Protein AF-A0A3L7XJZ6-F1 (afdb_monomer_lite)

Radius of gyration: 31.09 Å; chains: 1; bounding box: 96×66×90 Å

Foldseek 3Di:
DDDDDDDDPDPPPVVLVVLQDQPADLVNLVVLLVLLVQLLVLVLQLLLCQLVVVDDQDCDDPSNCSNVVSLVVSLCSQVVSLVSNVVSPDDSVRSHYQQCPQLNVLSVLLVVLVVVVVVCCVVPTDDHDLVCLVPPSNVSNLSSSLSNLQSSLRNLLPDPDQPDDCSSCVSNLSSLLSSLLSVVVSVLQQACLNLVLFFPVNCVLVDPVSLVSNLVSLLVVLLSLLLSVLVVLARHQDAQCSLLNNQLSNLVSSLSSRVPDFLSVLLSVLLSVLSNVLSVLCVVLVDHLVCLVSVLVSLLVSSLSNLVSNQVSSCVGGHTPDDPCSSVVSSNVSSVSSSVSSCVRNPPADPPPPVVVPDPPCPVVNVQCCCCVVVVQHLLLLLLLLLVVLLCVVCVLVVNAQAAFEEEQEAALDSLSLSSLSVQVVSVVRHHLYEYEYQDPLVPRDDSNNVSVVVCVVVVRHYDYDDPPDADDDGQEYEASHDAAPDDAADDHSSLVVQVRQQVHPHAYEYEQAWAQAHLAQLDGHPPTAQHLAYEREPDRRPSCPDPSNCRRHRHYHYRYSDPDPDPDDD

Structure (mmCIF, N/CA/C/O backbone):
data_AF-A0A3L7XJZ6-F1
#
_entry.id   AF-A0A3L7XJZ6-F1
#
loop_
_atom_site.group_PDB
_atom_site.id
_atom_site.type_symbol
_atom_site.label_atom_id
_atom_site.label_alt_id
_atom_site.label_comp_id
_atom_site.label_asym_id
_atom_site.label_entity_id
_atom_site.label_seq_id
_atom_site.pdbx_PDB_ins_code
_atom_site.Cartn_x
_atom_site.Cartn_y
_atom_site.Cartn_z
_atom_site.occupancy
_atom_site.B_iso_or_equiv
_atom_site.auth_seq_id
_atom_site.auth_comp_id
_atom_site.auth_asym_id
_atom_site.auth_atom_id
_atom_site.pdbx_PDB_model_num
ATOM 1 N N . MET A 1 1 ? -61.715 -31.349 15.026 1.00 42.88 1 MET A N 1
ATOM 2 C CA . MET A 1 1 ? -60.794 -31.961 14.045 1.00 42.88 1 MET A CA 1
ATOM 3 C C . MET A 1 1 ? -60.123 -30.853 13.247 1.00 42.88 1 MET A C 1
ATOM 5 O O . MET A 1 1 ? -60.757 -30.289 12.372 1.00 42.88 1 MET A O 1
ATOM 9 N N . SER A 1 2 ? -58.886 -30.499 13.590 1.00 34.25 2 SER A N 1
ATOM 10 C CA . SER A 1 2 ? -57.949 -29.806 12.695 1.00 34.25 2 SER A CA 1
ATOM 11 C C . SER A 1 2 ? -56.561 -29.957 13.311 1.00 34.25 2 SER A C 1
ATOM 13 O O . SER A 1 2 ? -56.285 -29.399 14.371 1.00 34.25 2 SER A O 1
ATOM 15 N N . ALA A 1 3 ? -55.746 -30.824 12.714 1.00 37.31 3 ALA A N 1
ATOM 16 C CA . ALA A 1 3 ? -54.364 -31.049 13.101 1.00 37.31 3 ALA A CA 1
ATOM 17 C C . ALA A 1 3 ? -53.492 -30.010 12.386 1.00 37.31 3 ALA A C 1
ATOM 19 O O . ALA A 1 3 ? -53.395 -30.016 11.160 1.00 37.31 3 ALA A O 1
ATOM 20 N N . LEU A 1 4 ? -52.867 -29.114 13.147 1.00 36.59 4 LEU A N 1
ATOM 21 C CA . LEU A 1 4 ? -51.821 -28.233 12.638 1.00 36.59 4 LEU A CA 1
ATOM 22 C C . LEU A 1 4 ? -50.504 -29.014 12.624 1.00 36.59 4 LEU A C 1
ATOM 24 O O . LEU A 1 4 ? -49.927 -29.314 13.666 1.00 36.59 4 LEU A O 1
ATOM 28 N N . HIS A 1 5 ? -50.061 -29.370 11.419 1.00 36.53 5 HIS A N 1
ATOM 29 C CA . HIS A 1 5 ? -48.749 -29.944 11.150 1.00 36.53 5 HIS A CA 1
ATOM 30 C C . HIS A 1 5 ? -47.637 -28.987 11.603 1.00 36.53 5 HIS A C 1
ATOM 32 O O . HIS A 1 5 ? -47.388 -27.959 10.974 1.00 36.53 5 HIS A O 1
ATOM 38 N N . THR A 1 6 ? -46.907 -29.367 12.646 1.00 36.09 6 THR A N 1
ATOM 39 C CA . THR A 1 6 ? -45.589 -28.819 12.957 1.00 36.09 6 THR A CA 1
ATOM 40 C C . THR A 1 6 ? -44.579 -29.384 11.955 1.00 36.09 6 THR A C 1
ATOM 42 O O . THR A 1 6 ? -44.167 -30.539 12.032 1.00 36.09 6 THR A O 1
ATOM 45 N N . ARG A 1 7 ? -44.182 -28.584 10.958 1.00 34.56 7 ARG A N 1
ATOM 46 C CA . ARG A 1 7 ? -42.990 -28.888 10.153 1.00 34.56 7 ARG A CA 1
ATOM 47 C C . ARG A 1 7 ? -41.763 -28.630 11.023 1.00 34.56 7 ARG A C 1
ATOM 49 O O . ARG A 1 7 ? -41.466 -27.481 11.335 1.00 34.56 7 ARG A O 1
ATOM 56 N N . SER A 1 8 ? -41.055 -29.690 11.406 1.00 34.00 8 SER A N 1
ATOM 57 C CA . SER A 1 8 ? -39.730 -29.571 12.009 1.00 34.00 8 SER A CA 1
ATOM 58 C C . SER A 1 8 ? -38.773 -28.960 10.983 1.00 34.00 8 SER A C 1
ATOM 60 O O . SER A 1 8 ? -38.504 -29.569 9.945 1.00 34.00 8 SER A O 1
ATOM 62 N N . PHE A 1 9 ? -38.248 -27.769 11.264 1.00 38.72 9 PHE A N 1
ATOM 63 C CA . PHE A 1 9 ? -37.041 -27.280 10.607 1.00 38.72 9 PHE A CA 1
ATOM 64 C C . PHE A 1 9 ? -35.871 -28.132 11.107 1.00 38.72 9 PHE A C 1
ATOM 66 O O . PHE A 1 9 ? -35.302 -27.870 12.162 1.00 38.72 9 PHE A O 1
ATOM 73 N N . ALA A 1 10 ? -35.544 -29.194 10.374 1.00 39.03 10 ALA A N 1
ATOM 74 C CA . ALA A 1 10 ? -34.241 -29.820 10.517 1.00 39.03 10 ALA A CA 1
ATOM 75 C C . ALA A 1 10 ? -33.196 -28.844 9.943 1.00 39.03 10 ALA A C 1
ATOM 77 O O . ALA A 1 10 ? -33.406 -28.346 8.829 1.00 39.03 10 ALA A O 1
ATOM 78 N N . PRO A 1 11 ? -32.095 -28.541 10.655 1.00 43.47 11 PRO A N 1
ATOM 79 C CA . PRO A 1 11 ? -30.990 -27.808 10.054 1.00 43.47 11 PRO A CA 1
ATOM 80 C C . PRO A 1 11 ? -30.491 -28.599 8.834 1.00 43.47 11 PRO A C 1
ATOM 82 O O . PRO A 1 11 ? -30.464 -29.836 8.879 1.00 43.47 11 PRO A O 1
ATOM 85 N N . PRO A 1 12 ? -30.148 -27.934 7.718 1.00 42.16 12 PRO A N 1
ATOM 86 C CA . PRO A 1 12 ? -29.628 -28.632 6.552 1.00 42.16 12 PRO A CA 1
ATOM 87 C C . PRO A 1 12 ? -28.400 -29.446 6.972 1.00 42.16 12 PRO A C 1
ATOM 89 O O . PRO A 1 12 ? -27.539 -28.957 7.696 1.00 42.16 12 PRO A O 1
ATOM 92 N N . SER A 1 13 ? -28.332 -30.709 6.545 1.00 47.84 13 SER A N 1
ATOM 93 C CA . SER A 1 13 ? -27.195 -31.583 6.851 1.00 47.84 13 SER A CA 1
ATOM 94 C C . SER A 1 13 ? -25.883 -30.898 6.459 1.00 47.84 13 SER A C 1
ATOM 96 O O . SER A 1 13 ? -25.820 -30.328 5.368 1.00 47.84 13 SER A O 1
ATOM 98 N N . ALA A 1 14 ? -24.829 -31.026 7.267 1.00 45.16 14 ALA A N 1
ATOM 99 C CA . ALA A 1 14 ? -23.498 -30.462 7.002 1.00 45.16 14 ALA A CA 1
ATOM 100 C C . ALA A 1 14 ? -22.947 -30.768 5.585 1.00 45.16 14 ALA A C 1
ATOM 102 O O . ALA A 1 14 ? -22.158 -30.002 5.034 1.00 45.16 14 ALA A O 1
ATOM 103 N N . ALA A 1 15 ? -23.417 -31.844 4.939 1.00 41.09 15 ALA A N 1
ATOM 104 C CA . ALA A 1 15 ? -23.099 -32.181 3.550 1.00 41.09 15 ALA A CA 1
ATOM 105 C C . ALA A 1 15 ? -23.685 -31.203 2.501 1.00 41.09 15 ALA A C 1
ATOM 107 O O . ALA A 1 15 ? -23.082 -30.993 1.450 1.00 41.09 15 ALA A O 1
ATOM 108 N N . ALA A 1 16 ? -24.831 -30.570 2.775 1.00 43.09 16 ALA A N 1
ATOM 109 C CA . ALA A 1 16 ? -25.447 -29.569 1.899 1.00 43.09 16 ALA A CA 1
ATOM 110 C C . ALA A 1 16 ? -24.766 -28.194 2.029 1.00 43.09 16 ALA A C 1
ATOM 112 O O . ALA A 1 16 ? -24.654 -27.464 1.043 1.00 43.09 16 ALA A O 1
ATOM 113 N N . GLU A 1 17 ? -24.250 -27.867 3.215 1.00 43.38 17 GLU A N 1
ATOM 114 C CA . GLU A 1 17 ? -23.477 -26.647 3.483 1.00 43.38 17 GLU A CA 1
ATOM 115 C C . GLU A 1 17 ? -22.063 -26.714 2.883 1.00 43.38 17 GLU A C 1
ATOM 117 O O . GLU A 1 17 ? -21.601 -25.748 2.273 1.00 43.38 17 GLU A O 1
ATOM 122 N N . ALA A 1 18 ? -21.427 -27.892 2.915 1.00 43.19 18 ALA A N 1
ATOM 123 C CA . ALA A 1 18 ? -20.129 -28.136 2.278 1.00 43.19 18 ALA A CA 1
ATOM 124 C C . ALA A 1 18 ? -20.141 -27.928 0.745 1.00 43.19 18 ALA A C 1
ATOM 126 O O . ALA A 1 18 ? -19.110 -27.609 0.152 1.00 43.19 18 ALA A O 1
ATOM 127 N N . SER A 1 19 ? -21.306 -28.042 0.089 1.00 46.47 19 SER A N 1
ATOM 128 C CA . SER A 1 19 ? -21.458 -27.822 -1.362 1.00 46.47 19 SER A CA 1
ATOM 129 C C . SER A 1 19 ? -21.431 -26.342 -1.789 1.00 46.47 19 SER A C 1
ATOM 131 O O . SER A 1 19 ? -21.337 -26.040 -2.982 1.00 46.47 19 SER A O 1
ATOM 133 N N . ARG A 1 20 ? -21.477 -25.406 -0.828 1.00 57.62 20 ARG A N 1
ATOM 134 C CA . ARG A 1 20 ? -21.562 -23.952 -1.055 1.00 57.62 20 ARG A CA 1
ATOM 135 C C . ARG A 1 20 ? -20.317 -23.198 -0.593 1.00 57.62 20 ARG A C 1
ATOM 137 O O . ARG A 1 20 ? -20.408 -22.057 -0.155 1.00 57.62 20 ARG A O 1
ATOM 144 N N . VAL A 1 21 ? -19.136 -23.804 -0.674 1.00 71.56 21 VAL A N 1
ATOM 145 C CA . VAL A 1 21 ? -17.895 -23.042 -0.480 1.00 71.56 21 VAL A CA 1
ATOM 146 C C . VAL A 1 21 ? -17.582 -22.303 -1.782 1.00 71.56 21 VAL A C 1
ATOM 148 O O . VAL A 1 21 ? -17.364 -22.924 -2.823 1.00 71.56 21 VAL A O 1
ATOM 151 N N . ARG A 1 22 ? -17.588 -20.969 -1.754 1.00 83.56 22 ARG A N 1
ATOM 152 C CA . ARG A 1 22 ? -17.173 -20.127 -2.887 1.00 83.56 22 ARG A CA 1
ATOM 153 C C . ARG A 1 22 ? -15.702 -20.381 -3.209 1.00 83.56 22 ARG A C 1
ATOM 155 O O . ARG A 1 22 ? -14.861 -20.322 -2.317 1.00 83.56 22 ARG A O 1
ATOM 162 N N . ILE A 1 23 ? -15.380 -20.606 -4.480 1.00 87.94 23 ILE A N 1
ATOM 163 C CA . ILE A 1 23 ? -13.995 -20.621 -4.957 1.00 87.94 23 ILE A CA 1
ATOM 164 C C . ILE A 1 23 ? -13.425 -19.213 -4.780 1.00 87.94 23 ILE A C 1
ATOM 166 O O . ILE A 1 23 ? -13.963 -18.244 -5.322 1.00 87.94 23 ILE A O 1
ATOM 170 N N . GLY A 1 24 ? -12.367 -19.109 -3.984 1.00 87.75 24 GLY A N 1
ATOM 171 C CA . GLY A 1 24 ? -11.721 -17.867 -3.584 1.00 87.75 24 GLY A CA 1
ATOM 172 C C . GLY A 1 24 ? -10.903 -18.069 -2.308 1.00 87.75 24 GLY A C 1
ATOM 173 O O . GLY A 1 24 ? -10.688 -19.200 -1.870 1.00 87.75 24 GLY A O 1
ATOM 174 N N . GLY A 1 25 ? -10.463 -16.967 -1.704 1.00 90.50 25 GLY A N 1
ATOM 175 C CA . GLY A 1 25 ? -9.670 -16.989 -0.474 1.00 90.50 25 GLY A CA 1
ATOM 176 C C . GLY A 1 25 ? -8.202 -17.354 -0.704 1.00 90.50 25 GLY A C 1
ATOM 177 O O . GLY A 1 25 ? -7.735 -17.450 -1.835 1.00 90.50 25 GLY A O 1
ATOM 178 N N . LEU A 1 26 ? -7.477 -17.587 0.390 1.00 91.69 26 LEU A N 1
ATOM 179 C CA . LEU A 1 26 ? -6.012 -17.617 0.383 1.00 91.69 26 LEU A CA 1
ATOM 180 C C . LEU A 1 26 ? -5.405 -18.698 -0.528 1.00 91.69 26 LEU A C 1
ATOM 182 O O . LEU A 1 26 ? -4.407 -18.449 -1.196 1.00 91.69 26 LEU A O 1
ATOM 186 N N . GLY A 1 27 ? -6.011 -19.889 -0.594 1.00 94.00 27 GLY A N 1
ATOM 187 C CA . GLY A 1 27 ? -5.547 -20.946 -1.502 1.00 94.00 27 GLY A CA 1
ATOM 188 C C . GLY A 1 27 ? -5.695 -20.562 -2.978 1.00 94.00 27 GLY A C 1
ATOM 189 O O . GLY A 1 27 ? -4.821 -20.855 -3.790 1.00 94.00 27 GLY A O 1
ATOM 190 N N . PHE A 1 28 ? -6.769 -19.843 -3.317 1.00 96.38 28 PHE A N 1
ATOM 191 C CA . PHE A 1 28 ? -6.957 -19.288 -4.655 1.00 96.38 28 PHE A CA 1
ATOM 192 C C . PHE A 1 28 ? -5.959 -18.156 -4.934 1.00 96.38 28 PHE A C 1
ATOM 194 O O . PHE A 1 28 ? -5.423 -18.085 -6.034 1.00 96.38 28 PHE A O 1
ATOM 201 N N . ASP A 1 29 ? -5.640 -17.327 -3.938 1.00 96.62 29 ASP A N 1
ATOM 202 C CA . ASP A 1 29 ? -4.637 -16.264 -4.071 1.00 96.62 29 ASP A CA 1
ATOM 203 C C . ASP A 1 29 ? -3.230 -16.811 -4.346 1.00 96.62 29 ASP A C 1
ATOM 205 O O . ASP A 1 29 ? -2.520 -16.280 -5.202 1.00 96.62 29 ASP A O 1
ATOM 209 N N . TRP A 1 30 ? -2.851 -17.915 -3.694 1.00 97.62 30 TRP A N 1
ATOM 210 C CA . TRP A 1 30 ? -1.610 -18.639 -3.988 1.00 97.62 30 TRP A CA 1
ATOM 211 C C . TRP A 1 30 ? -1.580 -19.214 -5.409 1.00 97.62 30 TRP A C 1
ATOM 213 O O . TRP A 1 30 ? -0.578 -19.078 -6.111 1.00 97.62 30 TRP A O 1
ATOM 223 N N . LEU A 1 31 ? -2.679 -19.822 -5.863 1.00 98.19 31 LEU A N 1
ATOM 224 C CA . LEU A 1 31 ? -2.783 -20.311 -7.239 1.00 98.19 31 LEU A CA 1
ATOM 225 C C . LEU A 1 31 ? -2.639 -19.162 -8.245 1.00 98.19 31 LEU A C 1
ATOM 227 O O . LEU A 1 31 ? -1.868 -19.253 -9.197 1.00 98.19 31 LEU A O 1
ATOM 231 N N . MET A 1 32 ? -3.359 -18.064 -8.025 1.00 98.50 32 MET A N 1
ATOM 232 C CA . MET A 1 32 ? -3.360 -16.930 -8.943 1.00 98.50 32 MET A CA 1
ATOM 233 C C . MET A 1 32 ? -2.018 -16.203 -8.980 1.00 98.50 32 MET A C 1
ATOM 235 O O . MET A 1 32 ? -1.624 -15.742 -10.051 1.00 98.50 32 MET A O 1
ATOM 239 N N . VAL A 1 33 ? -1.288 -16.114 -7.863 1.00 98.19 33 VAL A N 1
ATOM 240 C CA . VAL A 1 33 ? 0.053 -15.516 -7.878 1.00 98.19 33 VAL A CA 1
ATOM 241 C C . VAL A 1 33 ? 1.074 -16.416 -8.576 1.00 98.19 33 VAL A C 1
ATOM 243 O O . VAL A 1 33 ? 1.928 -15.896 -9.286 1.00 98.19 33 VAL A O 1
ATOM 246 N N . LEU A 1 34 ? 0.949 -17.745 -8.469 1.00 98.44 34 LEU A N 1
ATOM 247 C CA . LEU A 1 34 ? 1.780 -18.688 -9.226 1.00 98.44 34 LEU A CA 1
ATOM 248 C C . LEU A 1 34 ? 1.552 -18.537 -10.736 1.00 98.44 34 LEU A C 1
ATOM 250 O O . LEU A 1 34 ? 2.509 -18.403 -11.493 1.00 98.44 34 LEU A O 1
ATOM 254 N N . LEU A 1 35 ? 0.289 -18.498 -11.169 1.00 98.50 35 LEU A N 1
ATOM 255 C CA . LEU A 1 35 ? -0.061 -18.268 -12.575 1.00 98.50 35 LEU A CA 1
ATOM 256 C C . LEU A 1 35 ? 0.431 -16.900 -13.061 1.00 98.50 35 LEU A C 1
ATOM 258 O O . LEU A 1 35 ? 1.000 -16.798 -14.142 1.00 98.50 35 LEU A O 1
ATOM 262 N N . SER A 1 36 ? 0.293 -15.867 -12.227 1.00 98.38 36 SER A N 1
ATOM 263 C CA . SER A 1 36 ? 0.816 -14.528 -12.520 1.00 98.38 36 SER A CA 1
ATOM 264 C C . SER A 1 36 ? 2.341 -14.521 -12.650 1.00 98.38 36 SER A C 1
ATOM 266 O O . SER A 1 36 ? 2.866 -13.815 -13.503 1.00 98.38 36 SER A O 1
ATOM 268 N N . ALA A 1 37 ? 3.060 -15.303 -11.840 1.00 98.12 37 ALA A N 1
ATOM 269 C CA . ALA A 1 37 ? 4.515 -15.408 -11.922 1.00 98.12 37 ALA A CA 1
ATOM 270 C C . ALA A 1 37 ? 4.962 -16.074 -13.228 1.00 98.12 37 ALA A C 1
ATOM 272 O O . ALA A 1 37 ? 5.882 -15.580 -13.870 1.00 98.12 37 ALA A O 1
ATOM 273 N N . VAL A 1 38 ? 4.279 -17.143 -13.656 1.00 98.19 38 VAL A N 1
ATOM 274 C CA . VAL A 1 38 ? 4.517 -17.769 -14.969 1.00 98.19 38 VAL A CA 1
ATOM 275 C C . VAL A 1 38 ? 4.217 -16.780 -16.095 1.00 98.19 38 VAL A C 1
ATOM 277 O O . VAL A 1 38 ? 4.991 -16.675 -17.040 1.00 98.19 38 VAL A O 1
ATOM 280 N N . PHE A 1 39 ? 3.131 -16.017 -15.968 1.00 97.75 39 PHE A N 1
ATOM 281 C CA . PHE A 1 39 ? 2.707 -15.060 -16.983 1.00 97.75 39 PHE A CA 1
ATOM 282 C C . PHE A 1 39 ? 3.683 -13.891 -17.151 1.00 97.75 39 PHE A C 1
ATOM 284 O O . PHE A 1 39 ? 4.132 -13.612 -18.261 1.00 97.75 39 PHE A O 1
ATOM 291 N N . VAL A 1 40 ? 4.091 -13.255 -16.050 1.00 97.25 40 VAL A N 1
ATOM 292 C CA . VAL A 1 40 ? 5.128 -12.211 -16.075 1.00 97.25 40 VAL A CA 1
ATOM 293 C C . VAL A 1 40 ? 6.477 -12.794 -16.496 1.00 97.25 40 VAL A C 1
ATOM 295 O O . VAL A 1 40 ? 7.190 -12.162 -17.265 1.00 97.25 40 VAL A O 1
ATOM 298 N N . GLY A 1 41 ? 6.813 -14.013 -16.066 1.00 96.06 41 GLY A N 1
ATOM 299 C CA . GLY A 1 41 ? 7.999 -14.724 -16.545 1.00 96.06 41 GLY A CA 1
ATOM 300 C C . GLY A 1 41 ? 8.002 -14.904 -18.065 1.00 96.06 41 GLY A C 1
ATOM 301 O O . GLY A 1 41 ? 9.050 -14.756 -18.683 1.00 96.06 41 GLY A O 1
ATOM 302 N N . GLY A 1 42 ? 6.834 -15.136 -18.673 1.00 95.00 42 GLY A N 1
ATOM 303 C CA . GLY A 1 42 ? 6.667 -15.175 -20.125 1.00 95.00 42 GLY A CA 1
ATOM 304 C C . GLY A 1 42 ? 7.013 -13.853 -20.811 1.00 95.00 42 GLY A C 1
ATOM 305 O O . GLY A 1 42 ? 7.736 -13.884 -21.797 1.00 95.00 42 GLY A O 1
ATOM 306 N N . VAL A 1 43 ? 6.594 -12.709 -20.254 1.00 92.88 43 VAL A N 1
ATOM 307 C CA . VAL A 1 43 ? 6.977 -11.373 -20.770 1.00 92.88 43 VAL A CA 1
ATOM 308 C C . VAL A 1 43 ? 8.486 -11.173 -20.734 1.00 92.88 43 VAL A C 1
ATOM 310 O O . VAL A 1 43 ? 9.077 -10.720 -21.705 1.00 92.88 43 VAL A O 1
ATOM 313 N N . TYR A 1 44 ? 9.124 -11.507 -19.611 1.00 93.44 44 TYR A N 1
ATOM 314 C CA . TYR A 1 44 ? 10.574 -11.358 -19.479 1.00 93.44 44 TYR A CA 1
ATOM 315 C C . TYR A 1 44 ? 11.332 -12.282 -20.425 1.00 93.44 44 TYR A C 1
ATOM 317 O O . TYR A 1 44 ? 12.369 -11.890 -20.947 1.00 93.44 44 TYR A O 1
ATOM 325 N N . LEU A 1 45 ? 10.828 -13.498 -20.634 1.00 93.12 45 LEU A N 1
ATOM 326 C CA . LEU A 1 45 ? 11.424 -14.456 -21.552 1.00 93.12 45 LEU A CA 1
ATOM 327 C C . LEU A 1 45 ? 11.314 -13.988 -23.007 1.00 93.12 45 LEU A C 1
ATOM 329 O O . LEU A 1 45 ? 12.273 -14.117 -23.760 1.00 93.12 45 LEU A O 1
ATOM 333 N N . ASP A 1 46 ? 10.167 -13.424 -23.375 1.00 90.25 46 ASP A N 1
ATOM 334 C CA . ASP A 1 46 ? 9.925 -12.851 -24.695 1.00 90.25 46 ASP A CA 1
ATOM 335 C C . ASP A 1 46 ? 10.785 -11.601 -24.933 1.00 90.25 46 ASP A C 1
ATOM 337 O O . ASP A 1 46 ? 11.543 -11.547 -25.897 1.00 90.25 46 ASP A O 1
ATOM 341 N N . GLY A 1 47 ? 10.806 -10.659 -23.984 1.00 89.00 47 GLY A N 1
ATOM 342 C CA . GLY A 1 47 ? 11.686 -9.487 -24.044 1.00 89.00 47 GLY A CA 1
ATOM 343 C C . GLY A 1 47 ? 13.175 -9.847 -24.074 1.00 89.00 47 GLY A C 1
ATOM 344 O O . GLY A 1 47 ? 13.944 -9.256 -24.825 1.00 89.00 47 GLY A O 1
ATOM 345 N N . TRP A 1 48 ? 13.592 -10.864 -23.313 1.00 89.75 48 TRP A N 1
ATOM 346 C CA . TRP A 1 48 ? 14.952 -11.401 -23.396 1.00 89.75 48 TRP A CA 1
ATOM 347 C C . TRP A 1 48 ? 15.253 -11.954 -24.793 1.00 89.75 48 TRP A C 1
ATOM 349 O O . TRP A 1 48 ? 16.320 -11.680 -25.338 1.00 89.75 48 TRP A O 1
ATOM 359 N N . ALA A 1 49 ? 14.320 -12.702 -25.386 1.00 89.50 49 ALA A N 1
ATOM 360 C CA . ALA A 1 49 ? 14.493 -13.267 -26.717 1.00 89.50 49 ALA A CA 1
ATOM 361 C C . ALA A 1 49 ? 14.654 -12.175 -27.786 1.00 89.50 49 ALA A C 1
ATOM 363 O O . ALA A 1 49 ? 15.508 -12.326 -28.662 1.00 89.50 49 ALA A O 1
ATOM 364 N N . HIS A 1 50 ? 13.890 -11.081 -27.688 1.00 84.25 50 HIS A N 1
ATOM 365 C CA . HIS A 1 50 ? 14.049 -9.904 -28.546 1.00 84.25 50 HIS A CA 1
ATOM 366 C C . HIS A 1 50 ? 15.428 -9.256 -28.378 1.00 84.25 50 HIS A C 1
ATOM 368 O O . HIS A 1 50 ? 16.109 -9.022 -29.369 1.00 84.25 50 HIS A O 1
ATOM 374 N N . ASN A 1 51 ? 15.891 -9.062 -27.139 1.00 82.12 51 ASN A N 1
ATOM 375 C CA . ASN A 1 51 ? 17.197 -8.448 -26.867 1.00 82.12 51 ASN A CA 1
ATOM 376 C C . ASN A 1 51 ? 18.406 -9.290 -27.322 1.00 82.12 51 ASN A C 1
ATOM 378 O O . ASN A 1 51 ? 19.507 -8.761 -27.411 1.00 82.12 51 ASN A O 1
ATOM 382 N N . HIS A 1 52 ? 18.233 -10.597 -27.552 1.00 85.25 52 HIS A N 1
ATOM 383 C CA . HIS A 1 52 ? 19.328 -11.534 -27.859 1.00 85.25 52 HIS A CA 1
ATOM 384 C C . HIS A 1 52 ? 19.202 -12.167 -29.256 1.00 85.25 52 HIS A C 1
ATOM 386 O O . HIS A 1 52 ? 19.703 -13.283 -29.484 1.00 85.25 52 HIS A O 1
ATOM 392 N N . ASP A 1 53 ? 18.486 -11.495 -30.164 1.00 84.44 53 ASP A N 1
ATOM 393 C CA . ASP A 1 53 ? 18.270 -11.906 -31.557 1.00 84.44 53 ASP A CA 1
ATOM 394 C C . ASP A 1 53 ? 17.755 -13.356 -31.683 1.00 84.44 53 ASP A C 1
ATOM 396 O O . ASP A 1 53 ? 18.190 -14.139 -32.533 1.00 84.44 53 ASP A O 1
ATOM 400 N N . LYS A 1 54 ? 16.864 -13.770 -30.768 1.00 85.25 54 LYS A N 1
ATOM 401 C CA . LYS A 1 54 ? 16.241 -15.112 -30.761 1.00 85.25 54 LYS A CA 1
ATOM 402 C C . LYS A 1 54 ? 14.858 -15.142 -31.404 1.00 85.25 54 LYS A C 1
ATOM 404 O O . LYS A 1 54 ? 14.267 -16.222 -31.491 1.00 85.25 54 LYS A O 1
ATOM 409 N N . VAL A 1 55 ? 14.345 -13.986 -31.803 1.00 80.94 55 VAL A N 1
ATOM 410 C CA . VAL A 1 55 ? 13.053 -13.800 -32.467 1.00 80.94 55 VAL A CA 1
ATOM 411 C C . VAL A 1 55 ? 13.346 -13.364 -33.901 1.00 80.94 55 VAL A C 1
ATOM 413 O O . VAL A 1 55 ? 14.222 -12.535 -34.132 1.00 80.94 55 VAL A O 1
ATOM 416 N N . ASP A 1 56 ? 12.672 -13.970 -34.873 1.00 75.44 56 ASP A N 1
ATOM 417 C CA . ASP A 1 56 ? 12.689 -13.522 -36.263 1.00 75.44 56 ASP A CA 1
ATOM 418 C C . ASP A 1 56 ? 11.648 -12.410 -36.484 1.00 75.44 56 ASP A C 1
ATOM 420 O O . ASP A 1 56 ? 10.958 -11.982 -35.565 1.00 75.44 56 ASP A O 1
ATOM 424 N N . GLN A 1 57 ? 11.483 -11.949 -37.724 1.00 74.12 57 GLN A N 1
ATOM 425 C CA . GLN A 1 57 ? 10.465 -10.950 -38.090 1.00 74.12 57 GLN A CA 1
ATOM 426 C C . GLN A 1 57 ? 9.030 -11.541 -38.107 1.00 74.12 57 GLN A C 1
ATOM 428 O O . GLN A 1 57 ? 8.162 -11.086 -38.853 1.00 74.12 57 GLN A O 1
ATOM 433 N N . SER A 1 58 ? 8.777 -12.599 -37.327 1.00 82.19 58 SER A N 1
ATOM 434 C CA . SER A 1 58 ? 7.497 -13.298 -37.228 1.00 82.19 58 SER A CA 1
ATOM 435 C C . SER A 1 58 ? 6.887 -13.111 -35.846 1.00 82.19 58 SER A C 1
ATOM 437 O O . SER A 1 58 ? 7.541 -13.290 -34.825 1.00 82.19 58 SER A O 1
ATOM 439 N N . PHE A 1 59 ? 5.579 -12.871 -35.811 1.00 82.50 59 PHE A N 1
ATOM 440 C CA . PHE A 1 59 ? 4.797 -12.875 -34.572 1.00 82.50 59 PHE A CA 1
ATOM 441 C C . PHE A 1 59 ? 4.721 -14.270 -33.916 1.00 82.50 59 PHE A C 1
ATOM 443 O O . PHE A 1 59 ? 4.532 -14.415 -32.710 1.00 82.50 59 PHE A O 1
ATOM 450 N N . PHE A 1 60 ? 4.824 -15.341 -34.709 1.00 88.69 60 PHE A N 1
ATOM 451 C CA . PHE A 1 60 ? 4.608 -16.708 -34.233 1.00 88.69 60 PHE A CA 1
ATOM 452 C C . PHE A 1 60 ? 5.912 -17.368 -33.790 1.00 88.69 60 PHE A C 1
ATOM 454 O O . PHE A 1 60 ? 6.445 -18.238 -34.480 1.00 88.69 60 PHE A O 1
ATOM 461 N N . THR A 1 61 ? 6.389 -16.994 -32.604 1.00 90.94 61 THR A N 1
ATOM 462 C CA . THR A 1 61 ? 7.589 -17.586 -31.996 1.00 90.94 61 THR A CA 1
ATOM 463 C C . THR A 1 61 ? 7.259 -18.463 -30.782 1.00 90.94 61 THR A C 1
ATOM 465 O O . THR A 1 61 ? 6.187 -18.330 -30.181 1.00 90.94 61 THR A O 1
ATOM 468 N N . PRO A 1 62 ? 8.162 -19.378 -30.371 1.00 93.62 62 PRO A N 1
ATOM 469 C CA . PRO A 1 62 ? 7.977 -20.160 -29.146 1.00 93.62 62 PRO A CA 1
ATOM 470 C C . PRO A 1 62 ? 7.809 -19.291 -27.889 1.00 93.62 62 PRO A C 1
ATOM 472 O O . PRO A 1 62 ? 7.105 -19.685 -26.959 1.00 93.62 62 PRO A O 1
ATOM 475 N N . TRP A 1 63 ? 8.432 -18.113 -27.871 1.00 92.88 63 TRP A N 1
ATOM 476 C CA . TRP A 1 63 ? 8.419 -17.171 -26.753 1.00 92.88 63 TRP A CA 1
ATOM 477 C C . TRP A 1 63 ? 7.063 -16.473 -26.627 1.00 92.88 63 TRP A C 1
ATOM 479 O O . TRP A 1 63 ? 6.430 -16.557 -25.570 1.00 92.88 63 TRP A O 1
ATOM 489 N N . HIS A 1 64 ? 6.537 -15.959 -27.744 1.00 91.81 64 HIS A N 1
ATOM 490 C CA . HIS A 1 64 ? 5.165 -15.463 -27.838 1.00 91.81 64 HIS A CA 1
ATOM 491 C C . HIS A 1 64 ? 4.153 -16.556 -27.475 1.00 91.81 64 HIS A C 1
ATOM 493 O O . HIS A 1 64 ? 3.225 -16.323 -26.700 1.00 91.81 64 HIS A O 1
ATOM 499 N N . ALA A 1 65 ? 4.337 -17.781 -27.982 1.00 93.56 65 ALA A N 1
ATOM 500 C CA . ALA A 1 65 ? 3.446 -18.898 -27.674 1.00 93.56 65 ALA A CA 1
ATOM 501 C C . ALA A 1 65 ? 3.418 -19.219 -26.170 1.00 93.56 65 ALA A C 1
ATOM 503 O O . ALA A 1 65 ? 2.346 -19.474 -25.615 1.00 93.56 65 ALA A O 1
ATOM 504 N N . PHE A 1 66 ? 4.568 -19.171 -25.492 1.00 96.25 66 PHE A N 1
ATOM 505 C CA . PHE A 1 66 ? 4.639 -19.341 -24.042 1.00 96.25 66 PHE A CA 1
ATOM 506 C C . PHE A 1 66 ? 3.949 -18.185 -23.301 1.00 96.25 66 PHE A C 1
ATOM 508 O O . PHE A 1 66 ? 3.124 -18.426 -22.414 1.00 96.25 66 PHE A O 1
ATOM 515 N N . PHE A 1 67 ? 4.222 -16.939 -23.697 1.00 95.31 67 PHE A N 1
ATOM 516 C CA . PHE A 1 67 ? 3.616 -15.746 -23.110 1.00 95.31 67 PHE A CA 1
ATOM 517 C C . PHE A 1 67 ? 2.085 -15.741 -23.256 1.00 95.31 67 PHE A C 1
ATOM 519 O O . PHE A 1 67 ? 1.365 -15.770 -22.253 1.00 95.31 67 PHE A O 1
ATOM 526 N N . TYR A 1 68 ? 1.554 -15.821 -24.475 1.00 96.12 68 TYR A N 1
ATOM 527 C CA . TYR A 1 68 ? 0.109 -15.871 -24.717 1.00 96.12 68 TYR A CA 1
ATOM 528 C C . TYR A 1 68 ? -0.538 -17.160 -24.180 1.00 96.12 68 TYR A C 1
ATOM 530 O O . TYR A 1 68 ? -1.676 -17.136 -23.704 1.00 96.12 68 TYR A O 1
ATOM 538 N N . GLY A 1 69 ? 0.178 -18.288 -24.169 1.00 97.12 69 GLY A N 1
ATOM 539 C CA . GLY A 1 69 ? -0.292 -19.528 -23.546 1.00 97.12 69 GLY A CA 1
ATOM 540 C C . GLY A 1 69 ? -0.521 -19.372 -22.040 1.00 97.12 69 GLY A C 1
ATOM 541 O O . GLY A 1 69 ? -1.556 -19.791 -21.514 1.00 97.12 69 GLY A O 1
ATOM 542 N N . SER A 1 70 ? 0.397 -18.700 -21.341 1.00 97.81 70 SER A N 1
ATOM 543 C CA . SER A 1 70 ? 0.260 -18.419 -19.908 1.00 97.81 70 SER A CA 1
ATOM 544 C C . SER A 1 70 ? -0.906 -17.465 -19.592 1.00 97.81 70 SER A C 1
ATOM 546 O O . SER A 1 70 ? -1.609 -17.664 -18.591 1.00 97.81 70 SER A O 1
ATOM 548 N N . PHE A 1 71 ? -1.198 -16.506 -20.484 1.00 97.94 71 PHE A N 1
ATOM 549 C CA . PHE A 1 71 ? -2.422 -15.702 -20.430 1.00 97.94 71 PHE A CA 1
ATOM 550 C C . PHE A 1 71 ? -3.669 -16.586 -20.506 1.00 97.94 71 PHE A C 1
ATOM 552 O O . PHE A 1 71 ? -4.535 -16.491 -19.636 1.00 97.94 71 PHE A O 1
ATOM 559 N N . VAL A 1 72 ? -3.755 -17.466 -21.511 1.00 98.25 72 VAL A N 1
ATOM 560 C CA . VAL A 1 72 ? -4.924 -18.335 -21.721 1.00 98.25 72 VAL A CA 1
ATOM 561 C C . VAL A 1 72 ? -5.179 -19.208 -20.495 1.00 98.25 72 VAL A C 1
ATOM 563 O O . VAL A 1 72 ? -6.312 -19.275 -20.020 1.00 98.25 72 VAL A O 1
ATOM 566 N N . VAL A 1 73 ? -4.141 -19.822 -19.919 1.00 98.44 73 VAL A N 1
ATOM 567 C CA . VAL A 1 73 ? -4.279 -20.627 -18.693 1.00 98.44 73 VAL A CA 1
ATOM 568 C C . VAL A 1 73 ? -4.797 -19.775 -17.529 1.00 98.44 73 VAL A C 1
ATOM 570 O O . VAL A 1 73 ? -5.749 -20.168 -16.851 1.00 98.44 73 VAL A O 1
ATOM 573 N N . THR A 1 74 ? -4.232 -18.583 -17.323 1.00 98.38 74 THR A N 1
ATOM 574 C CA . THR A 1 74 ? -4.667 -17.654 -16.265 1.00 98.38 74 THR A CA 1
ATOM 575 C C . THR A 1 74 ? -6.126 -17.226 -16.454 1.00 98.38 74 THR A C 1
ATOM 577 O O . THR A 1 74 ? -6.909 -17.216 -15.498 1.00 98.38 74 THR A O 1
ATOM 580 N N . ALA A 1 75 ? -6.516 -16.923 -17.694 1.00 98.31 75 ALA A N 1
ATOM 581 C CA . ALA A 1 75 ? -7.869 -16.535 -18.061 1.00 98.31 75 ALA A CA 1
ATOM 582 C C . ALA A 1 75 ? -8.870 -17.668 -17.811 1.00 98.31 75 ALA A C 1
ATOM 584 O O . ALA A 1 75 ? -9.915 -17.437 -17.202 1.00 98.31 75 ALA A O 1
ATOM 585 N N . LEU A 1 76 ? -8.537 -18.897 -18.219 1.00 98.44 76 LEU A N 1
ATOM 586 C CA . LEU A 1 76 ? -9.377 -20.077 -18.019 1.00 98.44 76 LEU A CA 1
ATOM 587 C C . LEU A 1 76 ? -9.572 -20.400 -16.537 1.00 98.44 76 LEU A C 1
ATOM 589 O O . LEU A 1 76 ? -10.688 -20.718 -16.133 1.00 98.44 76 LEU A O 1
ATOM 593 N N . VAL A 1 77 ? -8.530 -20.278 -15.711 1.00 98.38 77 VAL A N 1
ATOM 594 C CA . VAL A 1 77 ? -8.642 -20.514 -14.263 1.00 98.38 77 VAL A CA 1
ATOM 595 C C . VAL A 1 77 ? -9.545 -19.472 -13.604 1.00 98.38 77 VAL A C 1
ATOM 597 O O . VAL A 1 77 ? -10.455 -19.836 -12.855 1.00 98.38 77 VAL A O 1
ATOM 600 N N . LEU A 1 78 ? -9.352 -18.182 -13.902 1.00 97.88 78 LEU A N 1
ATOM 601 C CA . LEU A 1 78 ? -10.171 -17.124 -13.309 1.00 97.88 78 LEU A CA 1
ATOM 602 C C . LEU A 1 78 ? -11.624 -17.178 -13.809 1.00 97.88 78 LEU A C 1
ATOM 604 O O . LEU A 1 78 ? -12.551 -17.140 -12.998 1.00 97.88 78 LEU A O 1
ATOM 608 N N . ALA A 1 79 ? -11.843 -17.311 -15.119 1.00 96.94 79 ALA A N 1
ATOM 609 C CA . ALA A 1 79 ? -13.181 -17.443 -15.693 1.00 96.94 79 ALA A CA 1
ATOM 610 C C . ALA A 1 79 ? -13.872 -18.728 -15.212 1.00 96.94 79 ALA A C 1
ATOM 612 O O . ALA A 1 79 ? -15.042 -18.696 -14.833 1.00 96.94 79 ALA A O 1
ATOM 613 N N . GLY A 1 80 ? -13.137 -19.840 -15.139 1.00 97.00 80 GLY A N 1
ATOM 614 C CA . GLY A 1 80 ? -13.611 -21.109 -14.596 1.00 97.00 80 GLY A CA 1
ATOM 615 C C . GLY A 1 80 ? -14.059 -20.983 -13.142 1.00 97.00 80 GLY A C 1
ATOM 616 O O . GLY A 1 80 ? -15.153 -21.430 -12.805 1.00 97.00 80 GLY A O 1
ATOM 617 N N . ALA A 1 81 ? -13.291 -20.295 -12.291 1.00 96.56 81 ALA A N 1
ATOM 618 C CA . ALA A 1 81 ? -13.690 -20.022 -10.910 1.00 96.56 81 ALA A CA 1
ATOM 619 C C . ALA A 1 81 ? -15.005 -19.224 -10.833 1.00 96.56 81 ALA A C 1
ATOM 621 O O . ALA A 1 81 ? -15.884 -19.557 -10.035 1.00 96.56 81 ALA A O 1
ATOM 622 N N . VAL A 1 82 ? -15.179 -18.213 -11.693 1.00 96.38 82 VAL A N 1
ATOM 623 C CA . VAL A 1 82 ? -16.424 -17.430 -11.783 1.00 96.38 82 VAL A CA 1
ATOM 624 C C . VAL A 1 82 ? -17.597 -18.308 -12.227 1.00 96.38 82 VAL A C 1
ATOM 626 O O . VAL A 1 82 ? -18.656 -18.273 -11.602 1.00 96.38 82 VAL A O 1
ATOM 629 N N . LEU A 1 83 ? -17.426 -19.115 -13.277 1.00 96.06 83 LEU A N 1
ATOM 630 C CA . LEU A 1 83 ? -18.477 -19.986 -13.815 1.00 96.06 83 LEU A CA 1
ATOM 631 C C . LEU A 1 83 ? -18.882 -21.085 -12.826 1.00 96.06 83 LEU A C 1
ATOM 633 O O . LEU A 1 83 ? -20.070 -21.349 -12.654 1.00 96.06 83 LEU A O 1
ATOM 637 N N . LEU A 1 84 ? -17.919 -21.673 -12.118 1.00 95.25 84 LEU A N 1
ATOM 638 C CA . LEU A 1 84 ? -18.179 -22.660 -11.071 1.00 95.25 84 LEU A CA 1
ATOM 639 C C . LEU A 1 84 ?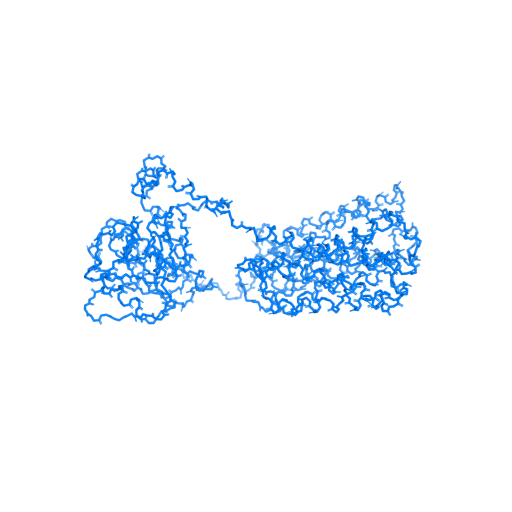 -18.873 -22.031 -9.857 1.00 95.25 84 LEU A C 1
ATOM 641 O O . LEU A 1 84 ? -19.772 -22.630 -9.271 1.00 95.25 84 LEU A O 1
ATOM 645 N N . ASN A 1 85 ? -18.524 -20.797 -9.487 1.00 95.50 85 ASN A N 1
ATOM 646 C CA . ASN A 1 85 ? -19.280 -20.069 -8.469 1.00 95.50 85 ASN A CA 1
ATOM 647 C C . ASN A 1 85 ? -20.711 -19.762 -8.956 1.00 95.50 85 ASN A C 1
ATOM 649 O O . ASN A 1 85 ? -21.672 -19.938 -8.208 1.00 95.50 85 ASN A O 1
ATOM 653 N N . ARG A 1 86 ? -20.898 -19.388 -10.227 1.00 94.44 86 ARG A N 1
ATOM 654 C CA . ARG A 1 86 ? -22.236 -19.219 -10.818 1.00 94.44 86 ARG A CA 1
ATOM 655 C C . ARG A 1 86 ? -23.055 -20.507 -10.765 1.00 94.44 86 ARG A C 1
ATOM 657 O O . ARG A 1 86 ? -24.220 -20.448 -10.376 1.00 94.44 86 ARG A O 1
ATOM 664 N N . SER A 1 87 ? -22.462 -21.655 -11.099 1.00 93.12 87 SER A N 1
ATOM 665 C CA . SER A 1 87 ? -23.152 -22.952 -11.056 1.00 93.12 87 SER A CA 1
ATOM 666 C C . SER A 1 87 ? -23.495 -23.400 -9.630 1.00 93.12 87 SER A C 1
ATOM 668 O O . SER A 1 87 ? -24.432 -24.169 -9.445 1.00 93.12 87 SER A O 1
ATOM 670 N N . ARG A 1 88 ? -22.788 -22.883 -8.614 1.00 92.75 88 ARG A N 1
ATOM 671 C CA . ARG A 1 88 ? -23.092 -23.069 -7.181 1.00 92.75 88 ARG A CA 1
ATOM 672 C C . ARG A 1 88 ? -24.178 -22.122 -6.645 1.00 92.75 88 ARG A C 1
ATOM 674 O O . ARG A 1 88 ? -24.495 -22.175 -5.460 1.00 92.75 88 ARG A O 1
ATOM 681 N N . GLY A 1 89 ? -24.759 -21.268 -7.493 1.00 90.50 89 GLY A N 1
ATOM 682 C CA . GLY A 1 89 ? -25.897 -20.408 -7.149 1.00 90.50 89 GLY A CA 1
ATOM 683 C C . GLY A 1 89 ? -25.546 -18.978 -6.723 1.00 90.50 89 GLY A C 1
ATOM 684 O O . GLY A 1 89 ? -26.451 -18.218 -6.387 1.00 90.50 89 GLY A O 1
ATOM 685 N N . TYR A 1 90 ? -24.272 -18.569 -6.766 1.00 90.94 90 TYR A N 1
ATOM 686 C CA . TYR A 1 90 ? -23.882 -17.180 -6.480 1.00 90.94 90 TYR A CA 1
ATOM 687 C C . TYR A 1 90 ? -24.328 -16.234 -7.595 1.00 90.94 90 TYR A C 1
ATOM 689 O O . TYR A 1 90 ? -24.247 -16.594 -8.768 1.00 90.94 90 TYR A O 1
ATOM 697 N N . THR A 1 91 ? -24.746 -15.007 -7.265 1.00 91.19 91 THR A N 1
ATOM 698 C CA . THR A 1 91 ? -25.044 -13.965 -8.269 1.00 91.19 91 THR A CA 1
ATOM 699 C C . THR A 1 91 ? -23.801 -13.641 -9.107 1.00 91.19 91 THR A C 1
ATOM 701 O O . THR A 1 91 ? -22.685 -13.961 -8.712 1.00 91.19 91 THR A O 1
ATOM 704 N N . LEU A 1 92 ? -23.941 -12.990 -10.268 1.00 85.88 92 LEU A N 1
ATOM 705 C CA . LEU A 1 92 ? -22.771 -12.620 -11.081 1.00 85.88 92 LEU A CA 1
ATOM 706 C C . LEU A 1 92 ? -21.783 -11.726 -10.318 1.00 85.88 92 LEU A C 1
ATOM 708 O O . LEU A 1 92 ? -20.574 -11.908 -10.432 1.00 85.88 92 LEU A O 1
ATOM 712 N N . ALA A 1 93 ? -22.294 -10.799 -9.505 1.00 85.56 93 ALA A N 1
ATOM 713 C CA . ALA A 1 93 ? -21.459 -9.929 -8.689 1.00 85.56 93 ALA A CA 1
ATOM 714 C C . ALA A 1 93 ? -20.720 -10.704 -7.585 1.00 85.56 93 ALA A C 1
ATOM 716 O O . ALA A 1 93 ? -19.553 -10.405 -7.322 1.00 85.56 93 ALA A O 1
ATOM 717 N N . ASP A 1 94 ? -21.375 -11.706 -6.992 1.00 86.75 94 ASP A N 1
ATOM 718 C CA . ASP A 1 94 ? -20.827 -12.524 -5.905 1.00 86.75 94 ASP A CA 1
ATOM 719 C C . ASP A 1 94 ? -20.019 -13.725 -6.401 1.00 86.75 94 ASP A C 1
ATOM 721 O O . ASP A 1 94 ? -19.266 -14.323 -5.639 1.00 86.75 94 ASP A O 1
ATOM 725 N N . ALA A 1 95 ? -20.129 -14.092 -7.675 1.00 93.31 95 ALA A N 1
ATOM 726 C CA . ALA A 1 95 ? -19.391 -15.211 -8.244 1.00 93.31 95 ALA A CA 1
ATOM 727 C C . ALA A 1 95 ? -17.908 -14.883 -8.469 1.00 93.31 95 ALA A C 1
ATOM 729 O O . ALA A 1 95 ? -17.068 -15.781 -8.460 1.00 93.31 95 ALA A O 1
ATOM 730 N N . ILE A 1 96 ? -17.563 -13.604 -8.637 1.00 95.06 96 ILE A N 1
ATOM 731 C CA . ILE A 1 96 ? -16.183 -13.160 -8.870 1.00 95.06 96 ILE A CA 1
ATOM 732 C C . ILE A 1 96 ? -15.399 -13.193 -7.562 1.00 95.06 96 ILE A C 1
ATOM 734 O O . ILE A 1 96 ? -15.790 -12.456 -6.664 1.00 95.06 96 ILE A O 1
ATOM 738 N N . PRO A 1 97 ? -14.302 -13.958 -7.417 1.00 94.19 97 PRO A N 1
ATOM 739 C CA . PRO A 1 97 ? -13.519 -13.987 -6.178 1.00 94.19 97 PRO A CA 1
ATOM 740 C C . PRO A 1 97 ? -13.132 -12.581 -5.675 1.00 94.19 97 PRO A C 1
ATOM 742 O O . PRO A 1 97 ? -12.879 -11.665 -6.463 1.00 94.19 97 PRO A O 1
ATOM 745 N N . SER A 1 98 ? -13.111 -12.390 -4.351 1.00 91.12 98 SER A N 1
ATOM 746 C CA . SER A 1 98 ? -12.807 -11.084 -3.743 1.00 91.12 98 SER A CA 1
ATOM 747 C C . SER A 1 98 ? -11.443 -10.564 -4.208 1.00 91.12 98 SER A C 1
ATOM 749 O O . SER A 1 98 ? -10.466 -11.296 -4.156 1.00 91.12 98 SER A O 1
ATOM 751 N N . GLY A 1 99 ? -11.373 -9.315 -4.680 1.00 92.94 99 GLY A N 1
ATOM 752 C CA . GLY A 1 99 ? -10.145 -8.718 -5.230 1.00 92.94 99 GLY A CA 1
ATOM 753 C C . GLY A 1 99 ? -9.925 -8.916 -6.739 1.00 92.94 99 GLY A C 1
ATOM 754 O O . GLY A 1 99 ? -9.150 -8.165 -7.336 1.00 92.94 99 GLY A O 1
ATOM 755 N N . TYR A 1 100 ? -10.663 -9.823 -7.394 1.00 97.00 100 TYR A N 1
ATOM 756 C CA . TYR A 1 100 ? -10.425 -10.202 -8.800 1.00 97.00 100 TYR A CA 1
ATOM 757 C C . TYR A 1 100 ? -11.348 -9.537 -9.822 1.00 97.00 100 TYR A C 1
ATOM 759 O O . TYR A 1 100 ? -11.207 -9.777 -11.017 1.00 97.00 100 TYR A O 1
ATOM 767 N N . ARG A 1 101 ? -12.264 -8.656 -9.404 1.00 96.00 101 ARG A N 1
ATOM 768 C CA . ARG A 1 101 ? -13.132 -7.909 -10.337 1.00 96.00 101 ARG A CA 1
ATOM 769 C C . ARG A 1 101 ? -12.323 -7.129 -11.375 1.00 96.00 101 ARG A C 1
ATOM 771 O O . ARG A 1 101 ? -12.618 -7.192 -12.562 1.00 96.00 101 ARG A O 1
ATOM 778 N N . THR A 1 102 ? -11.280 -6.440 -10.927 1.00 96.94 102 THR A N 1
ATOM 779 C CA . THR A 1 102 ? -10.371 -5.701 -11.808 1.00 96.94 102 THR A CA 1
ATOM 780 C C . THR A 1 102 ? -9.496 -6.637 -12.641 1.00 96.94 102 THR A C 1
ATOM 782 O O . THR A 1 102 ? -9.250 -6.341 -13.802 1.00 96.94 102 THR A O 1
ATOM 785 N N . SER A 1 103 ? -9.090 -7.793 -12.102 1.00 98.12 103 SER A N 1
ATOM 786 C CA . SER A 1 103 ? -8.349 -8.803 -12.870 1.00 98.12 103 SER A CA 1
ATOM 787 C C . SER A 1 103 ? -9.187 -9.370 -14.015 1.00 98.12 103 SER A C 1
ATOM 789 O O . SER A 1 103 ? -8.674 -9.553 -15.110 1.00 98.12 103 SER A O 1
ATOM 791 N N . LEU A 1 104 ? -10.490 -9.580 -13.792 1.00 97.50 104 LEU A N 1
ATOM 792 C CA . LEU A 1 104 ? -11.424 -10.020 -14.827 1.00 97.50 104 LEU A CA 1
ATOM 793 C C . LEU A 1 104 ? -11.558 -8.976 -15.944 1.00 97.50 104 LEU A C 1
ATOM 795 O O . LEU A 1 104 ? -11.528 -9.342 -17.112 1.00 97.50 104 LEU A O 1
ATOM 799 N N . ALA A 1 105 ? -11.644 -7.686 -15.602 1.00 97.69 105 ALA A N 1
ATOM 800 C CA . ALA A 1 105 ? -11.584 -6.608 -16.594 1.00 97.69 105 ALA A CA 1
ATOM 801 C C . ALA A 1 105 ? -10.245 -6.613 -17.354 1.00 97.69 105 ALA A C 1
ATOM 803 O O . ALA A 1 105 ? -10.229 -6.483 -18.575 1.00 97.69 105 ALA A O 1
ATOM 804 N N . GLY A 1 106 ? -9.141 -6.846 -16.638 1.00 98.31 106 GLY A N 1
ATOM 805 C CA . GLY A 1 106 ? -7.806 -7.001 -17.211 1.00 98.31 106 GLY A CA 1
ATOM 806 C C . GLY A 1 106 ? -7.713 -8.112 -18.257 1.00 98.31 106 GLY A C 1
ATOM 807 O O . GLY A 1 106 ? -7.035 -7.914 -19.257 1.00 98.31 106 GLY A O 1
ATOM 808 N N . LEU A 1 107 ? -8.446 -9.227 -18.102 1.00 98.31 107 LEU A N 1
ATOM 809 C CA . LEU A 1 107 ? -8.495 -10.283 -19.126 1.00 98.31 107 LEU A CA 1
ATOM 810 C C . LEU A 1 107 ? -9.028 -9.766 -20.467 1.00 98.31 107 LEU A C 1
ATOM 812 O O . LEU A 1 107 ? -8.475 -10.098 -21.511 1.00 98.31 107 LEU A O 1
ATOM 816 N N . PHE A 1 108 ? -10.081 -8.945 -20.446 1.00 98.06 108 PHE A N 1
ATOM 817 C CA . PHE A 1 108 ? -10.650 -8.368 -21.666 1.00 98.06 108 PHE A CA 1
ATOM 818 C C . PHE A 1 108 ? -9.725 -7.321 -22.283 1.00 98.06 108 PHE A C 1
ATOM 820 O O . PHE A 1 108 ? -9.552 -7.307 -23.498 1.00 98.06 108 PHE A O 1
ATOM 827 N N . VAL A 1 109 ? -9.108 -6.477 -21.448 1.00 98.50 109 VAL A N 1
ATOM 828 C CA . VAL A 1 109 ? -8.123 -5.481 -21.896 1.00 98.50 109 VAL A CA 1
ATOM 829 C C . VAL A 1 109 ? -6.927 -6.170 -22.553 1.00 98.50 109 VAL A C 1
ATOM 831 O O . VAL A 1 109 ? -6.544 -5.791 -23.652 1.00 98.50 109 VAL A O 1
ATOM 834 N N . PHE A 1 110 ? -6.387 -7.218 -21.927 1.00 98.19 110 PHE A N 1
ATOM 835 C CA . PHE A 1 110 ? -5.261 -7.978 -22.465 1.00 98.19 110 PHE A CA 1
ATOM 836 C C . PHE A 1 110 ? -5.629 -8.706 -23.763 1.00 98.19 110 PHE A C 1
ATOM 838 O O . PHE A 1 110 ? -4.880 -8.643 -24.729 1.00 98.19 110 PHE A O 1
ATOM 845 N N . ALA A 1 111 ? -6.798 -9.353 -23.828 1.00 97.88 111 ALA A N 1
ATOM 846 C CA . ALA A 1 111 ? -7.253 -10.019 -25.050 1.00 97.88 111 ALA A CA 1
ATOM 847 C C . ALA A 1 111 ? -7.427 -9.033 -26.218 1.00 97.88 111 ALA A C 1
ATOM 849 O O . ALA A 1 111 ? -7.017 -9.330 -27.338 1.00 97.88 111 ALA A O 1
ATOM 850 N N . ALA A 1 112 ? -7.999 -7.853 -25.955 1.00 97.75 112 ALA A N 1
ATOM 851 C CA . ALA A 1 112 ? -8.093 -6.784 -26.946 1.00 97.75 112 ALA A CA 1
ATOM 852 C C . ALA A 1 112 ? -6.704 -6.276 -27.360 1.00 97.75 112 ALA A C 1
ATOM 854 O O . ALA A 1 112 ? -6.469 -6.080 -28.549 1.00 97.75 112 ALA A O 1
ATOM 855 N N . GLY A 1 113 ? -5.791 -6.136 -26.392 1.00 96.75 113 GLY A N 1
ATOM 856 C CA . GLY A 1 113 ? -4.373 -5.858 -26.613 1.00 96.75 113 GLY A CA 1
ATOM 857 C C . GLY A 1 113 ? -3.746 -6.842 -27.587 1.00 96.75 113 GLY A C 1
ATOM 858 O O . GLY A 1 113 ? -3.255 -6.404 -28.610 1.00 96.75 113 GLY A O 1
ATOM 859 N N . GLY A 1 114 ? -3.856 -8.150 -27.344 1.00 94.88 114 GLY A N 1
ATOM 860 C CA . GLY A 1 114 ? -3.215 -9.178 -28.173 1.00 94.88 114 GLY A CA 1
ATOM 861 C C . GLY A 1 114 ? -3.783 -9.302 -29.586 1.00 94.88 114 GLY A C 1
ATOM 862 O O . GLY A 1 114 ? -3.044 -9.521 -30.540 1.00 94.88 114 GLY A O 1
ATOM 863 N N . VAL A 1 115 ? -5.099 -9.124 -29.754 1.00 95.44 115 VAL A N 1
ATOM 864 C CA . VAL A 1 115 ? -5.698 -9.033 -31.099 1.00 95.44 115 VAL A CA 1
ATOM 865 C C . VAL A 1 115 ? -5.219 -7.769 -31.811 1.00 95.44 115 VAL A C 1
ATOM 867 O O . VAL A 1 115 ? -4.907 -7.815 -33.000 1.00 95.44 115 VAL A O 1
ATOM 870 N N . GLY A 1 116 ? -5.167 -6.651 -31.082 1.00 94.25 116 GLY A N 1
ATOM 871 C CA . GLY A 1 116 ? -4.629 -5.393 -31.582 1.00 94.25 116 GLY A CA 1
ATOM 872 C C . GLY A 1 116 ? -3.171 -5.529 -31.997 1.00 94.25 116 GLY A C 1
ATOM 873 O O . GLY A 1 116 ? -2.822 -5.060 -33.066 1.00 94.25 116 GLY A O 1
ATOM 874 N N . ASP A 1 117 ? -2.367 -6.217 -31.198 1.00 91.94 117 ASP A N 1
ATOM 875 C CA . ASP A 1 117 ? -0.937 -6.445 -31.387 1.00 91.94 117 ASP A CA 1
ATOM 876 C C . ASP A 1 117 ? -0.650 -7.220 -32.673 1.00 91.94 117 ASP A C 1
ATOM 878 O O . ASP A 1 117 ? 0.054 -6.741 -33.557 1.00 91.94 117 ASP A O 1
ATOM 882 N N . LEU A 1 118 ? -1.336 -8.350 -32.870 1.00 91.12 118 LEU A N 1
ATOM 883 C CA . LEU A 1 118 ? -1.267 -9.102 -34.123 1.00 91.12 118 LEU A CA 1
ATOM 884 C C . LEU A 1 118 ? -1.668 -8.241 -35.334 1.00 91.12 118 LEU A C 1
ATOM 886 O O . LEU A 1 118 ? -1.021 -8.284 -36.385 1.00 91.12 118 LEU A O 1
ATOM 890 N N . ALA A 1 119 ? -2.754 -7.472 -35.208 1.00 92.25 119 ALA A N 1
ATOM 891 C CA . ALA A 1 119 ? -3.218 -6.594 -36.278 1.00 92.25 119 ALA A CA 1
ATOM 892 C C . ALA A 1 119 ? -2.214 -5.467 -36.568 1.00 92.25 119 ALA A C 1
ATOM 894 O O . ALA A 1 119 ? -1.996 -5.128 -37.730 1.00 92.25 119 ALA A O 1
ATOM 895 N N . TRP A 1 120 ? -1.592 -4.921 -35.525 1.00 91.19 120 TRP A N 1
ATOM 896 C CA . TRP A 1 120 ? -0.607 -3.853 -35.601 1.00 91.19 120 TRP A CA 1
ATOM 897 C C . TRP A 1 120 ? 0.657 -4.329 -36.301 1.00 91.19 120 TRP A C 1
ATOM 899 O O . TRP A 1 120 ? 1.048 -3.730 -37.300 1.00 91.19 120 TRP A O 1
ATOM 909 N N . HIS A 1 121 ? 1.187 -5.485 -35.905 1.00 88.19 121 HIS A N 1
ATOM 910 C CA . HIS A 1 121 ? 2.322 -6.107 -36.579 1.00 88.19 121 HIS A CA 1
ATOM 911 C C . HIS A 1 121 ? 2.046 -6.427 -38.048 1.00 88.19 121 HIS A C 1
ATOM 913 O O . HIS A 1 121 ? 2.901 -6.228 -38.909 1.00 88.19 121 HIS A O 1
ATOM 919 N N . THR A 1 122 ? 0.828 -6.870 -38.364 1.00 86.81 122 THR A N 1
ATOM 920 C CA . THR A 1 122 ? 0.432 -7.150 -39.753 1.00 86.81 122 THR A CA 1
ATOM 921 C C . THR A 1 122 ? 0.362 -5.874 -40.601 1.00 86.81 122 THR A C 1
ATOM 923 O O . THR A 1 122 ? 0.644 -5.914 -41.797 1.00 86.81 122 THR A O 1
ATOM 926 N N . ALA A 1 123 ? -0.041 -4.749 -40.006 1.00 89.38 123 ALA A N 1
ATOM 927 C CA . ALA A 1 123 ? -0.237 -3.487 -40.715 1.00 89.38 123 ALA A CA 1
ATOM 928 C C . ALA A 1 123 ? 1.034 -2.626 -40.801 1.00 89.38 123 ALA A C 1
ATOM 930 O O . ALA A 1 123 ? 1.234 -1.952 -41.813 1.00 89.38 123 ALA A O 1
ATOM 931 N N . PHE A 1 124 ? 1.867 -2.633 -39.757 1.00 87.88 124 PHE A N 1
ATOM 932 C CA . PHE A 1 124 ? 2.976 -1.691 -39.573 1.00 87.88 124 PHE A CA 1
ATOM 933 C C . PHE A 1 124 ? 4.348 -2.357 -39.389 1.00 87.88 124 PHE A C 1
ATOM 935 O O . PHE A 1 124 ? 5.351 -1.649 -39.405 1.00 87.88 124 PHE A O 1
ATOM 942 N N . GLY A 1 125 ? 4.415 -3.689 -39.294 1.00 82.06 125 GLY A N 1
ATOM 943 C CA . GLY A 1 125 ? 5.651 -4.427 -39.012 1.00 82.06 125 GLY A CA 1
ATOM 944 C C . GLY A 1 125 ? 5.912 -4.615 -37.514 1.00 82.06 125 GLY A C 1
ATOM 945 O O . GLY A 1 125 ? 5.119 -4.193 -36.674 1.00 82.06 125 GLY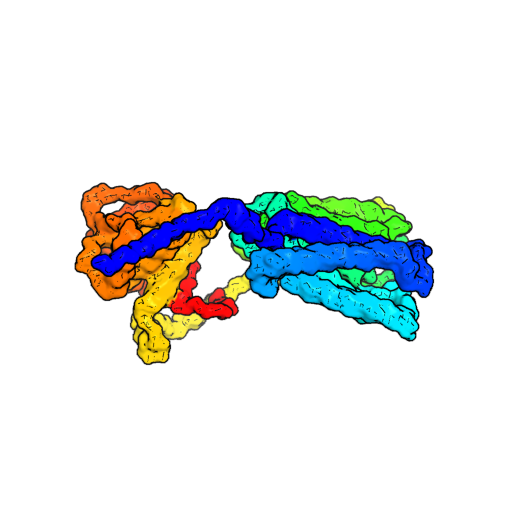 A O 1
ATOM 946 N N . ILE A 1 126 ? 7.004 -5.303 -37.178 1.00 78.75 126 ILE A N 1
ATOM 947 C CA . ILE A 1 126 ? 7.426 -5.520 -35.788 1.00 78.75 126 ILE A CA 1
ATOM 948 C C . ILE A 1 126 ? 8.282 -4.340 -35.341 1.00 78.75 126 ILE A C 1
ATOM 950 O O . ILE A 1 126 ? 9.232 -3.977 -36.029 1.00 78.75 126 ILE A O 1
ATOM 954 N N . GLU A 1 127 ? 7.916 -3.723 -34.218 1.00 78.50 127 GLU A N 1
ATOM 955 C CA . GLU A 1 127 ? 8.696 -2.645 -33.622 1.00 78.50 127 GLU A CA 1
ATOM 956 C C . GLU A 1 127 ? 10.058 -3.150 -33.126 1.00 78.50 127 GLU A C 1
ATOM 958 O O . GLU A 1 127 ? 10.153 -4.208 -32.501 1.00 78.50 127 GLU A O 1
ATOM 963 N N . GLU A 1 128 ? 11.107 -2.362 -33.360 1.00 74.56 128 GLU A N 1
ATOM 964 C CA . GLU A 1 128 ? 12.469 -2.649 -32.903 1.00 74.56 128 GLU A CA 1
ATOM 965 C C . GLU A 1 128 ? 12.857 -1.734 -31.724 1.00 74.56 128 GLU A C 1
ATOM 967 O O . GLU A 1 128 ? 12.351 -0.616 -31.564 1.00 74.56 128 GLU A O 1
ATOM 972 N N . ASP A 1 129 ? 13.765 -2.217 -30.874 1.00 75.94 129 ASP A N 1
ATOM 973 C CA . ASP A 1 129 ? 14.347 -1.479 -29.749 1.00 75.94 129 ASP A CA 1
ATOM 974 C C . ASP A 1 129 ? 13.308 -0.819 -28.810 1.00 75.94 129 ASP A C 1
ATOM 976 O O . ASP A 1 129 ? 12.425 -1.461 -28.238 1.00 75.94 129 ASP A O 1
ATOM 980 N N . ILE A 1 130 ? 13.440 0.494 -28.592 1.00 82.56 130 ILE A N 1
ATOM 981 C CA . ILE A 1 130 ? 12.616 1.263 -27.662 1.00 82.56 130 ILE A CA 1
ATOM 982 C C . ILE A 1 130 ? 11.170 1.398 -28.149 1.00 82.56 130 ILE A C 1
ATOM 984 O O . ILE A 1 130 ? 10.278 1.576 -27.321 1.00 82.56 130 ILE A O 1
ATOM 988 N N . GLU A 1 131 ? 10.914 1.304 -29.458 1.00 85.75 131 GLU A N 1
ATOM 989 C CA . GLU A 1 131 ? 9.572 1.490 -30.021 1.00 85.75 131 GLU A CA 1
ATOM 990 C C . GLU A 1 131 ? 8.600 0.420 -29.517 1.00 85.75 131 GLU A C 1
ATOM 992 O O . GLU A 1 131 ? 7.453 0.741 -29.195 1.00 85.75 131 GLU A O 1
ATOM 997 N N . ALA A 1 132 ? 9.081 -0.810 -29.311 1.00 84.62 132 ALA A N 1
ATOM 998 C CA . ALA A 1 132 ? 8.291 -1.900 -28.744 1.00 84.62 132 ALA A CA 1
ATOM 999 C C . ALA A 1 132 ? 7.725 -1.550 -27.352 1.00 84.62 132 ALA A C 1
ATOM 1001 O O . ALA A 1 132 ? 6.583 -1.877 -27.033 1.00 84.62 132 ALA A O 1
ATOM 1002 N N . LEU A 1 133 ? 8.469 -0.795 -26.531 1.00 88.50 133 LEU A N 1
ATOM 1003 C CA . LEU A 1 133 ? 8.018 -0.383 -25.192 1.00 88.50 133 LEU A CA 1
ATOM 1004 C C . LEU A 1 133 ? 6.948 0.723 -25.223 1.00 88.50 133 LEU A C 1
ATOM 1006 O O . LEU A 1 133 ? 6.228 0.902 -24.239 1.00 88.50 133 LEU A O 1
ATOM 1010 N N . PHE A 1 134 ? 6.837 1.469 -26.325 1.00 91.56 134 PHE A N 1
ATOM 1011 C CA . PHE A 1 134 ? 5.893 2.584 -26.484 1.00 91.56 134 PHE A CA 1
ATOM 1012 C C . PHE A 1 134 ? 4.748 2.290 -27.456 1.00 91.56 134 PHE A C 1
ATOM 1014 O O . PHE A 1 134 ? 3.818 3.095 -27.565 1.00 91.56 134 PHE A O 1
ATOM 1021 N N . SER A 1 135 ? 4.789 1.143 -28.130 1.00 92.06 135 SER A N 1
ATOM 1022 C CA . SER A 1 135 ? 3.734 0.699 -29.028 1.00 92.06 135 SER A CA 1
ATOM 1023 C C . SER A 1 135 ? 2.375 0.668 -28.306 1.00 92.06 135 SER A C 1
ATOM 1025 O O . SER A 1 135 ? 2.261 0.112 -27.204 1.00 92.06 135 SER A O 1
ATOM 1027 N N . PRO A 1 136 ? 1.311 1.263 -28.885 1.00 93.31 136 PRO A N 1
ATOM 1028 C CA . PRO A 1 136 ? 0.004 1.326 -28.236 1.00 93.31 136 PRO A CA 1
ATOM 1029 C C . PRO A 1 136 ? -0.567 -0.046 -27.851 1.00 93.31 136 PRO A C 1
ATOM 1031 O O . PRO A 1 136 ? -1.255 -0.155 -26.833 1.00 93.31 136 PRO A O 1
ATOM 1034 N N . THR A 1 137 ? -0.290 -1.090 -28.637 1.00 94.56 137 THR A N 1
ATOM 1035 C CA . THR A 1 137 ? -0.770 -2.456 -28.377 1.00 94.56 137 THR A CA 1
ATOM 1036 C C . THR A 1 137 ? -0.022 -3.095 -27.218 1.00 94.56 137 THR A C 1
ATOM 1038 O O . THR A 1 137 ? -0.663 -3.605 -26.297 1.00 94.56 137 THR A O 1
ATOM 1041 N N . HIS A 1 138 ? 1.303 -2.948 -27.176 1.00 94.25 138 HIS A N 1
ATOM 1042 C CA . HIS A 1 138 ? 2.137 -3.362 -26.050 1.00 94.25 138 HIS A CA 1
ATOM 1043 C C . HIS A 1 138 ? 1.757 -2.644 -24.750 1.00 94.25 138 HIS A C 1
ATOM 1045 O O . HIS A 1 138 ? 1.634 -3.282 -23.703 1.00 94.25 138 HIS A O 1
ATOM 1051 N N . LEU A 1 139 ? 1.474 -1.338 -24.792 1.00 95.62 139 LEU A N 1
ATOM 1052 C CA . LEU A 1 139 ? 0.984 -0.598 -23.623 1.00 95.62 139 LEU A CA 1
ATOM 1053 C C . LEU A 1 139 ? -0.390 -1.104 -23.153 1.00 95.62 139 LEU A C 1
ATOM 1055 O O . LEU A 1 139 ? -0.645 -1.183 -21.947 1.00 95.62 139 LEU A O 1
ATOM 1059 N N . LEU A 1 140 ? -1.273 -1.487 -24.082 1.00 97.12 140 LEU A N 1
ATOM 1060 C CA . LEU A 1 140 ? -2.573 -2.075 -23.752 1.00 97.12 140 LEU A CA 1
ATOM 1061 C C . LEU A 1 140 ? -2.426 -3.478 -23.136 1.00 97.12 140 LEU A C 1
ATOM 1063 O O . LEU A 1 140 ? -3.100 -3.786 -22.148 1.00 97.12 140 LEU A O 1
ATOM 1067 N N . LEU A 1 141 ? -1.510 -4.297 -23.661 1.00 96.88 141 LEU A N 1
ATOM 1068 C CA . LEU A 1 141 ? -1.114 -5.585 -23.086 1.00 96.88 141 LEU A CA 1
ATOM 1069 C C . LEU A 1 141 ? -0.537 -5.407 -21.677 1.00 96.88 141 LEU A C 1
ATOM 1071 O O . LEU A 1 141 ? -0.994 -6.059 -20.738 1.00 96.88 141 LEU A O 1
ATOM 1075 N N . GLY A 1 142 ? 0.398 -4.472 -21.497 1.00 97.25 142 GLY A N 1
ATOM 1076 C CA . GLY A 1 142 ? 0.994 -4.133 -20.207 1.00 97.25 142 GLY A CA 1
ATOM 1077 C C . GLY A 1 142 ? -0.049 -3.685 -19.182 1.00 97.25 142 GLY A C 1
ATOM 1078 O O . GLY A 1 142 ? -0.042 -4.157 -18.042 1.00 97.25 14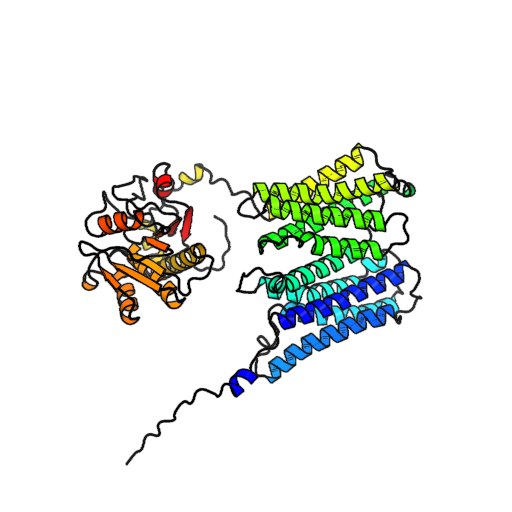2 GLY A O 1
ATOM 1079 N N . LEU A 1 143 ? -1.011 -2.850 -19.591 1.00 98.12 143 LEU A N 1
ATOM 1080 C CA . LEU A 1 143 ? -2.139 -2.448 -18.751 1.00 98.12 143 LEU A CA 1
ATOM 1081 C C . LEU A 1 143 ? -3.012 -3.649 -18.366 1.00 98.12 143 LEU A C 1
ATOM 1083 O O . LEU A 1 143 ? -3.320 -3.833 -17.187 1.00 98.12 143 LEU A O 1
ATOM 1087 N N . GLY A 1 144 ? -3.401 -4.481 -19.334 1.00 98.38 144 GLY A N 1
ATOM 1088 C CA . GLY A 1 144 ? -4.182 -5.692 -19.082 1.00 98.38 144 GLY A CA 1
ATOM 1089 C C . GLY A 1 144 ? -3.484 -6.624 -18.092 1.00 98.38 144 GLY A C 1
ATOM 1090 O O . GLY A 1 144 ? -4.081 -7.029 -17.090 1.00 98.38 144 GLY A O 1
ATOM 1091 N N . LEU A 1 145 ? -2.193 -6.881 -18.309 1.00 98.31 145 LEU A N 1
ATOM 1092 C CA . LEU A 1 145 ? -1.348 -7.695 -17.441 1.00 98.31 145 LEU A CA 1
ATOM 1093 C C . LEU A 1 145 ? -1.275 -7.111 -16.027 1.00 98.31 145 LEU A C 1
ATOM 1095 O O . LEU A 1 145 ? -1.554 -7.819 -15.060 1.00 98.31 145 LEU A O 1
ATOM 1099 N N . ALA A 1 146 ? -0.994 -5.813 -15.892 1.00 98.25 146 ALA A N 1
ATOM 1100 C CA . ALA A 1 146 ? -0.948 -5.121 -14.607 1.00 98.25 146 ALA A CA 1
ATOM 1101 C C . ALA A 1 146 ? -2.265 -5.259 -13.822 1.00 98.25 146 ALA A C 1
ATOM 1103 O O . ALA A 1 146 ? -2.258 -5.521 -12.614 1.00 98.25 146 ALA A O 1
ATOM 1104 N N . LEU A 1 147 ? -3.411 -5.134 -14.499 1.00 98.50 147 LEU A N 1
ATOM 1105 C CA . LEU A 1 147 ? -4.729 -5.319 -13.891 1.00 98.50 147 LEU A CA 1
ATOM 1106 C C . LEU A 1 147 ? -4.952 -6.769 -13.439 1.00 98.50 147 LEU A C 1
ATOM 1108 O O . LEU A 1 147 ? -5.527 -6.982 -12.369 1.00 98.50 147 LEU A O 1
ATOM 1112 N N . ILE A 1 148 ? -4.483 -7.756 -14.206 1.00 98.56 148 ILE A N 1
ATOM 1113 C CA . ILE A 1 148 ? -4.598 -9.184 -13.877 1.00 98.56 148 ILE A CA 1
ATOM 1114 C C . ILE A 1 148 ? -3.770 -9.517 -12.632 1.00 98.56 148 ILE A C 1
ATOM 1116 O O . ILE A 1 148 ? -4.343 -9.958 -11.627 1.00 98.56 148 ILE A O 1
ATOM 1120 N N . VAL A 1 149 ? -2.460 -9.250 -12.671 1.00 98.31 149 VAL A N 1
ATOM 1121 C CA . VAL A 1 149 ? -1.484 -9.724 -11.669 1.00 98.31 149 VAL A CA 1
ATOM 1122 C C . VAL A 1 149 ? -1.681 -9.112 -10.289 1.00 98.31 149 VAL A C 1
ATOM 1124 O O . VAL A 1 149 ? -1.267 -9.695 -9.295 1.00 98.31 149 VAL A O 1
ATOM 1127 N N . THR A 1 150 ? -2.361 -7.968 -10.198 1.00 98.25 150 THR A N 1
ATOM 1128 C CA . THR A 1 150 ? -2.677 -7.265 -8.940 1.00 98.25 150 THR A CA 1
ATOM 1129 C C . THR A 1 150 ? -3.899 -7.836 -8.197 1.00 98.25 150 THR A C 1
ATOM 1131 O O . THR A 1 150 ? -4.322 -7.284 -7.177 1.00 98.25 150 THR A O 1
ATOM 1134 N N . GLY A 1 151 ? -4.491 -8.935 -8.682 1.00 97.94 151 GLY A N 1
ATOM 1135 C CA . GLY A 1 151 ? -5.625 -9.622 -8.046 1.00 97.94 151 GLY A CA 1
ATOM 1136 C C . GLY A 1 151 ? -5.355 -10.041 -6.594 1.00 97.94 151 GLY A C 1
ATOM 1137 O O . GLY A 1 151 ? -6.055 -9.544 -5.704 1.00 97.94 151 GLY A O 1
ATOM 1138 N N . PRO A 1 152 ? -4.323 -10.869 -6.329 1.00 97.56 152 PRO A N 1
ATOM 1139 C CA . PRO A 1 152 ? -3.968 -11.280 -4.970 1.00 97.56 152 PRO A CA 1
ATOM 1140 C C . PRO A 1 152 ? -3.618 -10.097 -4.054 1.00 97.56 152 PRO A C 1
ATOM 1142 O O . PRO A 1 152 ? -4.007 -10.087 -2.888 1.00 97.56 152 PRO A O 1
ATOM 1145 N N . LEU A 1 153 ? -2.961 -9.050 -4.576 1.00 96.88 153 LEU A N 1
ATOM 1146 C CA . LEU A 1 153 ? -2.710 -7.814 -3.827 1.00 96.88 153 LEU A CA 1
ATOM 1147 C C . LEU A 1 153 ? -4.012 -7.171 -3.332 1.00 96.88 153 LEU A C 1
ATOM 1149 O O . LEU A 1 153 ? -4.131 -6.853 -2.150 1.00 96.88 153 LEU A O 1
ATOM 1153 N N . ARG A 1 154 ? -5.008 -6.995 -4.209 1.00 96.38 154 ARG A N 1
ATOM 1154 C CA . ARG A 1 154 ? -6.316 -6.439 -3.821 1.00 96.38 154 ARG A CA 1
ATOM 1155 C C . ARG A 1 154 ? -7.082 -7.357 -2.875 1.00 96.38 154 ARG A C 1
ATOM 1157 O O . ARG A 1 154 ? -7.784 -6.856 -1.996 1.00 96.38 154 ARG A O 1
ATOM 1164 N N . ALA A 1 155 ? -6.977 -8.673 -3.055 1.00 93.81 155 ALA A N 1
ATOM 1165 C CA . ALA A 1 155 ? -7.592 -9.650 -2.161 1.00 93.81 155 ALA A CA 1
ATOM 1166 C C . ALA A 1 155 ? -7.024 -9.513 -0.738 1.00 93.81 155 ALA A C 1
ATOM 1168 O O . ALA A 1 155 ? -7.787 -9.308 0.208 1.00 93.81 155 ALA A O 1
ATOM 1169 N N . GLY A 1 156 ? -5.693 -9.491 -0.605 1.00 92.12 156 GLY A N 1
ATOM 1170 C CA . GLY A 1 156 ? -5.006 -9.278 0.669 1.00 92.12 156 GLY A CA 1
ATOM 1171 C C . GLY A 1 156 ? -5.255 -7.894 1.272 1.00 92.12 156 GLY A C 1
ATOM 1172 O O . GLY A 1 156 ? -5.436 -7.769 2.482 1.00 92.12 156 GLY A O 1
ATOM 1173 N N . TRP A 1 157 ? -5.334 -6.842 0.450 1.00 91.69 157 TRP A N 1
ATOM 1174 C CA . TRP A 1 157 ? -5.607 -5.480 0.925 1.00 91.69 157 TRP A CA 1
ATOM 1175 C C . TRP A 1 157 ? -6.972 -5.368 1.619 1.00 91.69 157 TRP A C 1
ATOM 1177 O O . TRP A 1 157 ? -7.095 -4.709 2.657 1.00 91.69 157 TRP A O 1
ATOM 1187 N N . ASN A 1 158 ? -7.976 -6.053 1.061 1.00 87.81 158 ASN A N 1
ATOM 1188 C CA . ASN A 1 158 ? -9.358 -6.077 1.544 1.00 87.81 158 ASN A CA 1
ATOM 1189 C C . ASN A 1 158 ? -9.623 -7.153 2.614 1.00 87.81 158 ASN A C 1
ATOM 1191 O O . ASN A 1 158 ? -10.748 -7.250 3.111 1.00 87.81 158 ASN A O 1
ATOM 1195 N N . ALA A 1 159 ? -8.630 -7.975 2.966 1.00 83.06 159 ALA A N 1
ATOM 1196 C CA . ALA A 1 159 ? -8.790 -9.008 3.981 1.00 83.06 159 ALA A CA 1
ATOM 1197 C C . ALA A 1 159 ? -9.065 -8.385 5.363 1.00 83.06 159 ALA A C 1
ATOM 1199 O O . ALA A 1 159 ? -8.374 -7.456 5.793 1.00 83.06 159 ALA A O 1
ATOM 1200 N N . LYS A 1 160 ? -10.091 -8.907 6.054 1.00 68.19 160 LYS A N 1
ATOM 1201 C CA . LYS A 1 160 ? -10.526 -8.430 7.380 1.00 68.19 160 LYS A CA 1
ATOM 1202 C C . LYS A 1 160 ? -9.541 -8.807 8.492 1.00 68.19 160 LYS A C 1
ATOM 1204 O O . LYS A 1 160 ? -9.297 -7.993 9.376 1.00 68.19 160 LYS A O 1
ATOM 1209 N N . ASN A 1 161 ? -8.952 -10.003 8.419 1.00 58.09 161 ASN A N 1
ATOM 1210 C CA . ASN A 1 161 ? -7.959 -10.462 9.389 1.00 58.09 161 ASN A CA 1
ATOM 1211 C C . ASN A 1 161 ? -6.593 -9.851 9.084 1.00 58.09 161 ASN A C 1
ATOM 1213 O O . ASN A 1 161 ? -6.058 -10.007 7.988 1.00 58.09 161 ASN A O 1
ATOM 1217 N N . GLN A 1 162 ? -6.031 -9.167 10.078 1.00 56.47 162 GLN A N 1
ATOM 1218 C CA . GLN A 1 162 ? -4.721 -8.521 9.998 1.00 56.47 162 GLN A CA 1
ATOM 1219 C C . GLN A 1 162 ? -3.596 -9.392 10.566 1.00 56.47 162 GLN A C 1
ATOM 1221 O O . GLN A 1 162 ? -2.510 -8.882 10.824 1.00 56.47 162 GLN A O 1
ATOM 1226 N N . THR A 1 163 ? -3.825 -10.691 10.785 1.00 55.97 163 THR A N 1
ATOM 1227 C CA . THR A 1 163 ? -2.774 -11.591 11.264 1.00 55.97 163 THR A CA 1
ATOM 1228 C C . THR A 1 163 ? -1.670 -11.692 10.209 1.00 55.97 163 THR A C 1
ATOM 1230 O O . THR A 1 163 ? -1.817 -12.313 9.152 1.00 55.97 163 THR A O 1
ATOM 1233 N N . VAL A 1 164 ? -0.556 -11.010 10.484 1.00 67.88 164 VAL A N 1
ATOM 1234 C CA . VAL A 1 164 ? 0.602 -10.931 9.593 1.00 67.88 164 VAL A CA 1
ATOM 1235 C C . VAL A 1 164 ? 1.455 -12.178 9.795 1.00 67.88 164 VAL A C 1
ATOM 1237 O O . VAL A 1 164 ? 2.369 -12.201 10.613 1.00 67.88 164 VAL A O 1
ATOM 1240 N N . SER A 1 165 ? 1.141 -13.232 9.048 1.00 82.56 165 SER A N 1
ATOM 1241 C CA . SER A 1 165 ? 2.075 -14.329 8.803 1.00 82.56 165 SER A CA 1
ATOM 1242 C C . SER A 1 165 ? 2.607 -14.205 7.380 1.00 82.56 165 SER A C 1
ATOM 1244 O O . SER A 1 165 ? 1.921 -13.687 6.495 1.00 82.56 165 SER A O 1
ATOM 1246 N N . TRP A 1 166 ? 3.802 -14.732 7.123 1.00 87.69 166 TRP A N 1
ATOM 1247 C CA . TRP A 1 166 ? 4.303 -14.832 5.753 1.00 87.69 166 TRP A CA 1
ATOM 1248 C C . TRP A 1 166 ? 3.335 -15.589 4.844 1.00 87.69 166 TRP A C 1
ATOM 1250 O O . TRP A 1 166 ? 3.114 -15.174 3.716 1.00 87.69 166 TRP A O 1
ATOM 1260 N N . TYR A 1 167 ? 2.684 -16.636 5.348 1.00 86.94 167 TYR A N 1
ATOM 1261 C CA . TYR A 1 167 ? 1.735 -17.424 4.564 1.00 86.94 167 TYR A CA 1
ATOM 1262 C C . TYR A 1 167 ? 0.501 -16.623 4.115 1.00 86.94 167 TYR A C 1
ATOM 1264 O O . TYR A 1 167 ? 0.006 -16.821 3.006 1.00 86.94 167 TYR A O 1
ATOM 1272 N N . THR A 1 168 ? 0.018 -15.705 4.957 1.00 88.50 168 THR A N 1
ATOM 1273 C CA . THR A 1 168 ? -1.157 -14.865 4.672 1.00 88.50 168 THR A CA 1
ATOM 1274 C C . THR A 1 168 ? -0.809 -13.623 3.852 1.00 88.50 168 THR A C 1
ATOM 1276 O O . THR A 1 168 ? -1.632 -13.170 3.061 1.00 88.50 168 THR A O 1
ATOM 1279 N N . LEU A 1 169 ? 0.401 -13.078 4.010 1.00 91.56 169 LEU A N 1
ATOM 1280 C CA . LEU A 1 169 ? 0.825 -11.840 3.350 1.00 91.56 169 LEU A CA 1
ATOM 1281 C C . LEU A 1 169 ? 1.569 -12.074 2.020 1.00 91.56 169 LEU A C 1
ATOM 1283 O O . LEU A 1 169 ? 1.495 -11.234 1.122 1.00 91.56 169 LEU A O 1
ATOM 1287 N N . ALA A 1 170 ? 2.262 -13.205 1.859 1.00 94.12 170 ALA A N 1
ATOM 1288 C CA . ALA A 1 170 ? 3.114 -13.462 0.698 1.00 94.12 170 ALA A CA 1
ATOM 1289 C C . ALA A 1 170 ? 2.390 -13.387 -0.656 1.00 94.12 170 ALA A C 1
ATOM 1291 O O . ALA A 1 170 ? 2.965 -12.767 -1.548 1.00 94.12 170 ALA A O 1
ATOM 1292 N N . PRO A 1 171 ? 1.155 -13.899 -0.854 1.00 96.06 171 PRO A N 1
ATOM 1293 C CA . PRO A 1 171 ? 0.474 -13.755 -2.142 1.00 96.06 171 PRO A CA 1
ATOM 1294 C C . PRO A 1 171 ? 0.305 -12.296 -2.563 1.00 96.06 171 PRO A C 1
ATOM 1296 O O . PRO A 1 171 ? 0.522 -11.959 -3.725 1.00 96.06 171 PRO A O 1
ATOM 1299 N N . ALA A 1 172 ? -0.020 -11.412 -1.615 1.00 95.81 172 ALA A N 1
ATOM 1300 C CA . ALA A 1 172 ? -0.163 -9.986 -1.880 1.00 95.81 172 ALA A CA 1
ATOM 1301 C C . ALA A 1 172 ? 1.188 -9.321 -2.194 1.00 95.81 172 ALA A C 1
ATOM 1303 O O . ALA A 1 172 ? 1.268 -8.529 -3.132 1.00 95.81 172 ALA A O 1
ATOM 1304 N N . LEU A 1 173 ? 2.252 -9.665 -1.458 1.00 96.31 173 LEU A N 1
ATOM 1305 C CA . LEU A 1 173 ? 3.595 -9.118 -1.693 1.00 96.31 173 LEU A CA 1
ATOM 1306 C C . LEU A 1 173 ? 4.205 -9.607 -3.008 1.00 96.31 173 LEU A C 1
ATOM 1308 O O . LEU A 1 173 ? 4.761 -8.808 -3.755 1.00 96.31 173 LEU A O 1
ATOM 1312 N N . LEU A 1 174 ? 4.064 -10.893 -3.327 1.00 97.56 174 LEU A N 1
ATOM 1313 C CA . LEU A 1 174 ? 4.488 -11.472 -4.602 1.00 97.56 174 LEU A CA 1
ATOM 1314 C C . LEU A 1 174 ? 3.713 -10.848 -5.763 1.00 97.56 174 LEU A C 1
ATOM 1316 O O . LEU A 1 174 ? 4.318 -10.391 -6.723 1.00 97.56 174 LEU A O 1
ATOM 1320 N N . SER A 1 175 ? 2.388 -10.733 -5.644 1.00 98.25 175 SER A N 1
ATOM 1321 C CA . SER A 1 175 ? 1.538 -10.045 -6.624 1.00 98.25 175 SER A CA 1
ATOM 1322 C C . SER A 1 175 ? 1.976 -8.597 -6.854 1.00 98.25 175 SER A C 1
ATOM 1324 O O . SER A 1 175 ? 2.055 -8.148 -7.997 1.00 98.25 175 SER A O 1
ATOM 1326 N N . PHE A 1 176 ? 2.327 -7.874 -5.789 1.00 98.12 176 PHE A N 1
ATOM 1327 C CA . PHE A 1 176 ? 2.851 -6.515 -5.902 1.00 98.12 176 PHE A CA 1
ATOM 1328 C C . PHE A 1 176 ? 4.248 -6.459 -6.528 1.00 98.12 176 PHE A C 1
ATOM 1330 O O . PHE A 1 176 ? 4.521 -5.561 -7.318 1.00 98.12 176 PHE A O 1
ATOM 1337 N N . SER A 1 177 ? 5.107 -7.432 -6.226 1.00 97.94 177 SER A N 1
ATOM 1338 C CA . SER A 1 177 ? 6.446 -7.546 -6.815 1.00 97.94 177 SER A CA 1
ATOM 1339 C C . SER A 1 177 ? 6.355 -7.801 -8.318 1.00 97.94 177 SER A C 1
ATOM 1341 O O . SER A 1 177 ? 7.030 -7.138 -9.092 1.00 97.94 177 SER A O 1
ATOM 1343 N N . LEU A 1 178 ? 5.449 -8.687 -8.741 1.00 98.12 178 LEU A N 1
ATOM 1344 C CA . LEU A 1 178 ? 5.168 -8.963 -10.150 1.00 98.12 178 LEU A CA 1
ATOM 1345 C C . LEU A 1 178 ? 4.600 -7.739 -10.875 1.00 98.12 178 LEU A C 1
ATOM 1347 O O . LEU A 1 178 ? 5.019 -7.436 -11.985 1.00 98.12 178 LEU A O 1
ATOM 1351 N N . PHE A 1 179 ? 3.682 -7.002 -10.245 1.00 98.12 179 PHE A N 1
ATOM 1352 C CA . PHE A 1 179 ? 3.198 -5.731 -10.785 1.00 98.12 179 PHE A CA 1
ATOM 1353 C C . PHE A 1 179 ? 4.332 -4.713 -10.962 1.00 98.12 179 PHE A C 1
ATOM 1355 O O . PHE A 1 179 ? 4.429 -4.072 -12.007 1.00 98.12 179 PHE A O 1
ATOM 1362 N N . LEU A 1 180 ? 5.208 -4.592 -9.963 1.00 97.19 180 LEU A N 1
ATOM 1363 C CA . LEU A 1 180 ? 6.372 -3.717 -10.033 1.00 97.19 180 LEU A CA 1
ATOM 1364 C C . LEU A 1 180 ? 7.334 -4.154 -11.147 1.00 97.19 180 LEU A C 1
ATOM 1366 O O . LEU A 1 180 ? 7.809 -3.301 -11.885 1.00 97.19 180 LEU A O 1
ATOM 1370 N N . SER A 1 181 ? 7.552 -5.462 -11.321 1.00 96.00 181 SER A N 1
ATOM 1371 C CA . SER A 1 181 ? 8.311 -6.032 -12.440 1.00 96.00 181 SER A CA 1
ATOM 1372 C C . SER A 1 181 ? 7.731 -5.633 -13.796 1.00 96.00 181 SER A C 1
ATOM 1374 O O . SER A 1 181 ? 8.483 -5.174 -14.649 1.00 96.00 181 SER A O 1
ATOM 1376 N N . VAL A 1 182 ? 6.407 -5.699 -13.982 1.00 96.12 182 VAL A N 1
ATOM 1377 C CA . VAL A 1 182 ? 5.757 -5.213 -15.215 1.00 96.12 182 VAL A CA 1
ATOM 1378 C C . VAL A 1 182 ? 6.046 -3.726 -15.435 1.00 96.12 182 VAL A C 1
ATOM 1380 O O . VAL A 1 182 ? 6.459 -3.347 -16.524 1.00 96.12 182 VAL A O 1
ATOM 1383 N N . LEU A 1 183 ? 5.905 -2.879 -14.411 1.00 95.50 183 LEU A N 1
ATOM 1384 C CA . LEU A 1 183 ? 6.202 -1.447 -14.552 1.00 95.50 183 LEU A CA 1
ATOM 1385 C C . LEU A 1 183 ? 7.659 -1.190 -14.939 1.00 95.50 183 LEU A C 1
ATOM 1387 O O . LEU A 1 183 ? 7.925 -0.406 -15.841 1.00 95.50 183 LEU A O 1
ATOM 1391 N N . THR A 1 184 ? 8.604 -1.849 -14.274 1.00 94.62 184 THR A N 1
ATOM 1392 C CA . THR A 1 184 ? 10.026 -1.678 -14.587 1.00 94.62 184 THR A CA 1
ATOM 1393 C C . THR A 1 184 ? 10.416 -2.280 -15.927 1.00 94.62 184 THR A C 1
ATOM 1395 O O . THR A 1 184 ? 11.349 -1.780 -16.539 1.00 94.62 184 THR A O 1
ATOM 1398 N N . PHE A 1 185 ? 9.696 -3.303 -16.402 1.00 93.38 185 PHE A N 1
ATOM 1399 C CA . PHE A 1 185 ? 9.881 -3.851 -17.743 1.00 93.38 185 PHE A CA 1
ATOM 1400 C C . PHE A 1 185 ? 9.605 -2.778 -18.805 1.00 93.38 185 PHE A C 1
ATOM 1402 O O . PHE A 1 185 ? 10.439 -2.497 -19.655 1.00 93.38 185 PHE A O 1
ATOM 1409 N N . PHE A 1 186 ? 8.497 -2.051 -18.679 1.00 93.19 186 PHE A N 1
ATOM 1410 C CA . PHE A 1 186 ? 8.207 -0.921 -19.570 1.00 93.19 186 PHE A CA 1
ATOM 1411 C C . PHE A 1 186 ? 9.114 0.305 -19.346 1.00 93.19 186 PHE A C 1
ATOM 1413 O O . PHE A 1 186 ? 9.076 1.249 -20.129 1.00 93.19 186 PHE A O 1
ATOM 1420 N N . LEU A 1 187 ? 9.957 0.298 -18.308 1.00 93.81 187 LEU A N 1
ATOM 1421 C CA . LEU A 1 187 ? 10.973 1.322 -18.038 1.00 93.81 187 LEU A CA 1
ATOM 1422 C C . LEU A 1 187 ? 12.396 0.846 -18.374 1.00 93.81 187 LEU A C 1
ATOM 1424 O O . LEU A 1 187 ? 13.362 1.494 -17.965 1.00 93.81 187 LEU A O 1
ATOM 1428 N N . LEU A 1 188 ? 12.550 -0.250 -19.130 1.00 90.31 188 LEU A N 1
ATOM 1429 C CA . LEU A 1 188 ? 13.857 -0.803 -19.515 1.00 90.31 188 LEU A CA 1
ATOM 1430 C C . LEU A 1 188 ? 14.805 0.253 -20.103 1.00 90.31 188 LEU A C 1
ATOM 1432 O O . LEU A 1 188 ? 16.003 0.238 -19.823 1.00 90.31 188 LEU A O 1
ATOM 1436 N N . PHE A 1 189 ? 14.254 1.189 -20.878 1.00 88.25 189 PHE A N 1
ATOM 1437 C CA . PHE A 1 189 ? 14.987 2.250 -21.569 1.00 88.25 189 PHE A CA 1
ATOM 1438 C C . PHE A 1 189 ? 15.658 3.275 -20.641 1.00 88.25 189 PHE A C 1
ATOM 1440 O O . PHE A 1 189 ? 16.496 4.050 -21.094 1.00 88.25 189 PHE A O 1
ATOM 1447 N N . CYS A 1 190 ? 15.288 3.328 -19.358 1.00 91.19 190 CYS A N 1
ATOM 1448 C CA . CYS A 1 190 ? 15.893 4.235 -18.379 1.00 91.19 190 CYS A CA 1
ATOM 1449 C C . CYS A 1 190 ? 16.329 3.530 -17.090 1.00 91.19 190 CYS A C 1
ATOM 1451 O O . CYS A 1 190 ? 16.772 4.185 -16.146 1.00 91.19 190 CYS A O 1
ATOM 1453 N N . HIS A 1 191 ? 16.217 2.203 -17.019 1.00 92.88 191 HIS A N 1
ATOM 1454 C CA . HIS A 1 191 ? 16.548 1.466 -15.810 1.00 92.88 191 HIS A CA 1
ATOM 1455 C C . HIS A 1 191 ? 18.078 1.379 -15.622 1.00 92.88 191 HIS A C 1
ATOM 1457 O O . HIS A 1 191 ? 18.781 0.971 -16.539 1.00 92.88 191 HIS A O 1
ATOM 1463 N N . PRO A 1 192 ? 18.640 1.697 -14.440 1.00 91.69 192 PRO A N 1
ATOM 1464 C CA . PRO A 1 192 ? 20.092 1.817 -14.263 1.00 91.69 192 PRO A CA 1
ATOM 1465 C C . PRO A 1 192 ? 20.853 0.486 -14.378 1.00 91.69 192 PRO A C 1
ATOM 1467 O O . PRO A 1 192 ? 22.054 0.488 -14.614 1.00 91.69 192 PRO A O 1
ATOM 1470 N N . VAL A 1 193 ? 20.172 -0.653 -14.209 1.00 89.62 193 VAL A N 1
ATOM 1471 C CA . VAL A 1 193 ? 20.789 -1.984 -14.392 1.00 89.62 193 VAL A CA 1
ATOM 1472 C C . VAL A 1 193 ? 20.970 -2.338 -15.866 1.00 89.62 193 VAL A C 1
ATOM 1474 O O . VAL A 1 193 ? 21.965 -2.966 -16.197 1.00 89.62 193 VAL A O 1
ATOM 1477 N N . THR A 1 194 ? 20.042 -1.934 -16.734 1.00 87.69 194 THR A N 1
ATOM 1478 C CA . THR A 1 194 ? 20.109 -2.194 -18.183 1.00 87.69 194 THR A CA 1
ATOM 1479 C C . THR A 1 194 ? 20.839 -1.061 -18.906 1.00 87.69 194 THR A C 1
ATOM 1481 O O . THR A 1 194 ? 21.576 -1.282 -19.854 1.00 87.69 194 THR A O 1
ATOM 1484 N N . GLN A 1 195 ? 20.703 0.172 -18.415 1.00 87.31 195 GLN A N 1
ATOM 1485 C CA . GLN A 1 195 ? 21.346 1.369 -18.950 1.00 87.31 195 GLN A CA 1
ATOM 1486 C C . GLN A 1 195 ? 22.425 1.868 -17.979 1.00 87.31 195 GLN A C 1
ATOM 1488 O O . GLN A 1 195 ? 22.228 2.847 -17.254 1.00 87.31 195 GLN A O 1
ATOM 1493 N N . MET A 1 196 ? 23.591 1.210 -17.965 1.00 87.69 196 MET A N 1
ATOM 1494 C CA . MET A 1 196 ? 24.730 1.539 -17.083 1.00 87.69 196 MET A CA 1
ATOM 1495 C C . MET A 1 196 ? 25.494 2.806 -17.519 1.00 87.69 196 MET A C 1
ATOM 1497 O O . MET A 1 196 ? 26.720 2.844 -17.554 1.00 87.69 196 MET A O 1
ATOM 1501 N N . VAL A 1 197 ? 24.777 3.886 -17.836 1.00 89.00 197 VAL A N 1
ATOM 1502 C CA . VAL A 1 197 ? 25.306 5.146 -18.395 1.00 89.00 197 VAL A CA 1
ATOM 1503 C C . VAL A 1 197 ? 26.477 5.723 -17.590 1.00 89.00 197 VAL A C 1
ATOM 1505 O O . VAL A 1 197 ? 27.405 6.302 -18.152 1.00 89.00 197 VAL A O 1
ATOM 1508 N N . ALA A 1 198 ? 26.438 5.584 -16.263 1.00 90.81 198 ALA A N 1
ATOM 1509 C CA . ALA A 1 198 ? 27.476 6.114 -15.380 1.00 90.81 198 ALA A CA 1
ATOM 1510 C C . ALA A 1 198 ? 28.758 5.263 -15.343 1.00 90.81 198 ALA A C 1
ATOM 1512 O O . ALA A 1 198 ? 29.756 5.681 -14.745 1.00 90.81 198 ALA A O 1
ATOM 1513 N N . GLY A 1 199 ? 28.735 4.084 -15.959 1.00 90.56 199 GLY A N 1
ATOM 1514 C CA . GLY A 1 199 ? 29.863 3.180 -16.095 1.00 90.56 199 GLY A CA 1
ATOM 1515 C C . GLY A 1 199 ? 31.047 3.804 -16.832 1.00 90.56 199 GLY A C 1
ATOM 1516 O O . GLY A 1 199 ? 30.911 4.756 -17.611 1.00 90.56 199 GLY A O 1
ATOM 1517 N N . ARG A 1 200 ? 32.258 3.310 -16.561 1.00 86.88 200 ARG A N 1
ATOM 1518 C CA . ARG A 1 200 ? 33.472 3.787 -17.242 1.00 86.88 200 ARG A CA 1
ATOM 1519 C C . ARG A 1 200 ? 33.510 3.308 -18.691 1.00 86.88 200 ARG A C 1
ATOM 1521 O O . ARG A 1 200 ? 33.982 4.053 -19.555 1.00 86.88 200 ARG A O 1
ATOM 1528 N N . PHE A 1 201 ? 33.052 2.086 -18.962 1.00 83.94 201 PHE A N 1
ATOM 1529 C CA . PHE A 1 201 ? 33.096 1.524 -20.314 1.00 83.94 201 PHE A CA 1
ATOM 1530 C C . PHE A 1 201 ? 32.032 2.137 -21.235 1.00 83.94 201 PHE A C 1
ATOM 1532 O O . PHE A 1 201 ? 32.239 2.224 -22.445 1.00 83.94 201 PHE A O 1
ATOM 1539 N N . HIS A 1 202 ? 30.989 2.734 -20.661 1.00 80.25 202 HIS A N 1
ATOM 1540 C CA . HIS A 1 202 ? 29.886 3.402 -21.357 1.00 80.25 202 HIS A CA 1
ATOM 1541 C C . HIS A 1 202 ? 30.148 4.891 -21.635 1.00 80.25 202 HIS A C 1
ATOM 1543 O O . HIS A 1 202 ? 29.223 5.676 -21.836 1.00 80.25 202 HIS A O 1
ATOM 1549 N N . ARG A 1 203 ? 31.425 5.299 -21.719 1.00 69.62 203 ARG A N 1
ATOM 1550 C CA . ARG A 1 203 ? 31.859 6.697 -21.936 1.00 69.62 203 ARG A CA 1
ATOM 1551 C C . ARG A 1 203 ? 31.272 7.380 -23.176 1.00 69.62 203 ARG A C 1
ATOM 1553 O O . ARG A 1 203 ? 31.342 8.599 -23.272 1.00 69.62 203 ARG A O 1
ATOM 1560 N N . HIS A 1 204 ? 30.740 6.620 -24.135 1.00 72.94 204 HIS A N 1
ATOM 1561 C CA . HIS A 1 204 ? 30.080 7.181 -25.317 1.00 72.94 204 HIS A CA 1
ATOM 1562 C C . HIS A 1 204 ? 28.826 7.992 -24.943 1.00 72.94 204 HIS A C 1
ATOM 1564 O O . HIS A 1 204 ? 28.481 8.952 -25.628 1.00 72.94 204 HIS A O 1
ATOM 1570 N N . TYR A 1 205 ? 28.219 7.672 -23.797 1.00 78.06 205 TYR A N 1
ATOM 1571 C CA . TYR A 1 205 ? 27.114 8.417 -23.199 1.00 78.06 205 TYR A CA 1
ATOM 1572 C C . TYR A 1 205 ? 27.574 9.511 -22.223 1.00 78.06 205 TYR A C 1
ATOM 1574 O O . TYR A 1 205 ? 26.742 10.165 -21.601 1.00 78.06 205 TYR A O 1
ATOM 1582 N N . ASN A 1 206 ? 28.883 9.758 -22.086 1.00 80.88 206 ASN A N 1
ATOM 1583 C CA . ASN A 1 206 ? 29.425 10.816 -21.227 1.00 80.88 206 ASN A CA 1
ATOM 1584 C C . ASN A 1 206 ? 29.384 12.188 -21.926 1.00 80.88 206 ASN A C 1
ATOM 1586 O O . ASN A 1 206 ? 30.390 12.883 -22.059 1.00 80.88 206 ASN A O 1
ATOM 1590 N N . ASN A 1 207 ? 28.202 12.529 -22.429 1.00 88.81 207 ASN A N 1
ATOM 1591 C CA . ASN A 1 207 ? 27.816 13.842 -22.923 1.00 88.81 207 ASN A CA 1
ATOM 1592 C C . ASN A 1 207 ? 26.621 14.335 -22.091 1.00 88.81 207 ASN A C 1
ATOM 1594 O O . ASN A 1 207 ? 26.017 13.553 -21.353 1.00 88.81 207 ASN A O 1
ATOM 1598 N N . ASP A 1 208 ? 26.264 15.614 -22.206 1.00 89.06 208 ASP A N 1
ATOM 1599 C CA . ASP A 1 208 ? 25.219 16.208 -21.360 1.00 89.06 208 ASP A CA 1
ATOM 1600 C C . ASP A 1 208 ? 23.880 15.457 -21.449 1.00 89.06 208 ASP A C 1
ATOM 1602 O O . ASP A 1 208 ? 23.220 15.247 -20.433 1.00 89.06 208 ASP A O 1
ATOM 1606 N N . ILE A 1 209 ? 23.501 14.981 -22.640 1.00 90.69 209 ILE A N 1
ATOM 1607 C CA . ILE A 1 209 ? 22.243 14.251 -22.860 1.00 90.69 209 ILE A CA 1
ATOM 1608 C C . ILE A 1 209 ? 22.272 12.889 -22.161 1.00 90.69 209 ILE A C 1
ATOM 1610 O O . ILE A 1 209 ? 21.325 12.540 -21.457 1.00 90.69 209 ILE A O 1
ATOM 1614 N N . GLY A 1 210 ? 23.356 12.129 -22.324 1.00 90.62 210 GLY A N 1
ATOM 1615 C CA . GLY A 1 210 ? 23.504 10.825 -21.686 1.00 90.62 210 GLY A CA 1
ATOM 1616 C C . GLY A 1 210 ? 23.543 10.947 -20.165 1.00 90.62 210 GLY A C 1
ATOM 1617 O O . GLY A 1 210 ? 22.807 10.241 -19.482 1.00 90.62 210 GLY A O 1
ATOM 1618 N N . ILE A 1 211 ? 24.293 11.912 -19.622 1.00 92.94 211 ILE A N 1
ATOM 1619 C CA . ILE A 1 211 ? 24.320 12.185 -18.176 1.00 92.94 211 ILE A CA 1
ATOM 1620 C C . ILE A 1 211 ? 22.912 12.504 -17.652 1.00 92.94 211 ILE A C 1
ATOM 1622 O O . ILE A 1 211 ? 22.497 11.942 -16.636 1.00 92.94 211 ILE A O 1
ATOM 1626 N N . VAL A 1 212 ? 22.156 13.361 -18.349 1.00 93.50 212 VAL A N 1
ATOM 1627 C CA . VAL A 1 212 ? 20.764 13.679 -17.991 1.00 93.50 212 VAL A CA 1
ATOM 1628 C C . VAL A 1 212 ? 19.891 12.424 -18.012 1.00 93.50 212 VAL A C 1
ATOM 1630 O O . VAL A 1 212 ? 19.175 12.176 -17.043 1.00 93.50 212 VAL A O 1
ATOM 1633 N N . ALA A 1 213 ? 19.977 11.602 -19.060 1.00 92.12 213 ALA A N 1
ATOM 1634 C CA . ALA A 1 213 ? 19.199 10.371 -19.178 1.00 92.12 213 ALA A CA 1
ATOM 1635 C C . ALA A 1 213 ? 19.508 9.377 -18.044 1.00 92.12 213 ALA A C 1
ATOM 1637 O O . ALA A 1 213 ? 18.587 8.888 -17.388 1.00 92.12 213 ALA A O 1
ATOM 1638 N N . GLY A 1 214 ? 20.790 9.141 -17.745 1.00 93.56 214 GLY A N 1
ATOM 1639 C CA . GLY A 1 214 ? 21.206 8.268 -16.644 1.00 93.56 214 GLY A CA 1
ATOM 1640 C C . GLY A 1 214 ? 20.757 8.787 -15.274 1.00 93.56 214 GLY A C 1
ATOM 1641 O O . GLY A 1 214 ? 20.325 8.011 -14.421 1.00 93.56 214 GLY A O 1
ATOM 1642 N N . MET A 1 215 ? 20.798 10.107 -15.062 1.00 95.31 215 MET A N 1
ATOM 1643 C CA . MET A 1 215 ? 20.356 10.725 -13.807 1.00 95.31 215 MET A CA 1
ATOM 1644 C C . MET A 1 215 ? 18.841 10.595 -13.631 1.00 95.31 215 MET A C 1
ATOM 1646 O O . MET A 1 215 ? 18.373 10.229 -12.552 1.00 95.31 215 MET A O 1
ATOM 1650 N N . LEU A 1 216 ? 18.074 10.863 -14.693 1.00 95.19 216 LEU A N 1
ATOM 1651 C CA . LEU A 1 216 ? 16.624 10.676 -14.698 1.00 95.19 216 LEU A CA 1
ATOM 1652 C C . LEU A 1 216 ? 16.262 9.215 -14.429 1.00 95.19 216 LEU A C 1
ATOM 1654 O O . LEU A 1 216 ? 15.389 8.963 -13.603 1.00 95.19 216 LEU A O 1
ATOM 1658 N N . GLY A 1 217 ? 16.974 8.269 -15.043 1.00 95.94 217 GLY A N 1
ATOM 1659 C CA . GLY A 1 217 ? 16.814 6.839 -14.788 1.00 95.94 217 GLY A CA 1
ATOM 1660 C C . GLY A 1 217 ? 16.983 6.471 -13.313 1.00 95.94 217 GLY A C 1
ATOM 1661 O O . GLY A 1 217 ? 16.090 5.873 -12.709 1.00 95.94 217 GLY A O 1
ATOM 1662 N N . LEU A 1 218 ? 18.081 6.912 -12.688 1.00 96.56 218 LEU A N 1
ATOM 1663 C CA . LEU A 1 218 ? 18.324 6.700 -11.256 1.00 96.56 218 LEU A CA 1
ATOM 1664 C C . LEU A 1 218 ? 17.212 7.298 -10.384 1.00 96.56 218 LEU A C 1
ATOM 1666 O O . LEU A 1 218 ? 16.715 6.629 -9.479 1.00 96.56 218 LEU A O 1
ATOM 1670 N N . VAL A 1 219 ? 16.794 8.537 -10.662 1.00 97.00 219 VAL A N 1
ATOM 1671 C CA . VAL A 1 219 ? 15.738 9.224 -9.901 1.00 97.00 219 VAL A CA 1
ATOM 1672 C C . VAL A 1 219 ? 14.385 8.530 -10.041 1.00 97.00 219 VAL A C 1
ATOM 1674 O O . VAL A 1 219 ? 13.709 8.308 -9.034 1.00 97.00 219 VAL A O 1
ATOM 1677 N N . VAL A 1 220 ? 13.993 8.169 -11.263 1.00 97.31 220 VAL A N 1
ATOM 1678 C CA . VAL A 1 220 ? 12.710 7.519 -11.550 1.00 97.31 220 VAL A CA 1
ATOM 1679 C C . VAL A 1 220 ? 12.644 6.151 -10.881 1.00 97.31 220 VAL A C 1
ATOM 1681 O O . VAL A 1 220 ? 11.677 5.873 -10.173 1.00 97.31 220 VAL A O 1
ATOM 1684 N N . ILE A 1 221 ? 13.678 5.318 -11.033 1.00 96.56 221 ILE A N 1
ATOM 1685 C CA . ILE A 1 221 ? 13.685 3.970 -10.456 1.00 96.56 221 ILE A CA 1
ATOM 1686 C C . ILE A 1 221 ? 13.788 4.014 -8.930 1.00 96.56 221 ILE A C 1
ATOM 1688 O O . ILE A 1 221 ? 12.999 3.356 -8.253 1.00 96.56 221 ILE A O 1
ATOM 1692 N N . ALA A 1 222 ? 14.668 4.841 -8.360 1.00 96.12 222 ALA A N 1
ATOM 1693 C CA . ALA A 1 222 ? 14.756 4.987 -6.907 1.00 96.12 222 ALA A CA 1
ATOM 1694 C C . ALA A 1 222 ? 13.439 5.513 -6.303 1.00 96.12 222 ALA A C 1
ATOM 1696 O O . ALA A 1 222 ? 12.987 5.023 -5.262 1.00 96.12 222 ALA A O 1
ATOM 1697 N N . GLY A 1 223 ? 12.791 6.471 -6.973 1.00 96.81 223 GLY A N 1
ATOM 1698 C CA . GLY A 1 223 ? 11.478 6.987 -6.595 1.00 96.81 223 GLY A CA 1
ATOM 1699 C C . GLY A 1 223 ? 10.380 5.925 -6.676 1.00 96.81 223 GLY A C 1
ATOM 1700 O O . GLY A 1 223 ? 9.594 5.795 -5.738 1.00 96.81 223 GLY A O 1
ATOM 1701 N N . LEU A 1 224 ? 10.355 5.123 -7.744 1.00 97.12 224 LEU A N 1
ATOM 1702 C CA . LEU A 1 224 ? 9.394 4.035 -7.930 1.00 97.12 224 LEU A CA 1
ATOM 1703 C C . LEU A 1 224 ? 9.544 2.956 -6.846 1.00 97.12 224 LEU A C 1
ATOM 1705 O O . LEU A 1 224 ? 8.558 2.600 -6.199 1.00 97.12 224 LEU A O 1
ATOM 1709 N N . LEU A 1 225 ? 10.768 2.480 -6.595 1.00 96.06 225 LEU A N 1
ATOM 1710 C CA . LEU A 1 225 ? 11.058 1.469 -5.571 1.00 96.06 225 LEU A CA 1
ATOM 1711 C C . LEU A 1 225 ? 10.722 1.970 -4.157 1.00 96.06 225 LEU A C 1
ATOM 1713 O O . LEU A 1 225 ? 10.101 1.253 -3.363 1.00 96.06 225 LEU A O 1
ATOM 1717 N N . THR A 1 226 ? 11.070 3.223 -3.848 1.00 96.38 226 THR A N 1
ATOM 1718 C CA . THR A 1 226 ? 10.765 3.849 -2.550 1.00 96.38 226 THR A CA 1
ATOM 1719 C C . THR A 1 226 ? 9.268 4.083 -2.384 1.00 96.38 226 THR A C 1
ATOM 1721 O O . THR A 1 226 ? 8.696 3.723 -1.356 1.00 96.38 226 THR A O 1
ATOM 1724 N N . GLY A 1 227 ? 8.596 4.627 -3.401 1.00 96.50 227 GLY A N 1
ATOM 1725 C CA . GLY A 1 227 ? 7.147 4.815 -3.408 1.00 96.50 227 GLY A CA 1
ATOM 1726 C C . GLY A 1 227 ? 6.397 3.496 -3.223 1.00 96.50 227 GLY A C 1
ATOM 1727 O O . GLY A 1 227 ? 5.437 3.437 -2.455 1.00 96.50 227 GLY A O 1
ATOM 1728 N N . ALA A 1 228 ? 6.886 2.420 -3.841 1.00 96.25 228 ALA A N 1
ATOM 1729 C CA . ALA A 1 228 ? 6.357 1.074 -3.672 1.00 96.25 228 ALA A CA 1
ATOM 1730 C C . ALA A 1 228 ? 6.488 0.574 -2.219 1.00 96.25 228 ALA A C 1
ATOM 1732 O O . ALA A 1 228 ? 5.512 0.091 -1.640 1.00 96.25 228 ALA A O 1
ATOM 1733 N N . ALA A 1 229 ? 7.654 0.756 -1.590 1.00 96.12 229 ALA A N 1
ATOM 1734 C CA . ALA A 1 229 ? 7.860 0.414 -0.182 1.00 96.12 229 ALA A CA 1
ATOM 1735 C C . ALA A 1 229 ? 6.926 1.211 0.748 1.00 96.12 229 ALA A C 1
ATOM 1737 O O . ALA A 1 229 ? 6.270 0.642 1.626 1.00 96.12 229 ALA A O 1
ATOM 1738 N N . LEU A 1 230 ? 6.812 2.525 0.531 1.00 95.81 230 LEU A N 1
ATOM 1739 C CA . LEU A 1 230 ? 5.951 3.383 1.341 1.00 95.81 230 LEU A CA 1
ATOM 1740 C C . LEU A 1 230 ? 4.455 3.073 1.140 1.00 95.81 230 LEU A C 1
ATOM 1742 O O . LEU A 1 230 ? 3.679 3.144 2.094 1.00 95.81 230 LEU A O 1
ATOM 1746 N N . PHE A 1 231 ? 4.045 2.681 -0.070 1.00 95.00 231 PHE A N 1
ATOM 1747 C CA . PHE A 1 231 ? 2.684 2.222 -0.352 1.00 95.00 231 PHE A CA 1
ATOM 1748 C C . PHE A 1 231 ? 2.321 0.980 0.474 1.00 95.00 231 PHE A C 1
ATOM 1750 O O . PHE A 1 231 ? 1.254 0.945 1.088 1.00 95.00 231 PHE A O 1
ATOM 1757 N N . LEU A 1 232 ? 3.216 -0.010 0.550 1.00 93.75 232 LEU A N 1
ATOM 1758 C CA . LEU A 1 232 ? 3.004 -1.217 1.355 1.00 93.75 232 LEU A CA 1
ATOM 1759 C C . LEU A 1 232 ? 2.943 -0.907 2.863 1.00 93.75 232 LEU A C 1
ATOM 1761 O O . LEU A 1 232 ? 2.062 -1.412 3.566 1.00 93.75 232 LEU A O 1
ATOM 1765 N N . LEU A 1 233 ? 3.818 -0.016 3.347 1.00 91.81 233 LEU A N 1
ATOM 1766 C CA . LEU A 1 233 ? 3.848 0.443 4.745 1.00 91.81 233 LEU A CA 1
ATOM 1767 C C . LEU A 1 233 ? 2.560 1.151 5.192 1.00 91.81 233 LEU A C 1
ATOM 1769 O O . LEU A 1 233 ? 2.297 1.258 6.389 1.00 91.81 233 LEU A O 1
ATOM 1773 N N . ARG A 1 234 ? 1.728 1.616 4.252 1.00 88.31 234 ARG A N 1
ATOM 1774 C CA . ARG A 1 234 ? 0.427 2.226 4.560 1.00 88.31 234 ARG A CA 1
ATOM 1775 C C . ARG A 1 234 ? -0.580 1.223 5.121 1.00 88.31 234 ARG A C 1
ATOM 1777 O O . ARG A 1 234 ? -1.499 1.618 5.836 1.00 88.31 234 ARG A O 1
ATOM 1784 N N . ARG A 1 235 ? -0.459 -0.053 4.751 1.00 86.38 235 ARG A N 1
ATOM 1785 C CA . ARG A 1 235 ? -1.454 -1.085 5.076 1.00 86.38 235 ARG A CA 1
ATOM 1786 C C . ARG A 1 235 ? -0.938 -2.147 6.025 1.00 86.38 235 ARG A C 1
ATOM 1788 O O . ARG A 1 235 ? -1.741 -2.692 6.787 1.00 86.38 235 ARG A O 1
ATOM 1795 N N . TRP A 1 236 ? 0.352 -2.455 5.960 1.00 88.81 236 TRP A N 1
ATOM 1796 C CA . TRP A 1 236 ? 0.946 -3.557 6.703 1.00 88.81 236 TRP A CA 1
ATOM 1797 C C . TRP A 1 236 ? 2.200 -3.121 7.449 1.00 88.81 236 TRP A C 1
ATOM 1799 O O . TRP A 1 236 ? 2.976 -2.290 6.980 1.00 88.81 236 TRP A O 1
ATOM 1809 N N . ARG A 1 237 ? 2.438 -3.762 8.597 1.00 87.56 237 ARG A N 1
ATOM 1810 C CA . ARG A 1 237 ? 3.774 -3.820 9.191 1.00 87.56 237 ARG A CA 1
ATOM 1811 C C . ARG A 1 237 ? 4.563 -4.871 8.419 1.00 87.56 237 ARG A C 1
ATOM 1813 O O . ARG A 1 237 ? 4.235 -6.052 8.498 1.00 87.56 237 ARG A O 1
ATOM 1820 N N . LEU A 1 238 ? 5.539 -4.432 7.632 1.00 91.06 238 LEU A N 1
ATOM 1821 C CA . LEU A 1 238 ? 6.262 -5.317 6.722 1.00 91.06 238 LEU A CA 1
ATOM 1822 C C . LEU A 1 238 ? 7.240 -6.212 7.500 1.00 91.06 238 LEU A C 1
ATOM 1824 O O . LEU A 1 238 ? 8.058 -5.684 8.258 1.00 91.06 238 LEU A O 1
ATOM 1828 N N . PRO A 1 239 ? 7.166 -7.547 7.348 1.00 91.25 239 PRO A N 1
ATOM 1829 C CA . PRO A 1 239 ? 8.150 -8.453 7.928 1.00 91.25 239 PRO A CA 1
ATOM 1830 C C . PRO A 1 239 ? 9.509 -8.331 7.222 1.00 91.25 239 PRO A C 1
ATOM 1832 O O . PRO A 1 239 ? 9.580 -7.976 6.043 1.00 91.25 239 PRO A O 1
ATOM 1835 N N . PHE A 1 240 ? 10.585 -8.670 7.938 1.00 93.88 240 PHE A N 1
ATOM 1836 C CA . PHE A 1 240 ? 11.942 -8.723 7.383 1.00 93.88 240 PHE A CA 1
ATOM 1837 C C . PHE A 1 240 ? 12.008 -9.656 6.171 1.00 93.88 240 PHE A C 1
ATOM 1839 O O . PHE A 1 240 ? 11.631 -10.820 6.285 1.00 93.88 240 PHE A O 1
ATOM 1846 N N . GLY A 1 241 ? 12.527 -9.154 5.054 1.00 94.94 241 GLY A N 1
ATOM 1847 C CA . GLY A 1 241 ? 12.632 -9.858 3.774 1.00 94.94 241 GLY A CA 1
ATOM 1848 C C . GLY A 1 241 ? 11.626 -9.354 2.738 1.00 94.94 241 GLY A C 1
ATOM 1849 O O . GLY A 1 241 ? 11.651 -9.795 1.591 1.00 94.94 241 GLY A O 1
ATOM 1850 N N . THR A 1 242 ? 10.740 -8.426 3.113 1.00 95.56 242 THR A N 1
ATOM 1851 C CA . THR A 1 242 ? 9.753 -7.858 2.189 1.00 95.56 242 THR A CA 1
ATOM 1852 C C . THR A 1 242 ? 10.423 -7.045 1.090 1.00 95.56 242 THR A C 1
ATOM 1854 O O . THR A 1 242 ? 10.069 -7.204 -0.075 1.00 95.56 242 THR A O 1
ATOM 1857 N N . LEU A 1 243 ? 11.388 -6.183 1.423 1.00 96.62 243 LEU A N 1
ATOM 1858 C CA . LEU A 1 243 ? 12.060 -5.367 0.405 1.00 96.62 243 LEU A CA 1
ATOM 1859 C C . LEU A 1 243 ? 13.039 -6.200 -0.411 1.00 96.62 243 LEU A C 1
ATOM 1861 O O . LEU A 1 243 ? 13.120 -6.023 -1.620 1.00 96.62 243 LEU A O 1
ATOM 1865 N N . THR A 1 244 ? 13.697 -7.168 0.217 1.00 96.81 244 THR A N 1
ATOM 1866 C CA . THR A 1 244 ? 14.513 -8.177 -0.460 1.00 96.81 244 THR A CA 1
ATOM 1867 C C . THR A 1 244 ? 13.686 -8.929 -1.499 1.00 96.81 244 THR A C 1
ATOM 1869 O O . THR A 1 244 ? 14.152 -9.125 -2.613 1.00 96.81 244 THR A O 1
ATOM 1872 N N . LEU A 1 245 ? 12.437 -9.288 -1.189 1.00 95.94 245 LEU A N 1
ATOM 1873 C CA . LEU A 1 245 ? 11.532 -9.897 -2.161 1.00 95.94 245 LEU A CA 1
ATOM 1874 C C . LEU A 1 245 ? 11.132 -8.912 -3.269 1.00 95.94 245 LEU A C 1
ATOM 1876 O O . LEU A 1 245 ? 11.308 -9.210 -4.446 1.00 95.94 245 LEU A O 1
ATOM 1880 N N . VAL A 1 246 ? 10.592 -7.747 -2.898 1.00 95.94 246 VAL A N 1
ATOM 1881 C CA . VAL A 1 246 ? 9.974 -6.808 -3.849 1.00 95.94 246 VAL A CA 1
ATOM 1882 C C . VAL A 1 246 ? 11.014 -6.158 -4.759 1.00 95.94 246 VAL A C 1
ATOM 1884 O O . VAL A 1 246 ? 10.835 -6.122 -5.973 1.00 95.94 246 VAL A O 1
ATOM 1887 N N . TRP A 1 247 ? 12.108 -5.652 -4.192 1.00 95.56 247 TRP A N 1
ATOM 1888 C CA . TRP A 1 247 ? 13.184 -5.023 -4.957 1.00 95.56 247 TRP A CA 1
ATOM 1889 C C . TRP A 1 247 ? 14.112 -6.073 -5.562 1.00 95.56 247 TRP A C 1
ATOM 1891 O O . TRP A 1 247 ? 14.536 -5.919 -6.702 1.00 95.56 247 TRP A O 1
ATOM 1901 N N . GLY A 1 248 ? 14.390 -7.169 -4.849 1.00 93.25 248 GLY A N 1
ATOM 1902 C CA . GLY A 1 248 ? 15.280 -8.218 -5.347 1.00 93.25 248 GLY A CA 1
ATOM 1903 C C . GLY A 1 248 ? 14.716 -8.964 -6.552 1.00 93.25 248 GLY A C 1
ATOM 1904 O O . GLY A 1 248 ? 15.452 -9.169 -7.513 1.00 93.25 248 GLY A O 1
ATOM 1905 N N . LEU A 1 249 ? 13.418 -9.305 -6.567 1.00 92.44 249 LEU A N 1
ATOM 1906 C CA . LEU A 1 249 ? 12.788 -9.911 -7.751 1.00 92.44 249 LEU A CA 1
ATOM 1907 C C . LEU A 1 249 ? 12.880 -8.979 -8.966 1.00 92.44 249 LEU A C 1
ATOM 1909 O O . LEU A 1 249 ? 13.144 -9.419 -10.083 1.00 92.44 249 LEU A O 1
ATOM 1913 N N . ASN A 1 250 ? 12.695 -7.683 -8.727 1.00 92.56 250 ASN A N 1
ATOM 1914 C CA . ASN A 1 250 ? 12.772 -6.656 -9.749 1.00 92.56 250 ASN A CA 1
ATOM 1915 C C . ASN A 1 250 ? 14.190 -6.515 -10.326 1.00 92.56 250 ASN A C 1
ATOM 1917 O O . ASN A 1 250 ? 14.388 -6.623 -11.535 1.00 92.56 250 ASN A O 1
ATOM 1921 N N . THR A 1 251 ? 15.182 -6.370 -9.442 1.00 91.69 251 THR A N 1
ATOM 1922 C CA . THR A 1 251 ? 16.605 -6.330 -9.796 1.00 91.69 251 THR A CA 1
ATOM 1923 C C . THR A 1 251 ? 17.023 -7.589 -10.545 1.00 91.69 251 THR A C 1
ATOM 1925 O O . THR A 1 251 ? 17.711 -7.482 -11.556 1.00 91.69 251 THR A O 1
ATOM 1928 N N . LEU A 1 252 ? 16.590 -8.771 -10.101 1.00 91.19 252 LEU A N 1
ATOM 1929 C CA . LEU A 1 252 ? 16.914 -10.035 -10.757 1.00 91.19 252 LEU A CA 1
ATOM 1930 C C . LEU A 1 252 ? 16.376 -10.070 -12.192 1.00 91.19 252 LEU A C 1
ATOM 1932 O O . LEU A 1 252 ? 17.134 -10.367 -13.110 1.00 91.19 252 LEU A O 1
ATOM 1936 N N . GLY A 1 253 ? 15.106 -9.705 -12.395 1.00 91.06 253 GLY A N 1
ATOM 1937 C CA . GLY A 1 253 ? 14.512 -9.637 -13.732 1.00 91.06 253 GLY A CA 1
ATOM 1938 C C . GLY A 1 253 ? 15.270 -8.682 -14.659 1.00 91.06 253 GLY A C 1
ATOM 1939 O O . GLY A 1 253 ? 15.603 -9.053 -15.780 1.00 91.06 253 GLY A O 1
ATOM 1940 N N . MET A 1 254 ? 15.600 -7.480 -14.174 1.00 91.81 254 MET A N 1
ATOM 1941 C CA . MET A 1 254 ? 16.377 -6.488 -14.936 1.00 91.81 254 MET A CA 1
ATOM 1942 C C . MET A 1 254 ? 17.826 -6.918 -15.184 1.00 91.81 254 MET A C 1
ATOM 1944 O O . MET A 1 254 ? 18.433 -6.523 -16.167 1.00 91.81 254 MET A O 1
ATOM 1948 N N . THR A 1 255 ? 18.400 -7.734 -14.302 1.00 90.12 255 THR A N 1
ATOM 1949 C CA . THR A 1 255 ? 19.757 -8.261 -14.488 1.00 90.12 255 THR A CA 1
ATOM 1950 C C . THR A 1 255 ? 19.771 -9.328 -15.584 1.00 90.12 255 THR A C 1
ATOM 1952 O O . THR A 1 255 ? 20.695 -9.348 -16.387 1.00 90.12 255 THR A O 1
ATOM 1955 N N . ILE A 1 256 ? 18.748 -10.190 -15.636 1.00 86.19 256 ILE A N 1
ATOM 1956 C CA . ILE A 1 256 ? 18.660 -11.307 -16.592 1.00 86.19 256 ILE A CA 1
ATOM 1957 C C . ILE A 1 256 ? 18.360 -10.826 -18.017 1.00 86.19 256 ILE A C 1
ATOM 1959 O O . ILE A 1 256 ? 18.844 -11.435 -18.965 1.00 86.19 256 ILE A O 1
ATOM 1963 N N . ILE A 1 257 ? 17.586 -9.750 -18.184 1.00 85.38 257 ILE A N 1
ATOM 1964 C CA . ILE A 1 257 ? 17.116 -9.319 -19.511 1.00 85.38 257 ILE A CA 1
ATOM 1965 C C . ILE A 1 257 ? 18.225 -8.826 -20.454 1.00 85.38 257 ILE A C 1
ATOM 1967 O O . ILE A 1 257 ? 17.995 -8.768 -21.656 1.00 85.38 257 ILE A O 1
ATOM 1971 N N . ASP A 1 258 ? 19.401 -8.480 -19.926 1.00 73.62 258 ASP A N 1
ATOM 1972 C CA . ASP A 1 258 ? 20.523 -7.917 -20.694 1.00 73.62 258 ASP A CA 1
ATOM 1973 C C . ASP A 1 258 ? 21.887 -8.377 -20.131 1.00 73.62 258 ASP A C 1
ATOM 1975 O O . ASP A 1 258 ? 22.843 -7.617 -20.053 1.00 73.62 258 ASP A O 1
ATOM 1979 N N . TYR A 1 259 ? 21.985 -9.619 -19.633 1.00 69.12 259 TYR A N 1
ATOM 1980 C CA . TYR A 1 259 ? 23.139 -10.080 -18.835 1.00 69.12 259 TYR A CA 1
ATOM 1981 C C . TYR A 1 259 ? 24.489 -10.109 -19.582 1.00 69.12 259 TYR A C 1
ATOM 1983 O O . TYR A 1 259 ? 25.513 -10.410 -18.963 1.00 69.12 259 TYR A O 1
ATOM 1991 N N . GLU A 1 260 ? 24.508 -9.839 -20.888 1.00 66.75 260 GLU A N 1
ATOM 1992 C CA . GLU A 1 260 ? 25.713 -9.872 -21.720 1.00 66.75 260 GLU A CA 1
ATOM 1993 C C . GLU A 1 260 ? 26.684 -8.714 -21.429 1.00 66.75 260 GLU A C 1
ATOM 1995 O O . GLU A 1 260 ? 27.864 -8.800 -21.784 1.00 66.75 260 GLU A O 1
ATOM 2000 N N . GLN A 1 261 ? 26.251 -7.668 -20.710 1.00 70.00 261 GLN A N 1
ATOM 2001 C CA . GLN A 1 261 ? 27.161 -6.617 -20.252 1.00 70.00 261 GLN A CA 1
ATOM 2002 C C . GLN A 1 261 ? 28.147 -7.163 -19.198 1.00 70.00 261 GLN A C 1
ATOM 2004 O O . GLN A 1 261 ? 27.745 -7.795 -18.207 1.00 70.00 261 GLN A O 1
ATOM 2009 N N . PRO A 1 262 ? 29.455 -6.866 -19.327 1.00 70.75 262 PRO A N 1
ATOM 2010 C CA . PRO A 1 262 ? 30.424 -7.161 -18.282 1.00 70.75 262 PRO A CA 1
ATOM 2011 C C . PRO A 1 262 ? 29.959 -6.575 -16.944 1.00 70.75 262 PRO A C 1
ATOM 2013 O O . PRO A 1 262 ? 29.534 -5.428 -16.874 1.00 70.75 262 PRO A O 1
ATOM 2016 N N . ASN A 1 263 ? 30.075 -7.346 -15.862 1.00 83.19 263 ASN A N 1
ATOM 2017 C CA . ASN A 1 263 ? 29.762 -6.920 -14.490 1.00 83.19 263 ASN A CA 1
ATOM 2018 C C . ASN A 1 263 ? 28.270 -6.763 -14.127 1.00 83.19 263 ASN A C 1
ATOM 2020 O O . ASN A 1 263 ? 27.974 -6.462 -12.969 1.00 83.19 263 ASN A O 1
ATOM 2024 N N . GLN A 1 264 ? 27.324 -7.064 -15.023 1.00 85.38 264 GLN A N 1
ATOM 2025 C CA . GLN A 1 264 ? 25.884 -6.965 -14.727 1.00 85.38 264 GLN A CA 1
ATOM 2026 C C . GLN A 1 264 ? 25.444 -7.812 -13.527 1.00 85.38 264 GLN A C 1
ATOM 2028 O O . GLN A 1 264 ? 24.714 -7.339 -12.657 1.00 85.38 264 GLN A O 1
ATOM 2033 N N . LEU A 1 265 ? 25.950 -9.044 -13.419 1.00 88.50 265 LEU A N 1
ATOM 2034 C CA . LEU A 1 265 ? 25.669 -9.924 -12.278 1.00 88.50 265 LEU A CA 1
ATOM 2035 C C . LEU A 1 265 ? 26.210 -9.362 -10.953 1.00 88.50 265 LEU A C 1
ATOM 2037 O O . LEU A 1 265 ? 25.570 -9.515 -9.912 1.00 88.50 265 LEU A O 1
ATOM 2041 N N . TRP A 1 266 ? 27.362 -8.682 -10.984 1.00 89.25 266 TRP A N 1
ATOM 2042 C CA . TRP A 1 266 ? 27.928 -8.016 -9.807 1.00 89.25 266 TRP A CA 1
ATOM 2043 C C . TRP A 1 266 ? 27.067 -6.831 -9.375 1.00 89.25 266 TRP A C 1
ATOM 2045 O O . TRP A 1 266 ? 26.791 -6.679 -8.183 1.00 89.25 266 TRP A O 1
ATOM 2055 N N . LEU A 1 267 ? 26.595 -6.032 -10.336 1.00 92.00 267 LEU A N 1
ATOM 2056 C CA . LEU A 1 267 ? 25.672 -4.935 -10.071 1.00 92.00 267 LEU A CA 1
ATOM 2057 C C . LEU A 1 267 ? 24.352 -5.445 -9.477 1.00 92.00 267 LEU A C 1
ATOM 2059 O O . LEU A 1 267 ? 23.921 -4.958 -8.432 1.00 92.00 267 LEU A O 1
ATOM 2063 N N . GLY A 1 268 ? 23.750 -6.470 -10.087 1.00 92.44 268 GLY A N 1
ATOM 2064 C CA . GLY A 1 268 ? 22.533 -7.105 -9.580 1.00 92.44 268 GLY A CA 1
ATOM 2065 C C . GLY A 1 268 ? 22.702 -7.639 -8.153 1.00 92.44 268 GLY A C 1
ATOM 2066 O O . GLY A 1 268 ? 21.857 -7.393 -7.291 1.00 92.44 268 GLY A O 1
ATOM 2067 N N . GLY A 1 269 ? 23.832 -8.293 -7.861 1.00 93.69 269 GLY A N 1
ATOM 2068 C CA . GLY A 1 269 ? 24.167 -8.765 -6.515 1.00 93.69 269 GLY A CA 1
ATOM 2069 C C . GLY A 1 269 ? 24.309 -7.634 -5.489 1.00 93.69 269 GLY A C 1
ATOM 2070 O O . GLY A 1 269 ? 23.796 -7.742 -4.374 1.00 93.69 269 GLY A O 1
ATOM 2071 N N . ALA A 1 270 ? 24.945 -6.521 -5.861 1.00 95.44 270 ALA A N 1
ATOM 2072 C CA . ALA A 1 270 ? 25.085 -5.358 -4.986 1.00 95.44 270 ALA A CA 1
ATOM 2073 C C . ALA A 1 270 ? 23.735 -4.696 -4.666 1.00 95.44 270 ALA A C 1
ATOM 2075 O O . ALA A 1 270 ? 23.488 -4.317 -3.519 1.00 95.44 270 ALA A O 1
ATOM 2076 N N . LEU A 1 271 ? 22.842 -4.597 -5.653 1.00 95.88 271 LEU A N 1
ATOM 2077 C CA . LEU A 1 271 ? 21.497 -4.045 -5.472 1.00 95.88 271 LEU A CA 1
ATOM 2078 C C . LEU A 1 271 ? 20.585 -4.974 -4.658 1.00 95.88 271 LEU A C 1
ATOM 2080 O O . LEU A 1 271 ? 19.807 -4.496 -3.831 1.00 95.88 271 LEU A O 1
ATOM 2084 N N . LEU A 1 272 ? 20.739 -6.294 -4.794 1.00 95.56 272 LEU A N 1
ATOM 2085 C CA . LEU A 1 272 ? 20.101 -7.252 -3.888 1.00 95.56 272 LEU A CA 1
ATOM 2086 C C . LEU A 1 272 ? 20.599 -7.067 -2.444 1.00 95.56 272 LEU A C 1
ATOM 2088 O O . LEU A 1 272 ? 19.800 -7.059 -1.507 1.00 95.56 272 LEU A O 1
ATOM 2092 N N . GLY A 1 273 ? 21.904 -6.840 -2.261 1.00 96.62 273 GLY A N 1
ATOM 2093 C CA . GLY A 1 273 ? 22.480 -6.462 -0.970 1.00 96.62 273 GLY A CA 1
ATOM 2094 C C . GLY A 1 273 ? 21.859 -5.183 -0.398 1.00 96.62 273 GLY A C 1
ATOM 2095 O O . GLY A 1 273 ? 21.508 -5.143 0.781 1.00 96.62 273 GLY A O 1
ATOM 2096 N N . ALA A 1 274 ? 21.638 -4.163 -1.233 1.00 96.94 274 ALA A N 1
ATOM 2097 C CA . ALA A 1 274 ? 20.960 -2.931 -0.830 1.00 96.94 274 ALA A CA 1
ATOM 2098 C C . ALA A 1 274 ? 19.523 -3.182 -0.344 1.00 96.94 274 ALA A C 1
ATOM 2100 O O . ALA A 1 274 ? 19.099 -2.592 0.651 1.00 96.94 274 ALA A O 1
ATOM 2101 N N . ALA A 1 275 ? 18.783 -4.087 -0.993 1.00 97.25 275 ALA A N 1
ATOM 2102 C CA . ALA A 1 275 ? 17.435 -4.465 -0.571 1.00 97.25 275 ALA A CA 1
ATOM 2103 C C . ALA A 1 275 ? 17.425 -5.137 0.819 1.00 97.25 275 ALA A C 1
ATOM 2105 O O . ALA A 1 275 ? 16.584 -4.799 1.655 1.00 97.25 275 ALA A O 1
ATOM 2106 N N . ILE A 1 276 ? 18.410 -5.998 1.108 1.00 97.94 276 ILE A N 1
ATOM 2107 C CA . ILE A 1 276 ? 18.599 -6.604 2.440 1.00 97.94 276 ILE A CA 1
ATOM 2108 C C . ILE A 1 276 ? 18.906 -5.526 3.488 1.00 97.94 276 ILE A C 1
ATOM 2110 O O . ILE A 1 276 ? 18.323 -5.526 4.575 1.00 97.94 276 ILE A O 1
ATOM 2114 N N . LEU A 1 277 ? 19.784 -4.569 3.168 1.00 98.00 277 LEU A N 1
ATOM 2115 C CA . LEU A 1 277 ? 20.072 -3.437 4.056 1.00 98.00 277 LEU A CA 1
ATOM 2116 C C . LEU A 1 277 ? 18.818 -2.585 4.313 1.00 98.00 277 LEU A C 1
ATOM 2118 O O . LEU A 1 277 ? 18.607 -2.124 5.436 1.00 98.00 277 LEU A O 1
ATOM 2122 N N . CYS A 1 278 ? 17.947 -2.418 3.317 1.00 97.56 278 CYS A N 1
ATOM 2123 C CA . CYS A 1 278 ? 16.674 -1.724 3.493 1.00 97.56 278 CYS A CA 1
ATOM 2124 C C . CYS A 1 278 ? 15.705 -2.499 4.403 1.00 97.56 278 CYS A C 1
ATOM 2126 O O . CYS A 1 278 ? 15.009 -1.879 5.206 1.00 97.56 278 CYS A O 1
ATOM 2128 N N . ASP A 1 279 ? 15.677 -3.834 4.351 1.00 97.56 279 ASP A N 1
ATOM 2129 C CA . ASP A 1 279 ? 14.932 -4.641 5.327 1.00 97.56 279 ASP A CA 1
ATOM 2130 C C . ASP A 1 279 ? 15.493 -4.484 6.753 1.00 97.56 279 ASP A C 1
ATOM 2132 O O . ASP A 1 279 ? 14.727 -4.401 7.716 1.00 97.56 279 ASP A O 1
ATOM 2136 N N . LEU A 1 280 ? 16.815 -4.364 6.916 1.00 98.12 280 LEU A N 1
ATOM 2137 C CA . LEU A 1 280 ? 17.409 -4.039 8.220 1.00 98.12 280 LEU A CA 1
ATOM 2138 C C . LEU A 1 280 ? 16.980 -2.644 8.701 1.00 98.12 280 LEU A C 1
ATOM 2140 O O . LEU A 1 280 ? 16.635 -2.486 9.875 1.00 98.12 280 LEU A O 1
ATOM 2144 N N . LEU A 1 281 ? 16.917 -1.649 7.806 1.00 97.31 281 LEU A N 1
ATOM 2145 C CA . LEU A 1 281 ? 16.358 -0.331 8.130 1.00 97.31 281 LEU A CA 1
ATOM 2146 C C . LEU A 1 281 ? 14.881 -0.413 8.533 1.00 97.31 281 LEU A C 1
ATOM 2148 O O . LEU A 1 281 ? 14.481 0.281 9.470 1.00 97.31 281 LEU A O 1
ATOM 2152 N N . LEU A 1 282 ? 14.074 -1.261 7.882 1.00 95.31 282 LEU A N 1
ATOM 2153 C CA . LEU A 1 282 ? 12.682 -1.493 8.281 1.00 95.31 282 LEU A CA 1
ATOM 2154 C C . LEU A 1 282 ? 12.594 -2.021 9.714 1.00 95.31 282 LEU A C 1
ATOM 2156 O O . LEU A 1 282 ? 11.798 -1.510 10.502 1.00 95.31 282 LEU A O 1
ATOM 2160 N N . VAL A 1 283 ? 13.419 -3.008 10.070 1.00 94.50 283 VAL A N 1
ATOM 2161 C CA . VAL A 1 283 ? 13.434 -3.593 11.421 1.00 94.50 283 VAL A CA 1
ATOM 2162 C C . VAL A 1 283 ? 13.915 -2.581 12.463 1.00 94.50 283 VAL A C 1
ATOM 2164 O O . VAL A 1 283 ? 13.345 -2.506 13.557 1.00 94.50 283 VAL A O 1
ATOM 2167 N N . TRP A 1 284 ? 14.932 -1.787 12.121 1.00 96.00 284 TRP A N 1
ATOM 2168 C CA . TRP A 1 284 ? 15.546 -0.811 13.017 1.00 96.00 284 TRP A CA 1
ATOM 2169 C C . TRP A 1 284 ? 14.660 0.420 13.252 1.00 96.00 284 TRP A C 1
ATOM 2171 O O . TRP A 1 284 ? 14.318 0.738 14.393 1.00 96.00 284 TRP A O 1
ATOM 2181 N N . LEU A 1 285 ? 14.233 1.099 12.185 1.00 95.56 285 LEU A N 1
ATOM 2182 C CA . LEU A 1 285 ? 13.428 2.322 12.277 1.00 95.56 285 LEU A CA 1
ATOM 2183 C C . LEU A 1 285 ? 11.964 2.018 12.604 1.00 95.56 285 LEU A C 1
ATOM 2185 O O . LEU A 1 285 ? 11.285 2.818 13.266 1.00 95.56 285 LEU A O 1
ATOM 2189 N N . ARG A 1 286 ? 11.471 0.856 12.157 1.00 93.69 286 ARG A N 1
ATOM 2190 C CA . ARG A 1 286 ? 10.054 0.477 12.178 1.00 93.69 286 ARG A CA 1
ATOM 2191 C C . ARG A 1 286 ? 9.201 1.607 11.593 1.00 93.69 286 ARG A C 1
ATOM 2193 O O . ARG A 1 286 ? 8.399 2.153 12.335 1.00 93.69 286 ARG A O 1
ATOM 2200 N N . PRO A 1 287 ? 9.394 2.065 10.351 1.00 93.69 287 PRO A N 1
ATOM 2201 C CA . PRO A 1 287 ? 8.684 3.241 9.841 1.00 93.69 287 PRO A CA 1
ATOM 2202 C C . PRO A 1 287 ? 7.157 3.035 9.839 1.00 93.69 287 PRO A C 1
ATOM 2204 O O . PRO A 1 287 ? 6.674 1.944 9.548 1.00 93.69 287 PRO A O 1
ATOM 2207 N N . SER A 1 288 ? 6.387 4.070 10.190 1.00 88.25 288 SER A N 1
ATOM 2208 C CA . SER A 1 288 ? 4.916 4.059 10.122 1.00 88.25 288 SER A CA 1
ATOM 2209 C C . SER A 1 288 ? 4.371 5.476 9.955 1.00 88.25 288 SER A C 1
ATOM 2211 O O . SER A 1 288 ? 5.030 6.433 10.360 1.00 88.25 288 SER A O 1
ATOM 2213 N N . ALA A 1 289 ? 3.160 5.620 9.408 1.00 82.12 289 ALA A N 1
ATOM 2214 C CA . ALA A 1 289 ? 2.499 6.925 9.277 1.00 82.12 289 ALA A CA 1
ATOM 2215 C C . ALA A 1 289 ? 2.327 7.636 10.635 1.00 82.12 289 ALA A C 1
ATOM 2217 O O . ALA A 1 289 ? 2.471 8.851 10.708 1.00 82.12 289 ALA A O 1
ATOM 2218 N N . ASP A 1 290 ? 2.140 6.870 11.716 1.00 80.69 290 ASP A N 1
ATOM 2219 C CA . ASP A 1 290 ? 2.048 7.392 13.090 1.00 80.69 290 ASP A CA 1
ATOM 2220 C C . ASP A 1 290 ? 3.393 7.894 13.657 1.00 80.69 290 ASP A C 1
ATOM 2222 O O . ASP A 1 290 ? 3.440 8.499 14.723 1.00 80.69 290 ASP A O 1
ATOM 2226 N N . ARG A 1 291 ? 4.515 7.604 12.984 1.00 85.25 291 ARG A N 1
ATOM 2227 C CA . ARG A 1 291 ? 5.874 8.010 13.381 1.00 85.25 291 ARG A CA 1
ATOM 2228 C C . ARG A 1 291 ? 6.563 8.692 12.195 1.00 85.25 291 ARG A C 1
ATOM 2230 O O . ARG A 1 291 ? 7.510 8.125 11.634 1.00 85.25 291 ARG A O 1
ATOM 2237 N N . PRO A 1 292 ? 6.090 9.890 11.799 1.00 88.69 292 PRO A N 1
ATOM 2238 C CA . PRO A 1 292 ? 6.457 10.530 10.539 1.00 88.69 292 PRO A CA 1
ATOM 2239 C C . PRO A 1 292 ? 7.961 10.766 10.412 1.00 88.69 292 PRO A C 1
ATOM 2241 O O . PRO A 1 292 ? 8.501 10.577 9.330 1.00 88.69 292 PRO A O 1
ATOM 2244 N N . ASP A 1 293 ? 8.669 11.075 11.498 1.00 92.94 293 ASP A N 1
ATOM 2245 C CA . ASP A 1 293 ? 10.118 11.309 11.444 1.00 92.94 293 ASP A CA 1
ATOM 2246 C C . ASP A 1 293 ? 10.900 10.041 11.086 1.00 92.94 293 ASP A C 1
ATOM 2248 O O . ASP A 1 293 ? 11.820 10.075 10.271 1.00 92.94 293 ASP A O 1
ATOM 2252 N N . ARG A 1 294 ? 10.487 8.885 11.622 1.00 95.00 294 ARG A N 1
ATOM 2253 C CA . ARG A 1 294 ? 11.106 7.593 11.287 1.00 95.00 294 ARG A CA 1
ATOM 2254 C C . ARG A 1 294 ? 10.744 7.143 9.877 1.00 95.00 294 ARG A C 1
ATOM 2256 O O . ARG A 1 294 ? 11.580 6.558 9.196 1.00 95.00 294 ARG A O 1
ATOM 2263 N N . LEU A 1 295 ? 9.514 7.422 9.439 1.00 94.44 295 LEU A N 1
ATOM 2264 C CA . LEU A 1 295 ? 9.078 7.176 8.065 1.00 94.44 295 LEU A CA 1
ATOM 2265 C C . LEU A 1 295 ? 9.877 8.026 7.069 1.00 94.44 295 LEU A C 1
ATOM 2267 O O . LEU A 1 295 ? 10.354 7.491 6.076 1.00 94.44 295 LEU A O 1
ATOM 2271 N N . ARG A 1 296 ? 10.064 9.318 7.357 1.00 97.06 296 ARG A N 1
ATOM 2272 C CA . ARG A 1 296 ? 10.853 10.263 6.551 1.00 97.06 296 ARG A CA 1
ATOM 2273 C C . ARG A 1 296 ? 12.317 9.857 6.477 1.00 97.06 296 ARG A C 1
ATOM 2275 O O . ARG A 1 296 ? 12.887 9.844 5.391 1.00 97.06 296 ARG A O 1
ATOM 2282 N N . LEU A 1 297 ? 12.906 9.467 7.609 1.00 98.19 297 LEU A N 1
ATOM 2283 C CA . LEU A 1 297 ? 14.281 8.976 7.645 1.00 98.19 297 LEU A CA 1
ATOM 2284 C C . LEU A 1 297 ? 14.441 7.696 6.814 1.00 98.19 297 LEU A C 1
ATOM 2286 O O . LEU A 1 297 ? 15.371 7.599 6.021 1.00 98.19 297 LEU A O 1
ATOM 2290 N N . PHE A 1 298 ? 13.513 6.743 6.939 1.00 98.19 298 PHE A N 1
ATOM 2291 C CA . PHE A 1 298 ? 13.504 5.547 6.094 1.00 98.19 298 PHE A CA 1
ATOM 2292 C C . PHE A 1 298 ? 13.371 5.905 4.606 1.00 98.19 298 PHE A C 1
ATOM 2294 O O . PHE A 1 298 ? 14.140 5.412 3.786 1.00 98.19 298 PHE A O 1
ATOM 2301 N N . ALA A 1 299 ? 12.433 6.793 4.267 1.00 97.94 299 ALA A N 1
ATOM 2302 C CA . ALA A 1 299 ? 12.174 7.217 2.897 1.00 97.94 299 ALA A CA 1
ATOM 2303 C C . ALA A 1 299 ? 13.366 7.942 2.257 1.00 97.94 299 ALA A C 1
ATOM 2305 O O . ALA A 1 299 ? 13.547 7.850 1.050 1.00 97.94 299 ALA A O 1
ATOM 2306 N N . PHE A 1 300 ? 14.190 8.630 3.051 1.00 98.69 300 PHE A N 1
ATOM 2307 C CA . PHE A 1 300 ? 15.451 9.210 2.594 1.00 98.69 300 PHE A CA 1
ATOM 2308 C C . PHE A 1 300 ? 16.548 8.147 2.432 1.00 98.69 300 PHE A C 1
ATOM 2310 O O . PHE A 1 300 ? 17.222 8.099 1.407 1.00 98.69 300 PHE A O 1
ATOM 2317 N N . LEU A 1 301 ? 16.736 7.277 3.431 1.00 98.62 301 LEU A N 1
ATOM 2318 C CA . LEU A 1 301 ? 17.855 6.330 3.457 1.00 98.62 301 LEU A CA 1
ATOM 2319 C C . LEU A 1 301 ? 17.706 5.165 2.469 1.00 98.62 301 LEU A C 1
ATOM 2321 O O . LEU A 1 301 ? 18.709 4.712 1.926 1.00 98.62 301 LEU A O 1
ATOM 2325 N N . ALA A 1 302 ? 16.492 4.672 2.219 1.00 97.94 302 ALA A N 1
ATOM 2326 C CA . ALA A 1 302 ? 16.274 3.523 1.338 1.00 97.94 302 ALA A CA 1
ATOM 2327 C C . ALA A 1 302 ? 16.764 3.755 -0.116 1.00 97.94 302 ALA A C 1
ATOM 2329 O O . ALA A 1 302 ? 17.565 2.955 -0.605 1.00 97.94 302 ALA A O 1
ATOM 2330 N N . PRO A 1 303 ? 16.391 4.852 -0.809 1.00 98.00 303 PRO A N 1
ATOM 2331 C CA . PRO A 1 303 ? 16.940 5.151 -2.134 1.00 98.00 303 PRO A CA 1
ATOM 2332 C C . PRO A 1 303 ? 18.422 5.559 -2.101 1.00 98.00 303 PRO A C 1
ATOM 2334 O O . PRO A 1 303 ? 19.140 5.280 -3.059 1.00 98.00 303 PRO A O 1
ATOM 2337 N N . VAL A 1 304 ? 18.913 6.150 -1.003 1.00 98.44 304 VAL A N 1
ATOM 2338 C CA . VAL A 1 304 ? 20.353 6.422 -0.810 1.00 98.44 304 VAL A CA 1
ATOM 2339 C C . VAL A 1 304 ? 21.155 5.123 -0.798 1.00 98.44 304 VAL A C 1
ATOM 2341 O O . VAL A 1 304 ? 22.202 5.053 -1.438 1.00 98.44 304 VAL A O 1
ATOM 2344 N N . LEU A 1 305 ? 20.667 4.085 -0.111 1.00 98.00 305 LEU A N 1
ATOM 2345 C CA . LEU A 1 305 ? 21.302 2.767 -0.111 1.00 98.00 305 LEU A CA 1
ATOM 2346 C C . LEU A 1 305 ? 21.285 2.140 -1.503 1.00 98.00 305 LEU A C 1
ATOM 2348 O O . LEU A 1 305 ? 22.318 1.659 -1.951 1.00 98.00 305 LEU A O 1
ATOM 2352 N N . PHE A 1 306 ? 20.152 2.186 -2.205 1.00 97.06 306 PHE A N 1
ATOM 2353 C CA . PHE A 1 306 ? 20.049 1.658 -3.567 1.00 97.06 306 PHE A CA 1
ATOM 2354 C C . PHE A 1 306 ? 21.053 2.327 -4.523 1.00 97.06 306 PHE A C 1
ATOM 2356 O O . PHE A 1 306 ? 21.894 1.654 -5.121 1.00 97.06 306 PHE A O 1
ATOM 2363 N N . THR A 1 307 ? 21.022 3.658 -4.621 1.00 97.62 307 THR A N 1
ATOM 2364 C CA . THR A 1 307 ? 21.892 4.423 -5.529 1.00 97.62 307 THR A CA 1
ATOM 2365 C C . THR A 1 307 ? 23.357 4.379 -5.086 1.00 97.62 307 THR A C 1
ATOM 2367 O O . THR A 1 307 ? 24.263 4.307 -5.914 1.00 97.62 307 THR A O 1
ATOM 2370 N N . GLY A 1 308 ? 23.614 4.384 -3.777 1.00 97.75 308 GLY A N 1
ATOM 2371 C CA . GLY A 1 308 ? 24.956 4.229 -3.222 1.00 97.75 308 GLY A CA 1
ATOM 2372 C C . GLY A 1 308 ? 25.561 2.869 -3.566 1.00 97.75 308 GLY A C 1
ATOM 2373 O O . GLY A 1 308 ? 26.703 2.808 -4.017 1.00 97.75 308 GLY A O 1
ATOM 2374 N N . SER A 1 309 ? 24.787 1.789 -3.433 1.00 97.12 309 SER A N 1
ATOM 2375 C CA . SER A 1 309 ? 25.203 0.440 -3.828 1.00 97.12 309 SER A CA 1
ATOM 2376 C C . SER A 1 309 ? 25.413 0.306 -5.335 1.00 97.12 309 SER A C 1
ATOM 2378 O O . SER A 1 309 ? 26.365 -0.359 -5.734 1.00 97.12 309 SER A O 1
ATOM 2380 N N . TYR A 1 310 ? 24.600 0.973 -6.163 1.00 96.31 310 TYR A N 1
ATOM 2381 C CA . TYR A 1 310 ? 24.824 1.063 -7.611 1.00 96.31 310 TYR A CA 1
ATOM 2382 C C . TYR A 1 310 ? 26.217 1.635 -7.926 1.00 96.31 310 TYR A C 1
ATOM 2384 O O . TYR A 1 310 ? 27.020 0.991 -8.602 1.00 96.31 310 TYR A O 1
ATOM 2392 N N . PHE A 1 311 ? 26.559 2.805 -7.375 1.00 97.12 311 PHE A N 1
ATOM 2393 C CA . PHE A 1 311 ? 27.870 3.415 -7.622 1.00 97.12 311 PHE A CA 1
ATOM 2394 C C . PHE A 1 311 ? 29.023 2.643 -6.982 1.00 97.12 311 PHE A C 1
ATOM 2396 O O . PHE A 1 311 ? 30.085 2.541 -7.592 1.00 97.12 311 PHE A O 1
ATOM 2403 N N . ALA A 1 312 ? 28.827 2.062 -5.796 1.00 96.12 312 ALA A N 1
ATOM 2404 C CA . ALA A 1 312 ? 29.830 1.208 -5.168 1.00 96.12 312 ALA A CA 1
ATOM 2405 C C . ALA A 1 312 ? 30.150 -0.015 -6.042 1.00 96.12 312 ALA A C 1
ATOM 2407 O O . ALA A 1 312 ? 31.320 -0.356 -6.213 1.00 96.12 312 ALA A O 1
ATOM 2408 N N . ALA A 1 313 ? 29.129 -0.632 -6.644 1.00 95.12 313 ALA A N 1
ATOM 2409 C CA . ALA A 1 313 ? 29.303 -1.747 -7.567 1.00 95.12 313 ALA A CA 1
ATOM 2410 C C . ALA A 1 313 ? 30.047 -1.329 -8.838 1.00 95.12 313 ALA A C 1
ATOM 2412 O O . ALA A 1 313 ? 31.003 -2.002 -9.224 1.00 95.12 313 ALA A O 1
ATOM 2413 N N . LEU A 1 314 ? 29.678 -0.194 -9.446 1.00 94.00 314 LEU A N 1
ATOM 2414 C CA . LEU A 1 314 ? 30.409 0.344 -10.597 1.00 94.00 314 LEU A CA 1
ATOM 2415 C C . LEU A 1 314 ? 31.876 0.601 -10.247 1.00 94.00 314 LEU A C 1
ATOM 2417 O O . LEU A 1 314 ? 32.765 0.138 -10.952 1.00 94.00 314 LEU A O 1
ATOM 2421 N N . MET A 1 315 ? 32.154 1.275 -9.127 1.00 94.38 315 MET A N 1
ATOM 2422 C CA . MET A 1 315 ? 33.521 1.565 -8.680 1.00 94.38 315 MET A CA 1
ATOM 2423 C C . MET A 1 315 ? 34.353 0.305 -8.428 1.00 94.38 315 MET A C 1
ATOM 2425 O O . MET A 1 315 ? 35.550 0.315 -8.703 1.00 94.38 315 MET A O 1
ATOM 2429 N N . ALA A 1 316 ? 33.731 -0.760 -7.920 1.00 94.19 316 ALA A N 1
ATOM 2430 C CA . ALA A 1 316 ? 34.399 -2.027 -7.643 1.00 94.19 316 ALA A CA 1
ATOM 2431 C C . ALA A 1 316 ? 34.697 -2.860 -8.900 1.00 94.19 316 ALA A C 1
ATOM 2433 O O . ALA A 1 316 ? 35.549 -3.744 -8.844 1.00 94.19 316 ALA A O 1
ATOM 2434 N N . THR A 1 317 ? 34.002 -2.609 -10.011 1.00 91.62 317 THR A N 1
ATOM 2435 C CA . THR A 1 317 ? 34.041 -3.475 -11.198 1.00 91.62 317 THR A CA 1
ATOM 2436 C C . THR A 1 317 ? 34.708 -2.804 -12.395 1.00 91.62 317 THR A C 1
ATOM 2438 O O . THR A 1 317 ? 35.707 -3.307 -12.902 1.00 91.62 317 THR A O 1
ATOM 2441 N N . GLU A 1 318 ? 34.216 -1.645 -12.823 1.00 90.12 318 GLU A N 1
ATOM 2442 C CA . GLU A 1 318 ? 34.724 -0.940 -14.009 1.00 90.12 318 GLU A CA 1
ATOM 2443 C C . GLU A 1 318 ? 35.140 0.516 -13.755 1.00 90.12 318 GLU A C 1
ATOM 2445 O O . GLU A 1 318 ? 35.877 1.115 -14.541 1.00 90.12 318 GLU A O 1
ATOM 2450 N N . GLY A 1 319 ? 34.745 1.088 -12.622 1.00 91.62 319 GLY A N 1
ATOM 2451 C CA . GLY A 1 319 ? 34.833 2.515 -12.346 1.00 91.62 319 GLY A CA 1
ATOM 2452 C C . GLY A 1 319 ? 33.624 3.286 -12.878 1.00 91.62 319 GLY A C 1
ATOM 2453 O O . GLY A 1 319 ? 32.718 2.738 -13.493 1.00 91.62 319 GLY A O 1
ATOM 2454 N N . THR A 1 320 ? 33.615 4.598 -12.655 1.00 92.69 320 THR A N 1
ATOM 2455 C CA . THR A 1 320 ? 32.587 5.496 -13.194 1.00 92.69 320 THR A CA 1
ATOM 2456 C C . THR A 1 320 ? 33.217 6.544 -14.105 1.00 92.69 320 THR A C 1
ATOM 2458 O O . THR A 1 320 ? 34.349 6.981 -13.873 1.00 92.69 320 THR A O 1
ATOM 2461 N N . SER A 1 321 ? 32.500 6.918 -15.164 1.00 91.81 321 SER A N 1
ATOM 2462 C CA . SER A 1 321 ? 32.847 8.046 -16.038 1.00 91.81 321 SER A CA 1
ATOM 2463 C C . SER A 1 321 ? 32.342 9.389 -15.493 1.00 91.81 321 SER A C 1
ATOM 2465 O O . SER A 1 321 ? 32.767 10.448 -15.958 1.00 91.81 321 SER A O 1
ATOM 2467 N N . TRP A 1 322 ? 31.470 9.354 -14.483 1.00 94.44 322 TRP A N 1
ATOM 2468 C CA . TRP A 1 322 ? 30.881 10.531 -13.861 1.00 94.44 322 TRP A CA 1
ATOM 2469 C C . TRP A 1 322 ? 31.813 11.147 -12.817 1.00 94.44 322 TRP A C 1
ATOM 2471 O O . TRP A 1 322 ? 32.475 10.455 -12.041 1.00 94.44 322 TRP A O 1
ATOM 2481 N N . SER A 1 323 ? 31.841 12.481 -12.770 1.00 94.38 323 SER A N 1
ATOM 2482 C CA . SER A 1 323 ? 32.611 13.220 -11.766 1.00 94.38 323 SER A CA 1
ATOM 2483 C C . SER A 1 323 ? 32.072 12.978 -10.353 1.00 94.38 323 SER A C 1
ATOM 2485 O O . SER A 1 323 ? 30.923 12.568 -10.166 1.00 94.38 323 SER A O 1
ATOM 2487 N N . ILE A 1 324 ? 32.879 13.304 -9.337 1.00 95.75 324 ILE A N 1
ATOM 2488 C CA . ILE A 1 324 ? 32.449 13.206 -7.937 1.00 95.75 324 ILE A CA 1
ATOM 2489 C C . ILE A 1 324 ? 31.180 14.007 -7.652 1.00 95.75 324 ILE A C 1
ATOM 2491 O O . ILE A 1 324 ? 30.330 13.543 -6.899 1.00 95.75 324 ILE A O 1
ATOM 2495 N N . HIS A 1 325 ? 31.003 15.158 -8.301 1.00 95.81 325 HIS A N 1
ATOM 2496 C CA . HIS A 1 325 ? 29.805 15.980 -8.154 1.00 95.81 325 HIS A CA 1
ATOM 2497 C C . HIS A 1 325 ? 28.551 15.269 -8.670 1.00 95.81 325 HIS A C 1
ATOM 2499 O O . HIS A 1 325 ? 27.505 15.339 -8.030 1.00 95.81 325 HIS A O 1
ATOM 2505 N N . LEU A 1 326 ? 28.661 14.552 -9.792 1.00 95.12 326 LEU A N 1
ATOM 2506 C CA . LEU A 1 326 ? 27.530 13.868 -10.412 1.00 95.12 326 LEU A CA 1
ATOM 2507 C C . LEU A 1 326 ? 27.096 12.645 -9.605 1.00 95.12 326 LEU A C 1
ATOM 2509 O O . LEU A 1 326 ? 25.930 12.554 -9.227 1.00 95.12 326 LEU A O 1
ATOM 2513 N N . TRP A 1 327 ? 28.011 11.718 -9.304 1.00 95.69 327 TRP A N 1
ATOM 2514 C CA . TRP A 1 327 ? 27.605 10.481 -8.632 1.00 95.69 327 TRP A CA 1
ATOM 2515 C C . TRP A 1 327 ? 27.231 10.708 -7.161 1.00 95.69 327 TRP A C 1
ATOM 2517 O O . TRP A 1 327 ? 26.229 10.163 -6.700 1.00 95.69 327 TRP A O 1
ATOM 2527 N N . SER A 1 328 ? 27.961 11.559 -6.425 1.00 97.19 328 SER A N 1
ATOM 2528 C CA . SER A 1 328 ? 27.590 11.870 -5.033 1.00 97.19 328 SER A CA 1
ATOM 2529 C C . SER A 1 328 ? 26.297 12.691 -4.969 1.00 97.19 328 SER A C 1
ATOM 2531 O O . SER A 1 328 ? 25.452 12.445 -4.106 1.00 97.19 328 SER A O 1
ATOM 2533 N N . GLY A 1 329 ? 26.090 13.597 -5.933 1.00 97.69 329 GLY A N 1
ATOM 2534 C CA . GLY A 1 329 ? 24.844 14.341 -6.098 1.00 97.69 329 GLY A CA 1
ATOM 2535 C C . GLY A 1 329 ? 23.649 13.430 -6.381 1.00 97.69 329 GLY A C 1
ATOM 2536 O O . GLY A 1 329 ? 22.607 13.603 -5.755 1.00 97.69 329 GLY A O 1
ATOM 2537 N N . ALA A 1 330 ? 23.803 12.418 -7.243 1.00 97.62 330 ALA A N 1
ATOM 2538 C CA . ALA A 1 330 ? 22.756 11.436 -7.542 1.00 97.62 330 ALA A CA 1
ATOM 2539 C C . ALA A 1 330 ? 22.294 10.667 -6.290 1.00 97.62 330 ALA A C 1
ATOM 2541 O O . ALA A 1 330 ? 21.093 10.504 -6.055 1.00 97.62 330 ALA A O 1
ATOM 2542 N N . VAL A 1 331 ? 23.241 10.233 -5.448 1.00 98.44 331 VAL A N 1
ATOM 2543 C CA . VAL A 1 331 ? 22.940 9.535 -4.186 1.00 98.44 331 VAL A CA 1
ATOM 2544 C C . VAL A 1 331 ? 22.093 10.417 -3.265 1.00 98.44 331 VAL A C 1
ATOM 2546 O O . VAL A 1 331 ? 21.055 9.979 -2.775 1.00 98.44 331 VAL A O 1
ATOM 2549 N N . VAL A 1 332 ? 22.475 11.682 -3.071 1.00 98.31 332 VAL A N 1
ATOM 2550 C CA . VAL A 1 332 ? 21.716 12.612 -2.215 1.00 98.31 332 VAL A CA 1
ATOM 2551 C C . VAL A 1 332 ? 20.358 12.963 -2.828 1.00 98.31 332 VAL A C 1
ATOM 2553 O O . VAL A 1 332 ? 19.350 12.983 -2.121 1.00 98.31 332 VAL A O 1
ATOM 2556 N N . LEU A 1 333 ? 20.307 13.210 -4.139 1.00 98.38 333 LEU A N 1
ATOM 2557 C CA . LEU A 1 333 ? 19.090 13.599 -4.849 1.00 98.38 333 LEU A CA 1
ATOM 2558 C C . LEU A 1 333 ? 18.012 12.513 -4.776 1.00 98.38 333 LEU A C 1
ATOM 2560 O O . LEU A 1 333 ? 16.857 12.819 -4.486 1.00 98.38 333 LEU A O 1
ATOM 2564 N N . THR A 1 334 ? 18.380 11.246 -4.975 1.00 98.44 334 THR A N 1
ATOM 2565 C CA . THR A 1 334 ? 17.441 10.120 -4.825 1.00 98.44 334 THR A CA 1
ATOM 2566 C C . THR A 1 334 ? 16.904 10.009 -3.392 1.00 98.44 334 THR A C 1
ATOM 2568 O O . THR A 1 334 ? 15.712 9.759 -3.204 1.00 98.44 334 THR A O 1
ATOM 2571 N N . GLY A 1 335 ? 17.732 10.320 -2.386 1.00 98.56 335 GLY A N 1
ATOM 2572 C CA . GLY A 1 335 ? 17.304 10.511 -0.996 1.00 98.56 335 GLY A CA 1
ATOM 2573 C C . GLY A 1 335 ? 16.262 11.616 -0.819 1.00 98.56 335 GLY A C 1
ATOM 2574 O O . GLY A 1 335 ? 15.223 11.398 -0.195 1.00 98.56 335 GLY A O 1
ATOM 2575 N N . ILE A 1 336 ? 16.501 12.797 -1.398 1.00 98.50 336 ILE A N 1
ATOM 2576 C CA . ILE A 1 336 ? 15.557 13.927 -1.352 1.00 98.50 336 ILE A CA 1
ATOM 2577 C C . ILE A 1 336 ? 14.224 13.546 -2.005 1.00 98.50 336 ILE A C 1
ATOM 2579 O O . ILE A 1 336 ? 13.168 13.830 -1.444 1.00 98.50 336 ILE A O 1
ATOM 2583 N N . VAL A 1 337 ? 14.250 12.866 -3.153 1.00 98.25 337 VAL A N 1
ATOM 2584 C CA . VAL A 1 337 ? 13.035 12.399 -3.839 1.00 98.25 337 VAL A CA 1
ATOM 2585 C C . VAL A 1 337 ? 12.239 11.445 -2.949 1.00 98.25 337 VAL A C 1
ATOM 2587 O O . VAL A 1 337 ? 11.036 11.641 -2.768 1.00 98.25 337 VAL A O 1
ATOM 2590 N N . GLY A 1 338 ? 12.897 10.466 -2.325 1.00 97.94 338 GLY A N 1
ATOM 2591 C CA . GLY A 1 338 ? 12.251 9.568 -1.368 1.00 97.94 338 GLY A CA 1
ATOM 2592 C C . GLY A 1 338 ? 11.656 10.305 -0.162 1.00 97.94 338 GLY A C 1
ATOM 2593 O O . GLY A 1 338 ? 10.503 10.070 0.209 1.00 97.94 338 GLY A O 1
ATOM 2594 N N . LEU A 1 339 ? 12.387 11.275 0.397 1.00 97.75 339 LEU A N 1
ATOM 2595 C CA . LEU A 1 339 ? 11.888 12.144 1.464 1.00 97.75 339 LEU A CA 1
ATOM 2596 C C . LEU A 1 339 ? 10.629 12.909 1.031 1.00 97.75 339 LEU A C 1
ATOM 2598 O O . LEU A 1 339 ? 9.650 12.923 1.776 1.00 97.75 339 LEU A O 1
ATOM 2602 N N . LEU A 1 340 ? 10.612 13.503 -0.164 1.00 96.88 340 LEU A N 1
ATOM 2603 C CA . LEU A 1 340 ? 9.448 14.223 -0.692 1.00 96.88 340 LEU A CA 1
ATOM 2604 C C . LEU A 1 340 ? 8.238 13.298 -0.883 1.00 96.88 340 LEU A C 1
ATOM 2606 O O . LEU A 1 340 ? 7.127 13.661 -0.495 1.00 96.88 340 LEU A O 1
ATOM 2610 N N . LEU A 1 341 ? 8.445 12.075 -1.381 1.00 95.94 341 LEU A N 1
ATOM 2611 C CA . LEU A 1 341 ? 7.380 11.072 -1.497 1.00 95.94 341 LEU A CA 1
ATOM 2612 C C . LEU A 1 341 ? 6.755 10.724 -0.139 1.00 95.94 341 LEU A C 1
ATOM 2614 O O . LEU A 1 341 ? 5.550 10.477 -0.061 1.00 95.94 341 LEU A O 1
ATOM 2618 N N . SER A 1 342 ? 7.531 10.759 0.949 1.00 95.25 342 SER A N 1
ATOM 2619 C CA . SER A 1 342 ? 6.996 10.493 2.290 1.00 95.25 342 SER A CA 1
ATOM 2620 C C . SER A 1 342 ? 5.942 11.516 2.736 1.00 95.25 342 SER A C 1
ATOM 2622 O O . SER A 1 342 ? 5.012 11.145 3.452 1.00 95.25 342 SER A O 1
ATOM 2624 N N . TYR A 1 343 ? 6.007 12.766 2.259 1.00 92.00 343 TYR A N 1
ATOM 2625 C CA . TYR A 1 343 ? 5.016 13.804 2.574 1.00 92.00 343 TYR A CA 1
ATOM 2626 C C . TYR A 1 343 ? 3.660 13.566 1.897 1.00 92.00 343 TYR A C 1
ATOM 2628 O O . TYR A 1 343 ? 2.639 14.022 2.410 1.00 92.00 343 TYR A O 1
ATOM 2636 N N . LEU A 1 344 ? 3.615 12.804 0.797 1.00 88.44 344 LEU A N 1
ATOM 2637 C CA . LEU A 1 344 ? 2.352 12.375 0.179 1.00 88.44 344 LEU A CA 1
ATOM 2638 C C . LEU A 1 344 ? 1.610 11.337 1.034 1.00 88.44 344 LEU A C 1
ATOM 2640 O O . LEU A 1 344 ? 0.404 11.145 0.875 1.00 88.44 344 LEU A O 1
ATOM 2644 N N . ILE A 1 345 ? 2.329 10.654 1.928 1.00 83.38 345 ILE A N 1
ATOM 2645 C CA . ILE A 1 345 ? 1.809 9.549 2.740 1.00 83.38 345 ILE A CA 1
ATOM 2646 C C . ILE A 1 345 ? 1.575 9.995 4.182 1.00 83.38 345 ILE A C 1
ATOM 2648 O O . ILE A 1 345 ? 0.510 9.726 4.733 1.00 83.38 345 ILE A O 1
ATOM 2652 N N . ALA A 1 346 ? 2.535 10.708 4.770 1.00 83.56 346 ALA A N 1
ATOM 2653 C CA . ALA A 1 346 ? 2.438 11.336 6.081 1.00 83.56 346 ALA A CA 1
ATOM 2654 C C . ALA A 1 346 ? 2.511 12.861 5.922 1.00 83.56 346 ALA A C 1
ATOM 2656 O O . ALA A 1 346 ? 3.559 13.488 6.130 1.00 83.56 346 ALA A O 1
ATOM 2657 N N . SER A 1 347 ? 1.378 13.446 5.520 1.00 76.06 347 SER A N 1
ATOM 2658 C CA . SER A 1 347 ? 1.223 14.900 5.433 1.00 76.06 347 SER A CA 1
ATOM 2659 C C . SER A 1 347 ? 1.540 15.534 6.791 1.00 76.06 347 SER A C 1
ATOM 2661 O O . SER A 1 347 ? 1.129 14.984 7.817 1.00 76.06 347 SER A O 1
ATOM 2663 N N . PRO A 1 348 ? 2.225 16.691 6.835 1.00 70.88 348 PRO A N 1
ATOM 2664 C CA . PRO A 1 348 ? 2.297 17.485 8.051 1.00 70.88 348 PRO A CA 1
ATOM 2665 C C . PRO A 1 348 ? 0.870 17.790 8.510 1.00 70.88 348 PRO A C 1
ATOM 2667 O O . PRO A 1 348 ? -0.004 18.038 7.669 1.00 70.88 348 PRO A O 1
ATOM 2670 N N . GLY A 1 349 ? 0.635 17.745 9.822 1.00 57.66 349 GLY A N 1
ATOM 2671 C CA . GLY A 1 349 ? -0.591 18.298 10.384 1.00 57.66 349 GLY A CA 1
ATOM 2672 C C . GLY A 1 349 ? -0.683 19.768 9.987 1.00 57.66 349 GLY A C 1
ATOM 2673 O O . GLY A 1 349 ? 0.332 20.466 9.975 1.00 57.66 349 GLY A O 1
ATOM 2674 N N . ILE A 1 350 ? -1.873 20.220 9.606 1.00 48.97 350 ILE A N 1
ATOM 2675 C CA . ILE A 1 350 ? -2.110 21.650 9.423 1.00 48.97 350 ILE A CA 1
ATOM 2676 C C . ILE A 1 350 ? -1.953 22.266 10.819 1.00 48.97 350 ILE A C 1
ATOM 2678 O O . ILE A 1 350 ? -2.607 21.779 11.745 1.00 48.97 350 ILE A O 1
ATOM 2682 N N . PRO A 1 351 ? -1.073 23.264 11.019 1.00 44.59 351 PRO A N 1
ATOM 2683 C CA . PRO A 1 351 ? -1.057 24.006 12.267 1.00 44.59 351 PRO A CA 1
ATOM 2684 C C . PRO A 1 351 ? -2.466 24.551 12.480 1.00 44.59 351 PRO A C 1
ATOM 2686 O O . PRO A 1 351 ? -2.991 25.245 11.609 1.00 44.59 351 PRO A O 1
ATOM 2689 N N . ILE A 1 352 ? -3.105 24.191 13.591 1.00 42.19 352 ILE A N 1
ATOM 2690 C CA . ILE A 1 352 ? -4.321 24.885 14.001 1.00 42.19 352 ILE A CA 1
ATOM 2691 C C . ILE A 1 352 ? -3.854 26.309 14.285 1.00 42.19 352 ILE A C 1
ATOM 2693 O O . ILE A 1 352 ? -3.086 26.523 15.219 1.00 42.19 352 ILE A O 1
ATOM 2697 N N . ASP A 1 353 ? -4.218 27.246 13.413 1.00 39.62 353 ASP A N 1
ATOM 2698 C CA . ASP A 1 353 ? -3.924 28.658 13.618 1.00 39.62 353 ASP A CA 1
ATOM 2699 C C . ASP A 1 353 ? -4.518 29.053 14.973 1.00 39.62 353 ASP A C 1
ATOM 2701 O O . ASP A 1 353 ? -5.727 28.912 15.179 1.00 39.62 353 ASP A O 1
ATOM 2705 N N . ASP A 1 354 ? -3.696 29.590 15.878 1.00 42.31 354 ASP A N 1
ATOM 2706 C CA . ASP A 1 354 ? -4.167 30.163 17.147 1.00 42.31 354 ASP A CA 1
ATOM 2707 C C . ASP A 1 354 ? -5.253 31.237 16.901 1.00 42.31 354 ASP A C 1
ATOM 2709 O O . ASP A 1 354 ? -6.083 31.513 17.763 1.00 42.31 354 ASP A O 1
ATOM 2713 N N . GLY A 1 355 ? -5.318 31.798 15.685 1.00 38.12 355 GLY A N 1
ATOM 2714 C CA . GLY A 1 355 ? -6.361 32.721 15.235 1.00 38.12 355 GLY A CA 1
ATOM 2715 C C . GLY A 1 355 ? -7.747 32.102 14.991 1.00 38.12 355 GLY A C 1
ATOM 2716 O O . GLY A 1 355 ? -8.735 32.835 15.029 1.00 38.12 355 GLY A O 1
ATOM 2717 N N . MET A 1 356 ? -7.878 30.781 14.795 1.00 36.94 356 MET A N 1
ATOM 2718 C CA . MET A 1 356 ? -9.197 30.123 14.703 1.00 36.94 356 MET A CA 1
ATOM 2719 C C . MET A 1 356 ? -9.871 29.923 16.069 1.00 36.94 356 MET A C 1
ATOM 2721 O O . MET A 1 356 ? -11.072 29.662 16.114 1.00 36.94 356 MET A O 1
ATOM 2725 N N . MET A 1 357 ? -9.161 30.167 17.177 1.00 41.38 357 MET A N 1
ATOM 2726 C CA . MET A 1 357 ? -9.759 30.290 18.516 1.00 41.38 357 MET A CA 1
ATOM 2727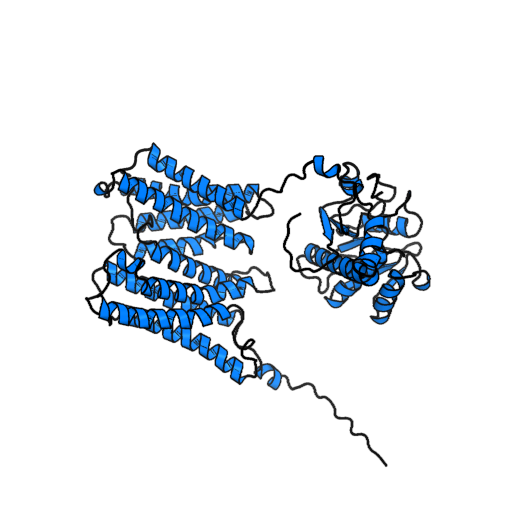 C C . MET A 1 357 ? -10.626 31.557 18.675 1.00 41.38 357 MET A C 1
ATOM 2729 O O . MET A 1 357 ? -11.262 31.736 19.712 1.00 41.38 357 MET A O 1
ATOM 2733 N N . HIS A 1 358 ? -10.664 32.445 17.669 1.00 38.56 358 HIS A N 1
ATOM 2734 C CA . HIS A 1 358 ? -11.459 33.679 17.682 1.00 38.56 358 HIS A CA 1
ATOM 2735 C C . HIS A 1 358 ? -12.771 33.619 16.885 1.00 38.56 358 HIS A C 1
ATOM 2737 O O . HIS A 1 358 ? -13.519 34.598 16.890 1.00 38.56 358 HIS A O 1
ATOM 2743 N N . HIS A 1 359 ? -13.113 32.491 16.251 1.00 38.44 359 HIS A N 1
ATOM 2744 C CA . HIS A 1 359 ? -14.517 32.260 15.903 1.00 38.44 359 HIS A CA 1
ATOM 2745 C C . HIS A 1 359 ? -15.291 31.990 17.198 1.00 38.44 359 HIS A C 1
ATOM 2747 O O . HIS A 1 359 ? -14.759 31.286 18.058 1.00 38.44 359 HIS A O 1
ATOM 2753 N N . PRO A 1 360 ? -16.507 32.544 17.385 1.00 36.75 360 PRO A N 1
ATOM 2754 C CA . PRO A 1 360 ? -17.274 32.293 18.595 1.00 36.75 360 PRO A CA 1
ATOM 2755 C C . PRO A 1 360 ? -17.394 30.782 18.751 1.00 36.75 360 PRO A C 1
ATOM 2757 O O . PRO A 1 360 ? -17.967 30.118 17.886 1.00 36.75 360 PRO A O 1
ATOM 2760 N N . ILE A 1 361 ? -16.789 30.246 19.814 1.00 47.78 361 ILE A N 1
ATOM 2761 C CA . ILE A 1 361 ? -16.987 28.867 20.240 1.00 47.78 361 ILE A CA 1
ATOM 2762 C C . ILE A 1 361 ? -18.494 28.745 20.379 1.00 47.78 361 ILE A C 1
ATOM 2764 O O . ILE A 1 361 ? -19.066 29.305 21.313 1.00 47.78 361 ILE A O 1
ATOM 2768 N N . ILE A 1 362 ? -19.146 28.103 19.409 1.00 48.66 362 ILE A N 1
ATOM 2769 C CA . ILE A 1 362 ? -20.553 27.764 19.539 1.00 48.66 362 ILE A CA 1
ATOM 2770 C C . ILE A 1 362 ? -20.561 26.803 20.724 1.00 48.66 362 ILE A C 1
ATOM 2772 O O . ILE A 1 362 ? -19.961 25.726 20.620 1.00 48.66 362 ILE A O 1
ATOM 2776 N N . PRO A 1 363 ? -21.118 27.198 21.883 1.00 55.91 363 PRO A N 1
ATOM 2777 C CA . PRO A 1 363 ? -21.158 26.294 23.014 1.00 55.91 363 PRO A CA 1
ATOM 2778 C C . PRO A 1 363 ? -21.883 25.034 22.548 1.00 55.91 363 PRO A C 1
ATOM 2780 O O . PRO A 1 363 ? -22.821 25.124 21.760 1.00 55.91 363 PRO A O 1
ATOM 2783 N N . SER A 1 364 ? -21.454 23.849 22.984 1.00 58.75 364 SER A N 1
ATOM 2784 C CA . SER A 1 364 ? -22.073 22.599 22.513 1.00 58.75 364 SER A CA 1
ATOM 2785 C C . SER A 1 364 ? -23.592 22.579 22.738 1.00 58.75 364 SER A C 1
ATOM 2787 O O . SER A 1 364 ? -24.318 22.005 21.937 1.00 58.75 364 SER A O 1
ATOM 2789 N N . SER A 1 365 ? -24.080 23.324 23.736 1.00 60.38 365 SER A N 1
ATOM 2790 C CA . SER A 1 365 ? -25.505 23.572 23.987 1.00 60.38 365 SER A CA 1
ATOM 2791 C C . SER A 1 365 ? -26.257 24.309 22.868 1.00 60.38 365 SER A C 1
ATOM 2793 O O . SER A 1 365 ? -27.480 24.252 22.835 1.00 60.38 365 SER A O 1
ATOM 2795 N N . ALA A 1 366 ? -25.566 25.005 21.966 1.00 61.19 366 ALA A N 1
ATOM 2796 C CA . ALA A 1 366 ? -26.148 25.675 20.804 1.00 61.19 366 ALA A CA 1
ATOM 2797 C C . ALA A 1 366 ? -26.142 24.798 19.537 1.00 61.19 366 ALA A C 1
ATOM 2799 O O . ALA A 1 366 ? -26.771 25.166 18.548 1.00 61.19 366 ALA A O 1
ATOM 2800 N N . ILE A 1 367 ? -25.474 23.637 19.560 1.00 68.50 367 ILE A N 1
ATOM 2801 C CA . ILE A 1 367 ? -25.472 22.680 18.442 1.00 68.50 367 ILE A CA 1
ATOM 2802 C C . ILE A 1 367 ? -26.739 21.820 18.470 1.00 68.50 367 ILE A C 1
ATOM 2804 O O . ILE A 1 367 ? -27.343 21.597 17.424 1.00 68.50 367 ILE A O 1
ATOM 2808 N N . ASP A 1 368 ? -27.172 21.378 19.653 1.00 69.44 368 ASP A N 1
ATOM 2809 C CA . ASP A 1 368 ? -28.334 20.491 19.787 1.00 69.44 368 ASP A CA 1
ATOM 2810 C C . ASP A 1 368 ? -29.643 21.105 19.241 1.00 69.44 368 ASP A C 1
ATOM 2812 O O . ASP A 1 368 ? -30.333 20.410 18.492 1.00 69.44 368 ASP A O 1
ATOM 2816 N N . PRO A 1 369 ? -29.984 22.388 19.509 1.00 69.12 369 PRO A N 1
ATOM 2817 C CA . PRO A 1 369 ? -31.164 23.024 18.916 1.00 69.12 369 PRO A CA 1
ATOM 2818 C C . PRO A 1 369 ? -31.052 23.184 17.399 1.00 69.12 369 PRO A C 1
ATOM 2820 O O . PRO A 1 369 ? -32.034 23.030 16.688 1.00 69.12 369 PRO A O 1
ATOM 2823 N N . LEU A 1 370 ? -29.851 23.453 16.883 1.00 74.69 370 LEU A N 1
ATOM 2824 C CA . LEU A 1 370 ? -29.624 23.580 15.445 1.00 74.69 370 LEU A CA 1
ATOM 2825 C C . LEU A 1 370 ? -29.838 22.234 14.738 1.00 74.69 370 LEU A C 1
ATOM 2827 O O . LEU A 1 370 ? -30.513 22.172 13.712 1.00 74.69 370 LEU A O 1
ATOM 2831 N N . LEU A 1 371 ? -29.336 21.137 15.314 1.00 75.06 371 LEU A N 1
ATOM 2832 C CA . LEU A 1 371 ? -29.553 19.789 14.785 1.00 75.06 371 LEU A CA 1
ATOM 2833 C C . LEU A 1 371 ? -31.037 19.407 14.752 1.00 75.06 371 LEU A C 1
ATOM 2835 O O . LEU A 1 371 ? -31.483 18.853 13.747 1.00 75.06 371 LEU A O 1
ATOM 2839 N N . SER A 1 372 ? -31.802 19.719 15.801 1.00 76.50 372 SER A N 1
ATOM 2840 C CA . SER A 1 372 ? -33.224 19.371 15.857 1.00 76.50 372 SER A CA 1
ATOM 2841 C C . SER A 1 372 ? -34.104 20.305 15.018 1.00 76.50 372 SER A C 1
ATOM 2843 O O . SER A 1 372 ? -34.938 19.823 14.253 1.00 76.50 372 SER A O 1
ATOM 2845 N N . GLU A 1 373 ? -33.923 21.624 15.115 1.00 81.62 373 GLU A N 1
ATOM 2846 C CA . GLU A 1 373 ? -34.808 22.616 14.488 1.00 81.62 373 GLU A CA 1
ATOM 2847 C C . GLU A 1 373 ? -34.519 22.815 12.995 1.00 81.62 373 GLU A C 1
ATOM 2849 O O . GLU A 1 373 ? -35.454 22.943 12.204 1.00 81.62 373 GLU A O 1
ATOM 2854 N N . GLU A 1 374 ? -33.244 22.819 12.589 1.00 79.88 374 GLU A N 1
ATOM 2855 C CA . GLU A 1 374 ? -32.846 23.078 11.198 1.00 79.88 374 GLU A CA 1
ATOM 2856 C C . GLU A 1 374 ? -32.663 21.780 10.400 1.00 79.88 374 GLU A C 1
ATOM 2858 O O . GLU A 1 374 ? -33.091 21.693 9.247 1.00 79.88 374 GLU A O 1
ATOM 2863 N N . TYR A 1 375 ? -32.063 20.753 11.013 1.00 79.25 375 TYR A N 1
ATOM 2864 C CA . TYR A 1 375 ? -31.701 19.507 10.323 1.00 79.25 375 TYR A CA 1
ATOM 2865 C C . TYR A 1 375 ? -32.615 18.321 10.642 1.00 79.25 375 TYR A C 1
ATOM 2867 O O . TYR A 1 375 ? -32.453 17.268 10.022 1.00 79.25 375 TYR A O 1
ATOM 2875 N N . GLN A 1 376 ? -33.577 18.478 11.559 1.00 83.50 376 GLN A N 1
ATOM 2876 C CA . GLN A 1 376 ? -34.507 17.419 11.976 1.00 83.50 376 GLN A CA 1
ATOM 2877 C C . GLN A 1 376 ? -33.795 16.147 12.467 1.00 83.50 376 GLN A C 1
ATOM 2879 O O . GLN A 1 376 ? -34.263 15.030 12.241 1.00 83.50 376 GLN A O 1
ATOM 2884 N N . ILE A 1 377 ? -32.633 16.314 13.106 1.00 82.06 377 ILE A N 1
ATOM 2885 C CA . ILE A 1 377 ? -31.870 15.231 13.722 1.00 82.06 377 ILE A CA 1
ATOM 2886 C C . ILE A 1 377 ? -32.176 15.220 15.218 1.00 82.06 377 ILE A C 1
ATOM 2888 O O . ILE A 1 377 ? -31.772 16.117 15.959 1.00 82.06 377 ILE A O 1
ATOM 2892 N N . ASP A 1 378 ? -32.864 14.174 15.664 1.00 86.19 378 ASP A N 1
ATOM 2893 C CA . ASP A 1 378 ? -33.299 14.035 17.051 1.00 86.19 378 ASP A CA 1
ATOM 2894 C C . ASP A 1 378 ? -32.175 13.541 17.972 1.00 86.19 378 ASP A C 1
ATOM 2896 O O . ASP A 1 378 ? -31.248 12.834 17.563 1.00 86.19 378 ASP A O 1
ATOM 2900 N N . LEU A 1 379 ? -32.319 13.819 19.273 1.00 84.81 379 LEU A N 1
ATOM 2901 C CA . LEU A 1 379 ? -31.360 13.413 20.308 1.00 84.81 379 LEU A CA 1
ATOM 2902 C C . LEU A 1 379 ? -31.103 11.895 20.339 1.00 84.81 379 LEU A C 1
ATOM 2904 O O . LEU A 1 379 ? -29.999 11.455 20.650 1.00 84.81 379 LEU A O 1
ATOM 2908 N N . LEU A 1 380 ? -32.100 11.072 19.996 1.00 88.75 380 LEU A N 1
ATOM 2909 C CA . LEU A 1 380 ? -31.911 9.621 19.886 1.00 88.75 380 LEU A CA 1
ATOM 2910 C C . LEU A 1 380 ? -30.945 9.250 18.752 1.00 88.75 380 LEU A C 1
ATOM 2912 O O . LEU A 1 380 ? -30.121 8.357 18.930 1.00 88.75 380 LEU A O 1
ATOM 2916 N N . GLN A 1 381 ? -31.009 9.939 17.609 1.00 89.19 381 GLN A N 1
ATOM 2917 C CA . GLN A 1 381 ? -30.131 9.680 16.464 1.00 89.19 381 GLN A CA 1
ATOM 2918 C C . GLN A 1 381 ? -28.702 10.155 16.743 1.00 89.19 381 GLN A C 1
ATOM 2920 O O . GLN A 1 381 ? -27.741 9.444 16.445 1.00 89.19 381 GLN A O 1
ATOM 2925 N N . THR A 1 382 ? -28.543 11.334 17.353 1.00 86.75 382 THR A N 1
ATOM 2926 C CA . THR A 1 382 ? -27.213 11.842 17.723 1.00 86.75 382 THR A CA 1
ATOM 2927 C C . THR A 1 382 ? -26.549 10.955 18.772 1.00 86.75 382 THR A C 1
ATOM 2929 O O . THR A 1 382 ? -25.347 10.702 18.670 1.00 86.75 382 THR A O 1
ATOM 2932 N N . MET A 1 383 ? -27.328 10.431 19.723 1.00 91.25 383 MET A N 1
ATOM 2933 C CA . MET A 1 383 ? -26.883 9.485 20.746 1.00 91.25 383 MET A CA 1
ATOM 2934 C C . MET A 1 383 ? -26.484 8.129 20.168 1.00 91.25 383 MET A C 1
ATOM 2936 O O . MET A 1 383 ? -25.436 7.597 20.532 1.00 91.25 383 MET A O 1
ATOM 2940 N N . GLU A 1 384 ? -27.284 7.597 19.243 1.00 93.06 384 GLU A N 1
ATOM 2941 C CA . GLU A 1 384 ? -26.975 6.359 18.529 1.00 93.06 384 GLU A CA 1
ATOM 2942 C C . GLU A 1 384 ? -25.626 6.471 17.800 1.00 93.06 384 GLU A C 1
ATOM 2944 O O . GLU A 1 384 ? -24.763 5.599 17.921 1.00 93.06 384 GLU A O 1
ATOM 2949 N N . ASN A 1 385 ? -25.394 7.598 17.121 1.00 88.31 385 ASN A N 1
ATOM 2950 C CA . ASN A 1 385 ? -24.130 7.861 16.437 1.00 88.31 385 ASN A CA 1
ATOM 2951 C C . ASN A 1 385 ? -22.969 8.070 17.416 1.00 88.31 385 ASN A C 1
ATOM 2953 O O . ASN A 1 385 ? -21.875 7.552 17.183 1.00 88.31 385 ASN A O 1
ATOM 2957 N N . ALA A 1 386 ? -23.181 8.795 18.516 1.00 90.38 386 ALA A N 1
ATOM 2958 C CA . ALA A 1 386 ? -22.160 9.000 19.539 1.00 90.38 386 ALA A CA 1
ATOM 2959 C C . ALA A 1 386 ? -21.693 7.664 20.136 1.00 90.38 386 ALA A C 1
ATOM 2961 O O . ALA A 1 386 ? -20.497 7.376 20.151 1.00 90.38 386 ALA A O 1
ATOM 2962 N N . GLY A 1 387 ? -22.626 6.809 20.557 1.00 95.56 387 GLY A N 1
ATOM 2963 C CA . GLY A 1 387 ? -22.281 5.517 21.141 1.00 95.56 387 GLY A CA 1
ATOM 2964 C C . GLY A 1 387 ? -21.712 4.515 20.138 1.00 95.56 387 GLY A C 1
ATOM 2965 O O . GLY A 1 387 ? -20.790 3.776 20.480 1.00 95.56 387 GLY A O 1
ATOM 2966 N N . HIS A 1 388 ? -22.172 4.516 18.882 1.00 95.06 388 HIS A N 1
ATOM 2967 C CA . HIS A 1 388 ? -21.567 3.683 17.839 1.00 95.06 388 HIS A CA 1
ATOM 2968 C C . HIS A 1 388 ? -20.099 4.066 17.587 1.00 95.06 388 HIS A C 1
ATOM 2970 O O . HIS A 1 388 ? -19.229 3.193 17.555 1.00 95.06 388 HIS A O 1
ATOM 2976 N N . ASN A 1 389 ? -19.794 5.365 17.475 1.00 93.31 389 ASN A N 1
ATOM 2977 C CA . ASN A 1 389 ? -18.413 5.835 17.336 1.00 93.31 389 ASN A CA 1
ATOM 2978 C C . ASN A 1 389 ? -17.562 5.491 18.567 1.00 93.31 389 ASN A C 1
ATOM 2980 O O . ASN A 1 389 ? -16.411 5.080 18.415 1.00 93.31 389 ASN A O 1
ATOM 2984 N N . LEU A 1 390 ? -18.136 5.588 19.771 1.00 97.12 390 LEU A N 1
ATOM 2985 C CA . LEU A 1 390 ? -17.450 5.213 21.006 1.00 97.12 390 LEU A CA 1
ATOM 2986 C C . LEU A 1 390 ? -17.099 3.722 21.006 1.00 97.12 390 LEU A C 1
ATOM 2988 O O . LEU A 1 390 ? -15.966 3.361 21.312 1.00 97.12 390 LEU A O 1
ATOM 2992 N N . ALA A 1 391 ? -18.030 2.859 20.587 1.00 97.06 391 ALA A N 1
ATOM 2993 C CA . ALA A 1 391 ? -17.784 1.427 20.447 1.00 97.06 391 ALA A CA 1
ATOM 2994 C C . ALA A 1 391 ? -16.709 1.123 19.389 1.00 97.06 391 ALA A C 1
ATOM 2996 O O . ALA A 1 391 ? -15.851 0.267 19.608 1.00 97.06 391 ALA A O 1
ATOM 2997 N N . LEU A 1 392 ? -16.704 1.831 18.253 1.00 93.31 392 LEU A N 1
ATOM 2998 C CA . LEU A 1 392 ? -15.658 1.685 17.232 1.00 93.31 392 LEU A CA 1
ATOM 2999 C C . LEU A 1 392 ? -14.275 2.079 17.763 1.00 93.31 392 LEU A C 1
ATOM 3001 O O . LEU A 1 3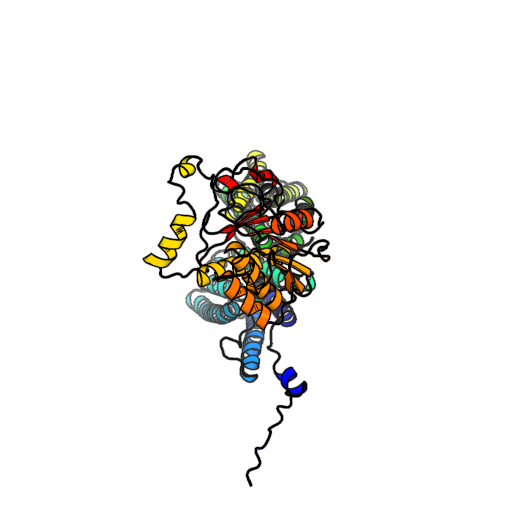92 ? -13.286 1.406 17.461 1.00 93.31 392 LEU A O 1
ATOM 3005 N N . LEU A 1 393 ? -14.195 3.146 18.560 1.00 91.94 393 LEU A N 1
ATOM 3006 C CA . LEU A 1 393 ? -12.946 3.560 19.187 1.00 91.94 393 LEU A CA 1
ATOM 3007 C C . LEU A 1 393 ? -12.504 2.572 20.273 1.00 91.94 393 LEU A C 1
ATOM 3009 O O . LEU A 1 393 ? -11.335 2.195 20.289 1.00 91.94 393 LEU A O 1
ATOM 3013 N N . ALA A 1 394 ? -13.430 2.072 21.094 1.00 96.25 394 ALA A N 1
ATOM 3014 C CA . ALA A 1 394 ? -13.166 0.995 22.047 1.00 96.25 394 ALA A CA 1
ATOM 3015 C C . ALA A 1 394 ? -12.590 -0.242 21.340 1.00 96.25 394 ALA A C 1
ATOM 3017 O O . ALA A 1 394 ? -11.540 -0.756 21.720 1.00 96.25 394 ALA A O 1
ATOM 3018 N N . LYS A 1 395 ? -13.202 -0.654 20.224 1.00 92.50 395 LYS A N 1
ATOM 3019 C CA . LYS A 1 395 ? -12.699 -1.737 19.373 1.00 92.50 395 LYS A CA 1
ATOM 3020 C C . LYS A 1 395 ? -11.298 -1.461 18.837 1.00 92.50 395 LYS A C 1
ATOM 3022 O O . LYS A 1 395 ? -10.482 -2.372 18.783 1.00 92.50 395 LYS A O 1
ATOM 3027 N N . ARG A 1 396 ? -10.991 -0.221 18.448 1.00 89.00 396 ARG A N 1
ATOM 3028 C CA . ARG A 1 396 ? -9.642 0.167 18.005 1.00 89.00 396 ARG A CA 1
ATOM 3029 C C . ARG A 1 396 ? -8.617 0.099 19.140 1.00 89.00 396 ARG A C 1
ATOM 3031 O O . ARG A 1 396 ? -7.488 -0.303 18.880 1.00 89.00 396 ARG A O 1
ATOM 3038 N N . MET A 1 397 ? -8.996 0.489 20.356 1.00 88.81 397 MET A N 1
ATOM 3039 C CA . MET A 1 397 ? -8.140 0.388 21.545 1.00 88.81 397 MET A CA 1
ATOM 3040 C C . MET A 1 397 ? -7.888 -1.067 21.958 1.00 88.81 397 MET A C 1
ATOM 3042 O O . MET A 1 397 ? -6.845 -1.358 22.530 1.00 88.81 397 MET A O 1
ATOM 3046 N N . LEU A 1 398 ? -8.799 -1.975 21.601 1.00 89.94 398 LEU A N 1
ATOM 3047 C CA . LEU A 1 398 ? -8.694 -3.424 21.791 1.00 89.94 398 LEU A CA 1
ATOM 3048 C C . LEU A 1 398 ? -8.158 -4.148 20.537 1.00 89.94 398 LEU A C 1
ATOM 3050 O O . LEU A 1 398 ? -8.584 -5.249 20.203 1.00 89.94 398 LEU A O 1
ATOM 3054 N N . ASP A 1 399 ? -7.240 -3.519 19.797 1.00 84.94 399 ASP A N 1
ATOM 3055 C CA . ASP A 1 399 ? -6.556 -4.100 18.626 1.00 84.94 399 ASP A CA 1
ATOM 3056 C C . ASP A 1 399 ? -7.466 -4.547 17.459 1.00 84.94 399 ASP A C 1
ATOM 3058 O O . ASP A 1 399 ? -7.062 -5.308 16.577 1.00 84.94 399 ASP A O 1
ATOM 3062 N N . GLY A 1 400 ? -8.691 -4.023 17.388 1.00 77.75 400 GLY A N 1
ATOM 3063 C CA . GLY A 1 400 ? -9.628 -4.260 16.290 1.00 77.75 400 GLY A CA 1
ATOM 3064 C C . GLY A 1 400 ? -10.517 -5.493 16.452 1.00 77.75 400 GLY A C 1
ATOM 3065 O O . GLY A 1 400 ? -11.337 -5.736 15.560 1.00 77.75 400 GLY A O 1
ATOM 3066 N N . ASP A 1 401 ? -10.415 -6.226 17.562 1.00 83.12 401 ASP A N 1
ATOM 3067 C CA . ASP A 1 401 ? -11.290 -7.349 17.903 1.00 83.12 401 ASP A CA 1
ATOM 3068 C C . ASP A 1 401 ? -11.755 -7.262 19.360 1.00 83.12 401 ASP A C 1
ATOM 3070 O O . ASP A 1 401 ? -10.959 -7.072 20.274 1.00 83.12 401 ASP A O 1
ATOM 3074 N N . VAL A 1 402 ? -13.063 -7.391 19.561 1.00 91.06 402 VAL A N 1
ATOM 3075 C CA . VAL A 1 402 ? -13.700 -7.273 20.880 1.00 91.06 402 VAL A CA 1
ATOM 3076 C C . VAL A 1 402 ? -14.347 -8.575 21.334 1.00 91.06 402 VAL A C 1
ATOM 3078 O O . VAL A 1 402 ? -14.852 -8.618 22.449 1.00 91.06 402 VAL A O 1
ATOM 3081 N N . ALA A 1 403 ? -14.332 -9.625 20.505 1.00 92.12 403 ALA A N 1
ATOM 3082 C CA . ALA A 1 403 ? -14.873 -10.920 20.891 1.00 92.12 403 ALA A CA 1
ATOM 3083 C C . ALA A 1 403 ? -14.158 -11.439 22.147 1.00 92.12 403 ALA A C 1
ATOM 3085 O O . ALA A 1 403 ? -12.930 -11.413 22.229 1.00 92.12 403 ALA A O 1
ATOM 3086 N N . ASP A 1 404 ? -14.940 -11.858 23.138 1.00 91.00 404 ASP A N 1
ATOM 3087 C CA . ASP A 1 404 ? -14.473 -12.372 24.427 1.00 91.00 404 ASP A CA 1
ATOM 3088 C C . ASP A 1 404 ? -13.630 -11.397 25.272 1.00 91.00 404 ASP A C 1
ATOM 3090 O O . ASP A 1 404 ? -13.045 -11.783 26.285 1.00 91.00 404 ASP A O 1
ATOM 3094 N N . ARG A 1 405 ? -13.590 -10.110 24.901 1.00 93.12 405 ARG A N 1
ATOM 3095 C CA . ARG A 1 405 ? -12.872 -9.075 25.654 1.00 93.12 405 ARG A CA 1
ATOM 3096 C C . ARG A 1 405 ? -13.729 -8.545 26.805 1.00 93.12 405 ARG A C 1
ATOM 3098 O O . ARG A 1 405 ? -14.851 -8.100 26.542 1.00 93.12 405 ARG A O 1
ATOM 3105 N N . PRO A 1 406 ? -13.226 -8.532 28.052 1.00 97.44 406 PRO A N 1
ATOM 3106 C CA . PRO A 1 406 ? -13.943 -7.946 29.174 1.00 97.44 406 PRO A CA 1
ATOM 3107 C C . PRO A 1 406 ? -13.893 -6.415 29.098 1.00 97.44 406 PRO A C 1
ATOM 3109 O O . PRO A 1 406 ? -12.818 -5.815 29.094 1.00 97.44 406 PRO A O 1
ATOM 3112 N N . VAL A 1 407 ? -15.060 -5.775 29.043 1.00 98.19 407 VAL A N 1
ATOM 3113 C CA . VAL A 1 407 ? -15.201 -4.313 29.001 1.00 98.19 407 VAL A CA 1
ATOM 3114 C C . VAL A 1 407 ? -16.143 -3.865 30.106 1.00 98.19 407 VAL A C 1
ATOM 3116 O O . VAL A 1 407 ? -17.248 -4.382 30.239 1.00 98.19 407 VAL A O 1
ATOM 3119 N N . VAL A 1 408 ? -15.737 -2.865 30.880 1.00 98.00 408 VAL A N 1
ATOM 3120 C CA . VAL A 1 408 ? -16.611 -2.228 31.871 1.00 98.00 408 VAL A CA 1
ATOM 3121 C C . VAL A 1 408 ? -17.133 -0.917 31.305 1.00 98.00 408 VAL A C 1
ATOM 3123 O O . VAL A 1 408 ? -16.352 -0.101 30.826 1.00 98.00 408 VAL A O 1
ATOM 3126 N N . VAL A 1 409 ? -18.442 -0.686 31.386 1.00 98.31 409 VAL A N 1
ATOM 3127 C CA . VAL A 1 409 ? -19.066 0.580 30.975 1.00 98.31 409 VAL A CA 1
ATOM 3128 C C . VAL A 1 409 ? -19.692 1.256 32.185 1.00 98.31 409 VAL A C 1
ATOM 3130 O O . VAL A 1 409 ? -20.625 0.727 32.789 1.00 98.31 409 VAL A O 1
ATOM 3133 N N . LEU A 1 410 ? -19.186 2.441 32.521 1.00 97.81 410 LEU A N 1
ATOM 3134 C CA . LEU A 1 410 ? -19.664 3.274 33.618 1.00 97.81 410 LEU A CA 1
ATOM 3135 C C . LEU A 1 410 ? -20.640 4.311 33.061 1.00 97.81 410 LEU A C 1
ATOM 3137 O O . LEU A 1 410 ? -20.227 5.196 32.315 1.00 97.81 410 LEU A O 1
ATOM 3141 N N . ALA A 1 411 ? -21.926 4.217 33.399 1.00 97.25 411 ALA A N 1
ATOM 3142 C CA . ALA A 1 411 ? -22.962 5.048 32.782 1.00 97.25 411 ALA A CA 1
ATOM 3143 C C . ALA A 1 411 ? -23.703 5.929 33.798 1.00 97.25 411 ALA A C 1
ATOM 3145 O O . ALA A 1 411 ? -24.325 5.448 34.751 1.00 97.25 411 ALA A O 1
ATOM 3146 N N . GLY A 1 412 ? -23.690 7.241 33.559 1.00 95.81 412 GLY A N 1
ATOM 3147 C CA . GLY A 1 412 ? -24.510 8.213 34.284 1.00 95.81 412 GLY A CA 1
ATOM 3148 C C . GLY A 1 412 ? -25.971 8.232 33.823 1.00 95.81 412 GLY A C 1
ATOM 3149 O O . GLY A 1 412 ? -26.324 7.647 32.807 1.00 95.81 412 GLY A O 1
ATOM 3150 N N . ARG A 1 413 ? -26.838 8.957 34.536 1.00 93.19 413 ARG A N 1
ATOM 3151 C CA . ARG A 1 413 ? -28.258 9.130 34.150 1.00 93.19 413 ARG A CA 1
ATOM 3152 C C . ARG A 1 413 ? -28.504 10.128 33.007 1.00 93.19 413 ARG A C 1
ATOM 3154 O O . ARG A 1 413 ? -29.618 10.229 32.506 1.00 93.19 413 ARG A O 1
ATOM 3161 N N . GLY A 1 414 ? -27.492 10.924 32.658 1.00 91.31 414 GLY A N 1
ATOM 3162 C CA . GLY A 1 414 ? -27.592 11.979 31.646 1.00 91.31 414 GLY A CA 1
ATOM 3163 C C . GLY A 1 414 ? -27.315 11.495 30.221 1.00 91.31 414 GLY A C 1
ATOM 3164 O O . GLY A 1 414 ? -27.099 10.308 29.974 1.00 91.31 414 GLY A O 1
ATOM 3165 N N . ASN A 1 415 ? -27.243 12.444 29.283 1.00 90.56 415 ASN A N 1
ATOM 3166 C CA . ASN A 1 415 ? -26.987 12.154 27.868 1.00 90.56 415 ASN A CA 1
ATOM 3167 C C . ASN A 1 415 ? -25.653 11.427 27.636 1.00 90.56 415 ASN A C 1
ATOM 3169 O O . ASN A 1 415 ? -25.593 10.541 26.786 1.00 90.56 415 ASN A O 1
ATOM 3173 N N . ASN A 1 416 ? -24.614 11.743 28.424 1.00 92.38 416 ASN A N 1
ATOM 3174 C CA . ASN A 1 416 ? -23.325 11.050 28.325 1.00 92.38 416 ASN A CA 1
ATOM 3175 C C . ASN A 1 416 ? -23.480 9.551 28.612 1.00 92.38 416 ASN A C 1
ATOM 3177 O O . ASN A 1 416 ? -23.057 8.712 27.822 1.00 92.38 416 ASN A O 1
ATOM 3181 N N . GLY A 1 417 ? -24.201 9.210 29.684 1.00 95.56 417 GLY A N 1
ATOM 3182 C CA . GLY A 1 417 ? -24.491 7.820 30.014 1.00 95.56 417 GLY A CA 1
ATOM 3183 C C . GLY A 1 417 ? -25.297 7.115 28.935 1.00 95.56 417 GLY A C 1
ATOM 3184 O O . GLY A 1 417 ? -24.969 5.988 28.588 1.00 95.56 417 GLY A O 1
ATOM 3185 N N . GLY A 1 418 ? -26.265 7.795 28.315 1.00 96.06 418 GLY A N 1
ATOM 3186 C CA . GLY A 1 418 ? -26.981 7.270 27.150 1.00 96.06 418 GLY A CA 1
ATOM 3187 C C . GLY A 1 418 ? -26.058 6.866 25.989 1.00 96.06 418 GLY A C 1
ATOM 3188 O O . GLY A 1 418 ? -26.221 5.785 25.425 1.00 96.06 418 GLY A O 1
ATOM 3189 N N . GLY A 1 419 ? -25.036 7.672 25.679 1.00 96.00 419 GLY A N 1
ATOM 3190 C CA . GLY A 1 419 ? -24.015 7.316 24.686 1.00 96.00 419 GLY A CA 1
ATOM 3191 C C . GLY A 1 419 ? -23.165 6.105 25.099 1.00 96.00 419 GLY A C 1
ATOM 3192 O O . GLY A 1 419 ? -22.892 5.233 24.272 1.00 96.00 419 GLY A O 1
ATOM 3193 N N . GLY A 1 420 ? -22.812 5.996 26.383 1.00 97.75 420 GLY A N 1
ATOM 3194 C CA . GLY A 1 420 ? -22.153 4.808 26.939 1.00 97.75 420 GLY A CA 1
ATOM 3195 C C . GLY A 1 420 ? -23.007 3.540 26.834 1.00 97.75 420 GLY A C 1
ATOM 3196 O O . GLY A 1 420 ? -22.509 2.490 26.433 1.00 97.75 420 GLY A O 1
ATOM 3197 N N . LEU A 1 421 ? -24.309 3.642 27.115 1.00 98.44 421 LEU A N 1
ATOM 3198 C CA . LEU A 1 421 ? -25.272 2.542 26.993 1.00 98.44 421 LEU A CA 1
ATOM 3199 C C . LEU A 1 421 ? -25.413 2.064 25.537 1.00 98.44 421 LEU A C 1
ATOM 3201 O O . LEU A 1 421 ? -25.399 0.862 25.270 1.00 98.44 421 LEU A O 1
ATOM 3205 N N . VAL A 1 422 ? -25.457 2.983 24.568 1.00 98.44 422 VAL A N 1
ATOM 3206 C CA . VAL A 1 422 ? -25.397 2.623 23.140 1.00 98.44 422 VAL A CA 1
ATOM 3207 C C . VAL A 1 422 ? -24.099 1.876 22.826 1.00 98.44 422 VAL A C 1
ATOM 3209 O O . VAL A 1 422 ? -24.136 0.828 22.179 1.00 98.44 422 VAL A O 1
ATOM 3212 N N . ALA A 1 423 ? -22.951 2.376 23.294 1.00 98.31 423 ALA A N 1
ATOM 3213 C CA . ALA A 1 423 ? -21.665 1.728 23.046 1.00 98.31 423 ALA A CA 1
ATOM 3214 C C . ALA A 1 423 ? -21.617 0.303 23.619 1.00 98.31 423 ALA A C 1
ATOM 3216 O O . ALA A 1 423 ? -21.177 -0.621 22.934 1.00 98.31 423 ALA A O 1
ATOM 3217 N N . ALA A 1 424 ? -22.149 0.108 24.830 1.00 98.31 424 ALA A N 1
ATOM 3218 C CA . ALA A 1 424 ? -22.291 -1.203 25.457 1.00 98.31 424 ALA A CA 1
ATOM 3219 C C . ALA A 1 424 ? -23.091 -2.174 24.574 1.00 98.31 424 ALA A C 1
ATOM 3221 O O . ALA A 1 424 ? -22.659 -3.304 24.353 1.00 98.31 424 ALA A O 1
ATOM 3222 N N . ARG A 1 425 ? -24.211 -1.720 23.996 1.00 97.88 425 ARG A N 1
ATOM 3223 C CA . ARG A 1 425 ? -25.033 -2.533 23.089 1.00 97.88 425 ARG A CA 1
ATOM 3224 C C . ARG A 1 425 ? -24.267 -2.975 21.841 1.00 97.88 425 ARG A C 1
ATOM 3226 O O . ARG A 1 425 ? -24.372 -4.133 21.442 1.00 97.88 425 ARG A O 1
ATOM 3233 N N . TYR A 1 426 ? -23.496 -2.083 21.219 1.00 98.25 426 TYR A N 1
ATOM 3234 C CA . TYR A 1 426 ? -22.661 -2.449 20.068 1.00 98.25 426 TYR A CA 1
ATOM 3235 C C . TYR A 1 426 ? -21.579 -3.461 20.443 1.00 98.25 426 TYR A C 1
ATOM 3237 O O . TYR A 1 426 ? -21.385 -4.433 19.717 1.00 98.25 426 TYR A O 1
ATOM 3245 N N . LEU A 1 427 ? -20.908 -3.262 21.578 1.00 98.12 427 LEU A N 1
ATOM 3246 C CA . LEU A 1 427 ? -19.859 -4.160 22.054 1.00 98.12 427 LEU A CA 1
ATOM 3247 C C . LEU A 1 427 ? -20.403 -5.559 22.375 1.00 98.12 427 LEU A C 1
ATOM 3249 O O . LEU A 1 427 ? -19.819 -6.541 21.919 1.00 98.12 427 LEU A O 1
ATOM 3253 N N . LEU A 1 428 ? -21.558 -5.656 23.045 1.00 97.44 428 LEU A N 1
ATOM 3254 C CA . LEU A 1 428 ? -22.267 -6.925 23.265 1.00 97.44 428 LEU A CA 1
ATOM 3255 C C . LEU A 1 428 ? -22.586 -7.625 21.936 1.00 97.44 428 LEU A C 1
ATOM 3257 O O . LEU A 1 428 ? -22.260 -8.795 21.750 1.00 97.44 428 LEU A O 1
ATOM 3261 N N . ASN A 1 429 ? -23.146 -6.892 20.968 1.00 96.12 429 ASN A N 1
ATOM 3262 C CA . ASN A 1 429 ? -23.464 -7.430 19.640 1.00 96.12 429 ASN A CA 1
ATOM 3263 C C . ASN A 1 429 ? -22.224 -7.865 18.840 1.00 96.12 429 ASN A C 1
ATOM 3265 O O . ASN A 1 429 ? -22.341 -8.643 17.893 1.00 96.12 429 ASN A O 1
ATOM 3269 N N . TRP A 1 430 ? -21.042 -7.355 19.184 1.00 96.62 430 TRP A N 1
ATOM 3270 C CA . TRP A 1 430 ? -19.765 -7.756 18.592 1.00 96.62 430 TRP A CA 1
ATOM 3271 C C . TRP A 1 430 ? -19.047 -8.861 19.379 1.00 96.62 430 TRP A C 1
ATOM 3273 O O . TRP A 1 430 ? -17.947 -9.244 18.987 1.00 96.62 430 TRP A O 1
ATOM 3283 N N . GLY A 1 431 ? -19.668 -9.396 20.434 1.00 93.50 431 GLY A N 1
ATOM 3284 C CA . GLY A 1 431 ? -19.163 -10.529 21.211 1.00 93.50 431 GLY A CA 1
ATOM 3285 C C . GLY A 1 431 ? -18.302 -10.156 22.419 1.00 93.50 431 GLY A C 1
ATOM 3286 O O . GLY A 1 431 ? -17.667 -11.041 22.984 1.00 93.50 431 GLY A O 1
ATOM 3287 N N . ALA A 1 432 ? -18.251 -8.883 22.817 1.00 97.06 432 ALA A N 1
ATOM 3288 C CA . ALA A 1 432 ? -17.541 -8.472 24.027 1.00 97.06 432 ALA A CA 1
ATOM 3289 C C . ALA A 1 432 ? -18.288 -8.890 25.297 1.00 97.06 432 ALA A C 1
ATOM 3291 O O . ALA A 1 432 ? -19.520 -8.908 25.336 1.00 97.06 432 ALA A O 1
ATOM 3292 N N . TRP A 1 433 ? -17.536 -9.150 26.364 1.00 96.88 433 TRP A N 1
ATOM 3293 C CA . TRP A 1 433 ? -18.081 -9.410 27.693 1.00 96.88 433 TRP A CA 1
ATOM 3294 C C . TRP A 1 433 ? -18.225 -8.072 28.407 1.00 96.88 433 TRP A C 1
ATOM 3296 O O . TRP A 1 433 ? -17.284 -7.574 29.022 1.00 96.88 433 TRP A O 1
ATOM 3306 N N . VAL A 1 434 ? -19.391 -7.446 28.267 1.00 97.62 434 VAL A N 1
ATOM 3307 C CA . VAL A 1 434 ? -19.619 -6.094 28.787 1.00 97.62 434 VAL A CA 1
ATOM 3308 C C . VAL A 1 434 ? -20.281 -6.155 30.155 1.00 97.62 434 VAL A C 1
ATOM 3310 O O . VAL A 1 434 ? -21.407 -6.619 30.225 1.00 97.62 434 VAL A O 1
ATOM 3313 N N . GLN A 1 435 ? -19.644 -5.631 31.206 1.00 95.50 435 GLN A N 1
ATOM 3314 C CA . GLN A 1 435 ? -20.294 -5.353 32.494 1.00 95.50 435 GLN A CA 1
ATOM 3315 C C . GLN A 1 435 ? -20.721 -3.886 32.544 1.00 95.50 435 GLN A C 1
ATOM 3317 O O . GLN A 1 435 ? -19.888 -2.982 32.454 1.00 95.50 435 GLN A O 1
ATOM 3322 N N . LEU A 1 436 ? -22.014 -3.638 32.740 1.00 95.94 436 LEU A N 1
ATOM 3323 C CA . LEU A 1 436 ? -22.536 -2.285 32.891 1.00 95.94 436 LEU A CA 1
ATOM 3324 C C . LEU A 1 436 ? -22.659 -1.918 34.370 1.00 95.94 436 LEU A C 1
ATOM 3326 O O . LEU A 1 436 ? -23.240 -2.679 35.144 1.00 95.94 436 LEU A O 1
ATOM 3330 N N . LEU A 1 437 ? -22.138 -0.746 34.741 1.00 95.50 437 LEU A N 1
ATOM 3331 C CA . LEU A 1 437 ? -22.272 -0.163 36.075 1.00 95.50 437 LEU A CA 1
ATOM 3332 C C . LEU A 1 437 ? -22.959 1.196 35.996 1.00 95.50 437 LEU A C 1
ATOM 3334 O O . LEU A 1 437 ? -22.436 2.165 35.441 1.00 95.50 437 LEU A O 1
ATOM 3338 N N . LEU A 1 438 ? -24.156 1.248 36.565 1.00 95.69 438 LEU A N 1
ATOM 3339 C CA . LEU A 1 438 ? -25.019 2.416 36.589 1.00 95.69 438 LEU A CA 1
ATOM 3340 C C . LEU A 1 438 ? -24.773 3.246 37.851 1.00 95.69 438 LEU A C 1
ATOM 3342 O O . LEU A 1 438 ? -24.588 2.718 38.946 1.00 95.69 438 LEU A O 1
ATOM 3346 N N . THR A 1 439 ? -24.817 4.569 37.715 1.00 94.12 439 THR A N 1
ATOM 3347 C CA . THR A 1 439 ? -24.729 5.485 38.873 1.00 94.12 439 THR A CA 1
ATOM 3348 C C . THR A 1 439 ? -25.956 5.448 39.788 1.00 94.12 439 THR A C 1
ATOM 3350 O O . THR A 1 439 ? -25.861 5.879 40.930 1.00 94.12 439 THR A O 1
ATOM 3353 N N . HIS A 1 440 ? -27.103 4.999 39.277 1.00 93.38 440 HIS A N 1
ATOM 3354 C CA . HIS A 1 440 ? -28.393 4.979 39.973 1.00 93.38 440 HIS A CA 1
ATOM 3355 C C . HIS A 1 440 ? -29.145 3.694 39.618 1.00 93.38 440 HIS A C 1
ATOM 3357 O O . HIS A 1 440 ? -28.723 2.957 38.719 1.00 93.38 440 HIS A O 1
ATOM 3363 N N . ARG A 1 441 ? -30.274 3.434 40.281 1.00 92.69 441 ARG A N 1
ATOM 3364 C CA . ARG A 1 441 ? -31.125 2.303 39.906 1.00 92.69 441 ARG A CA 1
ATOM 3365 C C . ARG A 1 441 ? -31.761 2.533 38.529 1.00 92.69 441 ARG A C 1
ATOM 3367 O O . ARG A 1 441 ? -32.008 3.688 38.171 1.00 92.69 441 ARG A O 1
ATOM 3374 N N . PRO A 1 442 ? -32.048 1.472 37.750 1.00 93.00 442 PRO A N 1
ATOM 3375 C CA . PRO A 1 442 ? -32.615 1.609 36.408 1.00 93.00 442 PRO A CA 1
ATOM 3376 C C . PRO A 1 442 ? -33.879 2.475 36.328 1.00 93.00 442 PRO A C 1
ATOM 3378 O O . PRO A 1 442 ? -34.062 3.195 35.351 1.00 93.00 442 PRO A O 1
ATOM 3381 N N . GLU A 1 443 ? -34.722 2.456 37.364 1.00 93.25 443 GLU A N 1
ATOM 3382 C CA . GLU A 1 443 ? -35.979 3.214 37.420 1.00 93.25 443 GLU A CA 1
ATOM 3383 C C . GLU A 1 443 ? -35.767 4.731 37.557 1.00 93.25 443 GLU A C 1
ATOM 3385 O O . GLU A 1 443 ? -36.690 5.511 37.330 1.00 93.25 443 GLU A O 1
ATOM 3390 N N . GLU A 1 444 ? -34.559 5.162 37.927 1.00 94.12 444 GLU A N 1
ATOM 3391 C CA . GLU A 1 444 ? -34.192 6.572 38.099 1.00 94.12 444 GLU A CA 1
ATOM 3392 C C . GLU A 1 444 ? -33.644 7.208 36.810 1.00 94.12 444 GLU A C 1
ATOM 3394 O O . GLU A 1 444 ? -33.386 8.415 36.764 1.00 94.12 444 GLU A O 1
ATOM 3399 N N . TYR A 1 445 ? -33.447 6.414 35.754 1.00 94.75 445 TYR A N 1
ATOM 3400 C CA . TYR A 1 445 ? -33.036 6.913 34.446 1.00 94.75 445 TYR A CA 1
ATOM 3401 C C . TYR A 1 445 ? -34.251 7.503 33.725 1.00 94.75 445 TYR A C 1
ATOM 3403 O O . TYR A 1 445 ? -35.346 6.945 33.751 1.00 94.75 445 TYR A O 1
ATOM 3411 N N . ALA A 1 446 ? -34.054 8.621 33.022 1.00 91.81 446 ALA A N 1
ATOM 3412 C CA . ALA A 1 446 ? -35.105 9.284 32.251 1.00 91.81 446 ALA A CA 1
ATOM 3413 C C . ALA A 1 446 ? -34.651 9.613 30.819 1.00 91.81 446 ALA A C 1
ATOM 3415 O O . ALA A 1 446 ? -33.463 9.565 30.486 1.00 91.81 446 ALA A O 1
ATOM 3416 N N . GLY A 1 447 ? -35.616 9.954 29.962 1.00 92.50 447 GLY A N 1
ATOM 3417 C CA . GLY A 1 447 ? -35.368 10.399 28.592 1.00 92.50 447 GLY A CA 1
ATOM 3418 C C . GLY A 1 447 ? -34.623 9.366 27.742 1.00 92.50 447 GLY A C 1
ATOM 3419 O O . GLY A 1 447 ? -34.904 8.168 27.781 1.00 92.50 447 GLY A O 1
ATOM 3420 N N . VAL A 1 448 ? -33.662 9.843 26.956 1.00 90.56 448 VAL A N 1
ATOM 3421 C CA . VAL A 1 448 ? -32.890 9.024 26.011 1.00 90.56 448 VAL A CA 1
ATOM 3422 C C . VAL A 1 448 ? -32.006 7.977 26.696 1.00 90.56 448 VAL A C 1
ATOM 3424 O O . VAL A 1 448 ? -31.883 6.868 26.185 1.00 90.56 448 VAL A O 1
ATOM 3427 N N . ALA A 1 449 ? -31.463 8.265 27.883 1.00 93.56 449 ALA A N 1
ATOM 3428 C CA . ALA A 1 449 ? -30.677 7.291 28.639 1.00 93.56 449 ALA A CA 1
ATOM 3429 C C . ALA A 1 449 ? -31.551 6.124 29.134 1.00 93.56 449 ALA A C 1
ATOM 3431 O O . ALA A 1 449 ? -31.144 4.971 29.021 1.00 93.56 449 ALA A O 1
ATOM 3432 N N . ALA A 1 450 ? -32.779 6.401 29.592 1.00 96.44 450 ALA A N 1
ATOM 3433 C CA . ALA A 1 450 ? -33.745 5.360 29.961 1.00 96.44 450 ALA A CA 1
ATOM 3434 C C . ALA A 1 450 ? -34.154 4.491 28.767 1.00 96.44 450 ALA A C 1
ATOM 3436 O O . ALA A 1 450 ? -34.296 3.278 28.896 1.00 96.44 450 ALA A O 1
ATOM 3437 N N . HIS A 1 451 ? -34.323 5.108 27.594 1.00 96.50 451 HIS A N 1
ATOM 3438 C CA . HIS A 1 451 ? -34.627 4.381 26.366 1.00 96.50 451 HIS A CA 1
ATOM 3439 C C . HIS A 1 451 ? -33.503 3.407 25.989 1.00 96.50 451 HIS A C 1
ATOM 3441 O O . HIS A 1 451 ? -33.767 2.249 25.689 1.00 96.50 451 HIS A O 1
ATOM 3447 N N . GLN A 1 452 ? -32.243 3.842 26.051 1.00 97.31 452 GLN A N 1
ATOM 3448 C CA . GLN A 1 452 ? -31.105 2.963 25.759 1.00 97.31 452 GLN A CA 1
ATOM 3449 C C . GLN A 1 452 ? -30.934 1.871 26.820 1.00 97.31 452 GLN A C 1
ATOM 3451 O O . GLN A 1 452 ? -30.612 0.728 26.494 1.00 97.31 452 GLN A O 1
ATOM 3456 N N . LEU A 1 453 ? -31.208 2.199 28.085 1.00 97.12 453 LEU A N 1
ATOM 3457 C CA . LEU A 1 453 ? -31.180 1.233 29.175 1.00 97.12 453 LEU A CA 1
ATOM 3458 C C . LEU A 1 453 ? -32.246 0.141 29.007 1.00 97.12 453 LEU A C 1
ATOM 3460 O O . LEU A 1 453 ? -31.937 -1.032 29.199 1.00 97.12 453 LEU A O 1
ATOM 3464 N N . SER A 1 454 ? -33.468 0.490 28.593 1.00 97.56 454 SER A N 1
ATOM 3465 C CA . SER A 1 454 ? -34.536 -0.498 28.391 1.00 97.56 454 SER A CA 1
ATOM 3466 C C . SER A 1 454 ? -34.237 -1.467 27.244 1.00 97.56 454 SER A C 1
ATOM 3468 O O . SER A 1 454 ? -34.580 -2.646 27.335 1.00 97.56 454 SER A O 1
ATOM 3470 N N . ILE A 1 455 ? -33.526 -1.017 26.202 1.00 97.56 455 ILE A N 1
ATOM 3471 C CA . ILE A 1 455 ? -33.028 -1.899 25.137 1.00 97.56 455 ILE A CA 1
ATOM 3472 C C . ILE A 1 455 ? -32.024 -2.907 25.708 1.00 97.56 455 ILE A C 1
ATOM 3474 O O . ILE A 1 455 ? -32.134 -4.097 25.432 1.00 97.56 455 ILE A O 1
ATOM 3478 N N . LEU A 1 456 ? -31.066 -2.454 26.521 1.00 97.69 456 LEU A N 1
ATOM 3479 C CA . LEU A 1 456 ? -30.081 -3.337 27.155 1.00 97.69 456 LEU A CA 1
ATOM 3480 C C . LEU A 1 456 ? -30.727 -4.331 28.129 1.00 97.69 456 LEU A C 1
ATOM 3482 O O . LEU A 1 456 ? -30.322 -5.489 28.162 1.00 97.69 456 LEU A O 1
ATOM 3486 N N . GLN A 1 457 ? -31.757 -3.914 28.869 1.00 96.38 457 GLN A N 1
ATOM 3487 C CA . GLN A 1 457 ? -32.556 -4.818 29.704 1.00 96.38 457 GLN A CA 1
ATOM 3488 C C . GLN A 1 457 ? -33.272 -5.877 28.860 1.00 96.38 457 GLN A C 1
ATOM 3490 O O . GLN A 1 457 ? -33.254 -7.049 29.213 1.00 96.38 457 GLN A O 1
ATOM 3495 N N . ALA A 1 458 ? -33.847 -5.495 27.716 1.00 96.69 458 ALA A N 1
ATOM 3496 C CA . ALA A 1 458 ? -34.475 -6.435 26.785 1.00 96.69 458 ALA A CA 1
ATOM 3497 C C . ALA A 1 458 ? -33.471 -7.379 26.091 1.00 96.69 458 ALA A C 1
ATOM 3499 O O . ALA A 1 458 ? -33.877 -8.392 25.525 1.00 96.69 458 ALA A O 1
ATOM 3500 N N . MET A 1 459 ? -32.178 -7.045 26.118 1.00 96.62 459 MET A N 1
ATOM 3501 C CA . MET A 1 459 ? -31.077 -7.896 25.657 1.00 96.62 459 MET A CA 1
ATOM 3502 C C . MET A 1 459 ? -30.499 -8.787 26.768 1.00 96.62 459 MET A C 1
ATOM 3504 O O . MET A 1 459 ? -29.488 -9.445 26.527 1.00 96.62 459 MET A O 1
ATOM 3508 N N . ASP A 1 460 ? -31.087 -8.774 27.970 1.00 94.25 460 ASP A N 1
ATOM 3509 C CA . ASP A 1 460 ? -30.569 -9.455 29.162 1.00 94.25 460 ASP A CA 1
ATOM 3510 C C . ASP A 1 460 ? -29.102 -9.083 29.470 1.00 94.25 460 ASP A C 1
ATOM 3512 O O . ASP A 1 460 ? -28.300 -9.912 29.910 1.00 94.25 460 ASP A O 1
ATOM 3516 N N . ALA A 1 461 ? -28.720 -7.822 29.218 1.00 93.56 461 ALA A N 1
ATOM 3517 C CA . ALA A 1 461 ? -27.366 -7.345 29.480 1.00 93.56 461 ALA A CA 1
ATOM 3518 C C . ALA A 1 461 ? -27.037 -7.401 30.989 1.00 93.56 461 ALA A C 1
ATOM 3520 O O . ALA A 1 461 ? -27.890 -7.060 31.816 1.00 93.56 461 ALA A O 1
ATOM 3521 N N . PRO A 1 462 ? -25.802 -7.771 31.380 1.00 89.50 462 PRO A N 1
ATOM 3522 C CA . PRO A 1 462 ? -25.416 -7.847 32.785 1.00 89.50 462 PRO A CA 1
ATOM 3523 C C . PRO A 1 462 ? -25.229 -6.433 33.353 1.00 89.50 462 PRO A C 1
ATOM 3525 O O . PRO A 1 462 ? -24.231 -5.743 33.125 1.00 89.50 462 PRO A O 1
ATOM 3528 N N . LEU A 1 463 ? -26.247 -5.995 34.087 1.00 90.75 463 LEU A N 1
ATOM 3529 C CA . LEU A 1 463 ? -26.365 -4.667 34.674 1.00 90.75 463 LEU A CA 1
ATOM 3530 C C . LEU A 1 463 ? -26.166 -4.756 36.188 1.00 90.75 463 LEU A C 1
ATOM 3532 O O . LEU A 1 463 ? -26.752 -5.610 36.849 1.00 90.75 463 LEU A O 1
ATOM 3536 N N . ALA A 1 464 ? -25.387 -3.834 36.737 1.00 90.94 464 ALA A N 1
ATOM 3537 C CA . ALA A 1 464 ? -25.343 -3.549 38.163 1.00 90.94 464 ALA A CA 1
ATOM 3538 C C . ALA A 1 464 ? -25.386 -2.032 38.381 1.00 90.94 464 ALA A C 1
ATOM 3540 O O . ALA A 1 464 ? -25.170 -1.247 37.456 1.00 90.94 464 ALA A O 1
ATOM 3541 N N . TRP A 1 465 ? -25.698 -1.606 39.598 1.00 86.62 465 TRP A N 1
ATOM 3542 C CA . TRP A 1 465 ? -25.703 -0.202 39.997 1.00 86.62 465 TRP A CA 1
ATOM 3543 C C . TRP A 1 465 ? -24.808 -0.018 41.216 1.00 86.62 465 TRP A C 1
ATOM 3545 O O . TRP A 1 465 ? -24.605 -0.944 41.998 1.00 86.62 465 TRP A O 1
ATOM 3555 N N . ALA A 1 466 ? -24.234 1.173 41.347 1.00 76.56 466 ALA A N 1
ATOM 3556 C CA . ALA A 1 466 ? -23.297 1.476 42.413 1.00 76.56 466 ALA A CA 1
ATOM 3557 C C . ALA A 1 466 ? -23.994 1.443 43.785 1.00 76.56 466 ALA A C 1
ATOM 3559 O O . ALA A 1 466 ? -24.783 2.327 44.118 1.00 76.56 466 ALA A O 1
ATOM 3560 N N . GLU A 1 467 ? -23.654 0.437 44.585 1.00 74.62 467 GLU A N 1
ATOM 3561 C CA . GLU A 1 467 ? -23.905 0.373 46.026 1.00 74.62 467 GLU A CA 1
ATOM 3562 C C . GLU A 1 467 ? -22.565 0.498 46.777 1.00 74.62 467 GLU A C 1
ATOM 3564 O O . GLU A 1 467 ? -21.488 0.390 46.178 1.00 74.62 467 GLU A O 1
ATOM 3569 N N . GLU A 1 468 ? -22.595 0.780 48.082 1.00 62.06 468 GLU A N 1
ATOM 3570 C CA . GLU A 1 468 ? -21.364 0.824 48.884 1.00 62.06 468 GLU A CA 1
ATOM 3571 C C . GLU A 1 468 ? -20.625 -0.528 48.833 1.00 62.06 468 GLU A C 1
ATOM 3573 O O . GLU A 1 468 ? -21.226 -1.580 49.034 1.00 62.06 468 GLU A O 1
ATOM 3578 N N . GLY A 1 469 ? -19.309 -0.496 48.585 1.00 65.62 469 GLY A N 1
ATOM 3579 C CA . GLY A 1 469 ? -18.446 -1.687 48.604 1.00 65.62 469 GLY A CA 1
ATOM 3580 C C . GLY A 1 469 ? -18.294 -2.438 47.275 1.00 65.62 469 GLY A C 1
ATOM 3581 O O . GLY A 1 469 ? -17.764 -3.545 47.274 1.00 65.62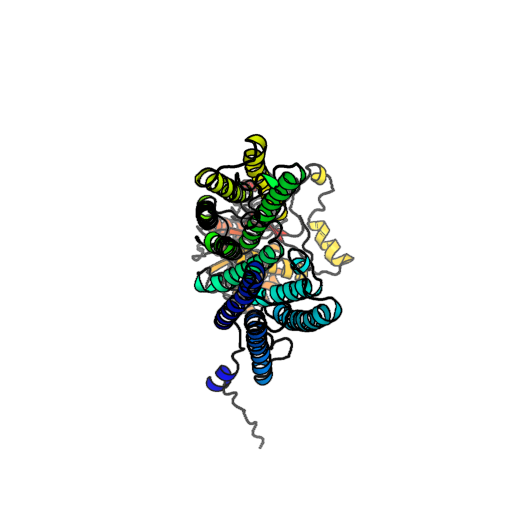 469 GLY A O 1
ATOM 3582 N N . TRP A 1 470 ? -18.735 -1.867 46.151 1.00 72.00 470 TRP A N 1
ATOM 3583 C CA . TRP A 1 470 ? -18.552 -2.478 44.830 1.00 72.00 470 TRP A CA 1
ATOM 3584 C C . TRP A 1 470 ? -17.086 -2.447 44.353 1.00 72.00 470 TRP A C 1
ATOM 3586 O O . TRP A 1 470 ? -16.405 -1.431 44.496 1.00 72.00 470 TRP A O 1
ATOM 3596 N N . GLU A 1 471 ? -16.627 -3.521 43.705 1.00 82.19 471 GLU A N 1
ATOM 3597 C CA . GLU A 1 471 ? -15.315 -3.611 43.047 1.00 82.19 471 GLU A CA 1
ATOM 3598 C C . GLU A 1 471 ? -15.475 -3.780 41.530 1.00 82.19 471 GLU A C 1
ATOM 3600 O O . GLU A 1 471 ? -16.393 -4.451 41.051 1.00 82.19 471 GLU A O 1
ATOM 3605 N N . LEU A 1 472 ? -14.583 -3.166 40.745 1.00 85.25 472 LEU A N 1
ATOM 3606 C CA . LEU A 1 472 ? -14.591 -3.362 39.295 1.00 85.25 472 LEU A CA 1
ATOM 3607 C C . LEU A 1 472 ? -14.097 -4.772 38.955 1.00 85.25 472 LEU A C 1
ATOM 3609 O O . LEU A 1 472 ? -13.027 -5.162 39.430 1.00 85.25 472 LEU A O 1
ATOM 3613 N N . PRO A 1 473 ? -14.810 -5.526 38.099 1.00 87.69 473 PRO A N 1
ATOM 3614 C CA . PRO A 1 473 ? -14.263 -6.770 37.587 1.00 87.69 473 PRO A CA 1
ATOM 3615 C C . PRO A 1 473 ? -13.013 -6.485 36.735 1.00 87.69 473 PRO A C 1
ATOM 3617 O O . PRO A 1 473 ? -12.880 -5.385 36.183 1.00 87.69 473 PRO A O 1
ATOM 3620 N N . PRO A 1 474 ? -12.110 -7.470 36.575 1.00 89.50 474 PRO A N 1
ATOM 3621 C CA . PRO A 1 474 ? -11.007 -7.362 35.630 1.00 89.50 474 PRO A CA 1
ATOM 3622 C C . PRO A 1 474 ? -11.523 -7.013 34.232 1.00 89.50 474 PRO A C 1
ATOM 3624 O O . PRO A 1 474 ? -12.452 -7.649 33.734 1.00 89.50 474 PRO A O 1
ATOM 3627 N N . ALA A 1 475 ? -10.918 -6.006 33.608 1.00 96.06 475 ALA A N 1
ATOM 3628 C CA . ALA A 1 475 ? -11.316 -5.516 32.297 1.00 96.06 475 ALA A CA 1
ATOM 3629 C C . ALA A 1 475 ? -10.088 -5.189 31.447 1.00 96.06 475 ALA A C 1
ATOM 3631 O O . ALA A 1 475 ? -9.062 -4.755 31.968 1.00 96.06 475 ALA A O 1
ATOM 3632 N N . ASP A 1 476 ? -10.228 -5.346 30.136 1.00 97.25 476 ASP A N 1
ATOM 3633 C CA . ASP A 1 476 ? -9.237 -4.905 29.156 1.00 97.25 476 ASP A CA 1
ATOM 3634 C C . ASP A 1 476 ? -9.446 -3.425 28.786 1.00 97.25 476 ASP A C 1
ATOM 3636 O O . ASP A 1 476 ? -8.534 -2.771 28.283 1.00 97.25 476 ASP A O 1
ATOM 3640 N N . LEU A 1 477 ? -10.648 -2.888 29.032 1.00 98.38 477 LEU A N 1
ATOM 3641 C CA . LEU A 1 477 ? -11.006 -1.489 28.802 1.00 98.38 477 LEU A CA 1
ATOM 3642 C C . LEU A 1 477 ? -12.122 -1.050 29.759 1.00 98.38 477 LEU A C 1
ATOM 3644 O O . LEU A 1 477 ? -13.095 -1.779 29.968 1.00 98.38 477 LEU A O 1
ATOM 3648 N N . ILE A 1 478 ? -12.014 0.174 30.277 1.00 98.69 478 ILE A N 1
ATOM 3649 C CA . ILE A 1 478 ? -13.099 0.861 30.986 1.00 98.69 478 ILE A CA 1
ATOM 3650 C C . ILE A 1 478 ? -13.606 2.003 30.108 1.00 98.69 478 ILE A C 1
ATOM 3652 O O . ILE A 1 478 ? -12.819 2.802 29.608 1.00 98.69 478 ILE A O 1
ATOM 3656 N N . ILE A 1 479 ? -14.920 2.105 29.935 1.00 98.69 479 ILE A N 1
ATOM 3657 C CA . ILE A 1 479 ? -15.572 3.230 29.269 1.00 98.69 479 ILE A CA 1
ATOM 3658 C C . ILE A 1 479 ? -16.175 4.143 30.331 1.00 98.69 479 ILE A C 1
ATOM 3660 O O . ILE A 1 479 ? -17.085 3.748 31.061 1.00 98.69 479 ILE A O 1
ATOM 3664 N N . ASP A 1 480 ? -15.677 5.371 30.387 1.00 98.44 480 ASP A N 1
ATOM 3665 C CA . ASP A 1 480 ? -16.220 6.447 31.202 1.00 98.44 480 ASP A CA 1
ATOM 3666 C C . ASP A 1 480 ? -17.298 7.204 30.417 1.00 98.44 480 ASP A C 1
ATOM 3668 O O . ASP A 1 480 ? -17.018 7.969 29.496 1.00 98.44 480 ASP A O 1
ATOM 3672 N N . ALA A 1 481 ? -18.550 6.978 30.800 1.00 97.56 481 ALA A N 1
ATOM 3673 C CA . ALA A 1 481 ? -19.717 7.708 30.329 1.00 97.56 481 ALA A CA 1
ATOM 3674 C C . ALA A 1 481 ? -20.536 8.238 31.524 1.00 97.56 481 ALA A C 1
ATOM 3676 O O . ALA A 1 481 ? -21.770 8.287 31.490 1.00 97.56 481 ALA A O 1
ATOM 3677 N N . LEU A 1 482 ? -19.863 8.607 32.622 1.00 96.38 482 LEU A N 1
ATOM 3678 C CA . LEU A 1 482 ? -20.533 9.062 33.843 1.00 96.38 482 LEU A CA 1
ATOM 3679 C C . LEU A 1 482 ? -21.063 10.490 33.679 1.00 96.38 482 LEU A C 1
ATOM 3681 O O . LEU A 1 482 ? -22.257 10.735 33.859 1.00 96.38 482 LEU A O 1
ATOM 3685 N N . ILE A 1 483 ? -20.185 11.432 33.327 1.00 92.88 483 ILE A N 1
ATOM 3686 C CA . ILE A 1 483 ? -20.494 12.861 33.243 1.00 92.88 483 ILE A CA 1
ATOM 3687 C C . ILE A 1 483 ? -19.759 13.462 32.041 1.00 92.88 483 ILE A C 1
ATOM 3689 O O . ILE A 1 483 ? -18.541 13.406 31.973 1.00 92.88 483 ILE A O 1
ATOM 3693 N N . GLY A 1 484 ? -20.511 14.013 31.086 1.00 84.00 484 GLY A N 1
ATOM 3694 C CA . GLY A 1 484 ? -19.958 14.698 29.911 1.00 84.00 484 GLY A CA 1
ATOM 3695 C C . GLY A 1 484 ? -19.930 16.213 30.112 1.00 84.00 484 GLY A C 1
ATOM 3696 O O . GLY A 1 484 ? -19.700 16.705 31.219 1.00 84.00 484 GLY A O 1
ATOM 3697 N N . CYS A 1 485 ? -20.244 16.969 29.059 1.00 76.81 485 CYS A N 1
ATOM 3698 C CA . CYS A 1 485 ? -20.490 18.405 29.177 1.00 76.81 485 CYS A CA 1
ATOM 3699 C C . CYS A 1 485 ? -21.626 18.727 30.175 1.00 76.81 485 CYS A C 1
ATOM 3701 O O . CYS A 1 485 ? -22.646 18.039 30.247 1.00 76.81 485 CYS A O 1
ATOM 3703 N N . GLY A 1 486 ? -21.440 19.792 30.963 1.00 74.06 486 GLY A N 1
ATOM 3704 C CA . GLY A 1 486 ? -22.428 20.264 31.943 1.00 74.06 486 GLY A CA 1
ATOM 3705 C C . GLY A 1 486 ? -22.135 19.910 33.404 1.00 74.06 486 GLY A C 1
ATOM 3706 O O . GLY A 1 486 ? -22.969 20.192 34.266 1.00 74.06 486 GLY A O 1
ATOM 3707 N N . LEU A 1 487 ? -20.966 19.334 33.706 1.00 84.00 487 LEU A N 1
ATOM 3708 C CA . LEU A 1 487 ? -20.491 19.217 35.085 1.00 84.00 487 LEU A CA 1
ATOM 3709 C C . LEU A 1 487 ? -20.359 20.607 35.729 1.00 84.00 487 LEU A C 1
ATOM 3711 O O . LEU A 1 487 ? -19.810 21.529 35.131 1.00 84.00 487 LEU A O 1
ATOM 3715 N N . GLN A 1 488 ? -20.830 20.733 36.969 1.00 80.62 488 GLN A N 1
ATOM 3716 C CA . GLN A 1 488 ? -20.622 21.910 37.808 1.00 80.62 488 GLN A CA 1
ATOM 3717 C C . GLN A 1 488 ? -20.049 21.462 39.151 1.00 80.62 488 GLN A C 1
ATOM 3719 O O . GLN A 1 488 ? -20.734 20.799 39.931 1.00 80.62 488 GLN A O 1
ATOM 3724 N N . GLY A 1 489 ? -18.799 21.834 39.426 1.00 89.81 489 GLY A N 1
ATOM 3725 C CA . GLY A 1 489 ? -18.116 21.467 40.664 1.00 89.81 489 GLY A CA 1
ATOM 3726 C C . GLY A 1 489 ? -17.724 19.989 40.753 1.00 89.81 489 GLY A C 1
ATOM 3727 O O . GLY A 1 489 ? -17.715 19.251 39.769 1.00 89.81 489 GLY A O 1
ATOM 3728 N N . ASN A 1 490 ? -17.379 19.560 41.969 1.00 94.31 490 ASN A N 1
ATOM 3729 C CA . ASN A 1 490 ? -16.886 18.208 42.225 1.00 94.31 490 ASN A CA 1
ATOM 3730 C C . ASN A 1 490 ? -17.949 17.132 41.953 1.00 94.31 490 ASN A C 1
ATOM 3732 O O . ASN A 1 490 ? -19.083 17.275 42.424 1.00 94.31 490 ASN A O 1
ATOM 3736 N N . PRO A 1 491 ? -17.591 16.018 41.281 1.00 94.50 491 PRO A N 1
ATOM 3737 C CA . PRO A 1 491 ? -18.428 14.826 41.270 1.00 94.50 491 PRO A CA 1
ATOM 3738 C C . PRO A 1 491 ? -18.731 14.361 42.697 1.00 94.50 491 PRO A C 1
ATOM 3740 O O . PRO A 1 491 ? -17.883 14.430 43.585 1.00 94.50 491 PRO A O 1
ATOM 3743 N N . THR A 1 492 ? -19.949 13.871 42.924 1.00 92.62 492 THR A N 1
ATOM 3744 C CA . THR A 1 492 ? -20.415 13.412 44.242 1.00 92.62 492 THR A CA 1
ATOM 3745 C C . THR A 1 492 ? -21.111 12.055 44.144 1.00 92.62 492 THR A C 1
ATOM 3747 O O . THR A 1 492 ? -21.437 11.581 43.051 1.00 92.62 492 THR A O 1
ATOM 3750 N N . GLY A 1 493 ? -21.319 11.410 45.296 1.00 92.31 493 GLY A N 1
ATOM 3751 C CA . GLY A 1 493 ? -22.063 10.153 45.409 1.00 92.31 493 GLY A CA 1
ATOM 3752 C C . GLY A 1 493 ? -21.479 9.020 44.560 1.00 92.31 493 GLY A C 1
ATOM 3753 O O . GLY A 1 493 ? -20.263 8.868 44.446 1.00 92.31 493 GLY A O 1
ATOM 3754 N N . ALA A 1 494 ? -22.361 8.240 43.932 1.00 92.31 494 ALA A N 1
ATOM 3755 C CA . ALA A 1 494 ? -21.990 7.096 43.101 1.00 92.31 494 ALA A CA 1
ATOM 3756 C C . ALA A 1 494 ? -21.011 7.448 41.970 1.00 92.31 494 ALA A C 1
ATOM 3758 O O . ALA A 1 494 ? -20.097 6.675 41.693 1.00 92.31 494 ALA A O 1
ATOM 3759 N N . ALA A 1 495 ? -21.158 8.619 41.340 1.00 93.69 495 ALA A N 1
ATOM 3760 C CA . ALA A 1 495 ? -20.245 9.042 40.281 1.00 93.69 495 ALA A CA 1
ATOM 3761 C C . ALA A 1 495 ? -18.821 9.241 40.819 1.00 93.69 495 ALA A C 1
ATOM 3763 O O . ALA A 1 495 ? -17.876 8.741 40.220 1.00 93.69 495 ALA A O 1
ATOM 3764 N N . ALA A 1 496 ? -18.662 9.892 41.976 1.00 94.69 496 ALA A N 1
ATOM 3765 C CA . ALA A 1 496 ? -17.352 10.064 42.607 1.00 94.69 496 ALA A CA 1
ATOM 3766 C C . ALA A 1 496 ? -16.692 8.717 42.949 1.00 94.69 496 ALA A C 1
ATOM 3768 O O . ALA A 1 496 ? -15.505 8.524 42.682 1.00 94.69 496 ALA A O 1
ATOM 3769 N N . ASN A 1 497 ? -17.474 7.770 43.475 1.00 93.12 497 ASN A N 1
ATOM 3770 C CA . ASN A 1 497 ? -16.988 6.433 43.817 1.00 93.12 497 ASN A CA 1
ATOM 3771 C C . ASN A 1 497 ? -16.545 5.652 42.572 1.00 93.12 497 ASN A C 1
ATOM 3773 O O . ASN A 1 497 ? -15.463 5.071 42.564 1.00 93.12 497 ASN A O 1
ATOM 3777 N N . LEU A 1 498 ? -17.343 5.676 41.499 1.00 95.44 498 LEU A N 1
ATOM 3778 C CA . LEU A 1 498 ? -17.001 5.007 40.242 1.00 95.44 498 LEU A CA 1
ATOM 3779 C C . LEU A 1 498 ? -15.773 5.629 39.566 1.00 95.44 498 LEU A C 1
ATOM 3781 O O . LEU A 1 498 ? -14.969 4.892 39.005 1.00 95.44 498 LEU A O 1
ATOM 3785 N N . ILE A 1 499 ? -15.581 6.950 39.665 1.00 96.75 499 ILE A N 1
ATOM 3786 C CA . ILE A 1 499 ? -14.360 7.615 39.183 1.00 96.75 499 ILE A CA 1
ATOM 3787 C C . ILE A 1 499 ? -13.130 7.106 39.944 1.00 96.75 499 ILE A C 1
ATOM 3789 O O . ILE A 1 499 ? -12.128 6.738 39.330 1.00 96.75 499 ILE A O 1
ATOM 3793 N N . ALA A 1 500 ? -13.204 7.054 41.277 1.00 94.88 500 ALA A N 1
ATOM 3794 C CA . ALA A 1 500 ? -12.104 6.564 42.104 1.00 94.88 500 ALA A CA 1
ATOM 3795 C C . ALA A 1 500 ? -11.767 5.096 41.794 1.00 94.88 500 ALA A C 1
ATOM 3797 O O . ALA A 1 500 ? -10.596 4.748 41.643 1.00 94.88 500 ALA A O 1
ATOM 3798 N N . LEU A 1 501 ? -12.792 4.254 41.632 1.00 93.56 501 LEU A N 1
ATOM 3799 C CA . LEU A 1 501 ? -12.632 2.854 41.249 1.00 93.56 501 LEU A CA 1
ATOM 3800 C C . LEU A 1 501 ? -12.001 2.707 39.859 1.00 93.56 501 LEU A C 1
ATOM 3802 O O . LEU A 1 501 ? -11.059 1.931 39.703 1.00 93.56 501 LEU A O 1
ATOM 3806 N N . ALA A 1 502 ? -12.463 3.474 38.868 1.00 96.38 502 ALA A N 1
ATOM 3807 C CA . ALA A 1 502 ? -11.927 3.437 37.509 1.00 96.38 502 ALA A CA 1
ATOM 3808 C C . ALA A 1 502 ? -10.428 3.755 37.487 1.00 96.38 502 ALA A C 1
ATOM 3810 O O . ALA A 1 502 ? -9.647 2.976 36.949 1.00 96.38 502 ALA A O 1
ATOM 3811 N N . ASN A 1 503 ? -10.018 4.839 38.150 1.00 96.75 503 ASN A N 1
ATOM 3812 C CA . ASN A 1 503 ? -8.615 5.252 38.230 1.00 96.75 503 ASN A CA 1
ATOM 3813 C C . ASN A 1 503 ? -7.725 4.278 39.018 1.00 96.75 503 ASN A C 1
ATOM 3815 O O . ASN A 1 503 ? -6.506 4.311 38.869 1.00 96.75 503 ASN A O 1
ATOM 3819 N N . SER A 1 504 ? -8.311 3.443 39.881 1.00 94.25 504 SER A N 1
ATOM 3820 C CA . SER A 1 504 ? -7.578 2.398 40.609 1.00 94.25 504 SER A CA 1
ATOM 3821 C C . SER A 1 504 ? -7.318 1.142 39.767 1.00 94.25 504 SER A C 1
ATOM 3823 O O . SER A 1 504 ? -6.488 0.312 40.140 1.00 94.25 504 SER A O 1
ATOM 3825 N N . SER A 1 505 ? -8.008 1.002 38.630 1.00 93.69 505 SER A N 1
ATOM 3826 C CA . SER A 1 505 ? -7.823 -0.111 37.705 1.00 93.69 505 SER A CA 1
ATOM 3827 C C . SER A 1 505 ? -6.546 0.047 36.881 1.00 93.69 505 SER A C 1
ATOM 3829 O O . SER A 1 505 ? -6.110 1.150 36.563 1.00 93.69 505 SER A O 1
ATOM 3831 N N . VAL A 1 506 ? -5.967 -1.082 36.472 1.00 93.00 506 VAL A N 1
ATOM 3832 C CA . VAL A 1 506 ? -4.856 -1.117 35.506 1.00 93.00 506 VAL A CA 1
ATOM 3833 C C . VAL A 1 506 ? -5.331 -0.993 34.055 1.00 93.00 506 VAL A C 1
ATOM 3835 O O . VAL A 1 506 ? -4.513 -0.788 33.157 1.00 93.00 506 VAL A O 1
ATOM 3838 N N . ALA A 1 507 ? -6.634 -1.150 33.813 1.00 95.50 507 ALA A N 1
ATOM 3839 C CA . ALA A 1 507 ? -7.213 -1.068 32.481 1.00 95.50 507 ALA A CA 1
ATOM 3840 C C . ALA A 1 507 ? -7.165 0.377 31.951 1.00 95.50 507 ALA A C 1
ATOM 3842 O O . ALA A 1 507 ? -7.435 1.312 32.708 1.00 95.50 507 ALA A O 1
ATOM 3843 N N . PRO A 1 508 ? -6.880 0.593 30.654 1.00 97.75 508 PRO A N 1
ATOM 3844 C CA . PRO A 1 508 ? -7.011 1.915 30.059 1.00 97.75 508 PRO A CA 1
ATOM 3845 C C . PRO A 1 508 ? -8.466 2.402 30.134 1.00 97.75 508 PRO A C 1
ATOM 3847 O O . PRO A 1 508 ? -9.405 1.622 29.960 1.00 97.75 508 PRO A O 1
ATOM 3850 N N . ILE A 1 509 ? -8.647 3.707 30.355 1.00 98.75 509 ILE A N 1
ATOM 3851 C CA . ILE A 1 509 ? -9.966 4.349 30.403 1.00 98.75 509 ILE A CA 1
ATOM 3852 C C . ILE A 1 509 ? -10.207 5.135 29.108 1.00 98.75 509 ILE A C 1
ATOM 3854 O O . ILE A 1 509 ? -9.355 5.923 28.685 1.00 98.75 509 ILE A O 1
ATOM 3858 N N . LEU A 1 510 ? -11.365 4.919 28.486 1.00 98.56 510 LEU A N 1
ATOM 3859 C CA . LEU A 1 510 ? -11.880 5.672 27.346 1.00 98.56 510 LEU A CA 1
ATOM 3860 C C . LEU A 1 510 ? -13.063 6.538 27.793 1.00 98.56 510 LEU A C 1
ATOM 3862 O O . LEU A 1 510 ? -14.127 6.005 28.100 1.00 98.56 510 LEU A O 1
ATOM 3866 N N . SER A 1 511 ? -12.903 7.859 27.784 1.00 98.38 511 SER A N 1
ATOM 3867 C CA . SER A 1 511 ? -13.966 8.793 28.169 1.00 98.38 511 SER A CA 1
ATOM 3868 C C . SER A 1 511 ? -14.803 9.247 26.977 1.00 98.38 511 SER A C 1
ATOM 3870 O O . SER A 1 511 ? -14.268 9.616 25.927 1.00 98.38 511 SER A O 1
ATOM 3872 N N . LEU A 1 512 ? -16.126 9.254 27.142 1.00 96.94 512 LEU A N 1
ATOM 3873 C CA . LEU A 1 512 ? -17.060 9.872 26.207 1.00 96.94 512 LEU A CA 1
ATOM 3874 C C . LEU A 1 512 ? -17.256 11.345 26.561 1.00 96.94 512 LEU A C 1
ATOM 3876 O O . LEU A 1 512 ? -17.539 11.696 27.703 1.00 96.94 512 LEU A O 1
ATOM 3880 N N . ASP A 1 513 ? -17.174 12.180 25.532 1.00 93.00 513 ASP A N 1
ATOM 3881 C CA . ASP A 1 513 ? -17.322 13.630 25.541 1.00 93.00 513 ASP A CA 1
ATOM 3882 C C . ASP A 1 513 ? -16.185 14.389 26.247 1.00 93.00 513 ASP A C 1
ATOM 3884 O O . ASP A 1 513 ? -15.513 15.219 25.623 1.00 93.00 513 ASP A O 1
ATOM 3888 N N . ALA A 1 514 ? -15.948 14.059 27.516 1.00 94.12 514 ALA A N 1
ATOM 3889 C CA . ALA A 1 514 ? -14.883 14.560 28.376 1.00 94.12 514 ALA A CA 1
ATOM 3890 C C . ALA A 1 514 ? -14.601 13.551 29.507 1.00 94.12 514 ALA A C 1
ATOM 3892 O O . ALA A 1 514 ? -15.516 12.819 29.884 1.00 94.12 514 ALA A O 1
ATOM 3893 N N . PRO A 1 515 ? -13.385 13.517 30.085 1.00 97.25 515 PRO A N 1
ATOM 3894 C CA . PRO A 1 515 ? -13.152 12.797 31.331 1.00 97.25 515 PRO A CA 1
ATOM 3895 C C . PRO A 1 515 ? -14.091 13.297 32.427 1.00 97.25 515 PRO A C 1
ATOM 3897 O O . PRO A 1 515 ? -14.129 14.494 32.725 1.00 97.25 515 PRO A O 1
ATOM 3900 N N . SER A 1 516 ? -14.837 12.390 33.052 1.00 97.62 516 SER A N 1
ATOM 3901 C CA . SER A 1 516 ? -15.725 12.754 34.154 1.00 97.62 516 SER A CA 1
ATOM 3902 C C . SER A 1 516 ? -14.934 13.416 35.281 1.00 97.62 516 SER A C 1
ATOM 3904 O O . SER A 1 516 ? -13.953 12.857 35.762 1.00 97.62 516 SER A O 1
ATOM 3906 N N . GLY A 1 517 ? -15.358 14.608 35.708 1.00 95.81 517 GLY A N 1
ATOM 3907 C CA . GLY A 1 517 ? -14.612 15.446 36.658 1.00 95.81 517 GLY A CA 1
ATOM 3908 C C . GLY A 1 517 ? -13.851 16.612 36.018 1.00 95.81 517 GLY A C 1
ATOM 3909 O O . GLY A 1 517 ? -13.257 17.402 36.742 1.00 95.81 517 GLY A O 1
ATOM 3910 N N . LEU A 1 518 ? -13.886 16.762 34.692 1.00 94.94 518 LEU A N 1
ATOM 3911 C CA . LEU A 1 518 ? -13.303 17.899 33.976 1.00 94.94 518 LEU A CA 1
ATOM 3912 C C . LEU A 1 518 ? -14.376 18.937 33.605 1.00 94.94 518 LEU A C 1
ATOM 3914 O O . LEU A 1 518 ? -15.402 18.597 33.015 1.00 94.94 518 LEU A O 1
ATOM 3918 N N . ASP A 1 519 ? -14.125 20.217 33.892 1.00 92.25 519 ASP A N 1
ATOM 3919 C CA . ASP A 1 519 ? -14.943 21.320 33.374 1.00 92.25 519 ASP A CA 1
ATOM 3920 C C . ASP A 1 519 ? -14.601 21.581 31.901 1.00 92.25 519 ASP A C 1
ATOM 3922 O O . ASP A 1 519 ? -13.533 22.093 31.557 1.00 92.25 519 ASP A O 1
ATOM 3926 N N . THR A 1 520 ? -15.527 21.249 31.001 1.00 88.94 520 THR A N 1
ATOM 3927 C CA . THR A 1 520 ? -15.330 21.379 29.550 1.00 88.94 520 THR A CA 1
ATOM 3928 C C . THR A 1 520 ? -15.196 22.825 29.065 1.00 88.94 520 THR A C 1
ATOM 3930 O O . THR A 1 520 ? -14.792 23.048 27.926 1.00 88.94 520 THR A O 1
ATOM 3933 N N . THR A 1 521 ? -15.523 23.813 29.897 1.00 86.69 521 THR A N 1
ATOM 3934 C CA . THR A 1 521 ? -15.421 25.240 29.570 1.00 86.69 521 THR A CA 1
ATOM 3935 C C . THR A 1 521 ? -14.073 25.804 29.995 1.00 86.69 521 THR A C 1
ATOM 3937 O O . THR A 1 521 ? -13.384 26.424 29.188 1.00 86.69 521 THR A O 1
ATOM 3940 N N . THR A 1 522 ? -13.694 25.587 31.256 1.00 87.75 522 THR A N 1
ATOM 3941 C CA . THR A 1 522 ? -12.496 26.196 31.861 1.00 87.75 522 THR A CA 1
ATOM 3942 C C . THR A 1 522 ? -11.261 25.302 31.781 1.00 87.75 522 THR A C 1
ATOM 3944 O O . THR A 1 522 ? -10.139 25.800 31.830 1.00 87.75 522 THR A O 1
ATOM 3947 N N . GLY A 1 523 ? -11.456 23.989 31.641 1.00 90.12 523 GLY A N 1
ATOM 3948 C CA . GLY A 1 523 ? -10.406 22.979 31.728 1.00 90.12 523 GLY A CA 1
ATOM 3949 C C . GLY A 1 523 ? -9.958 22.670 33.156 1.00 90.12 523 GLY A C 1
ATOM 3950 O O . GLY A 1 523 ? -8.982 21.942 33.320 1.00 90.12 523 GLY A O 1
ATOM 3951 N N . GLN A 1 524 ? -10.657 23.208 34.164 1.00 94.00 524 GLN A N 1
ATOM 3952 C CA . GLN A 1 524 ? -10.418 22.901 35.569 1.00 94.00 524 GLN A CA 1
ATOM 3953 C C . GLN A 1 524 ? -10.677 21.415 35.839 1.00 94.00 524 GLN A C 1
ATOM 3955 O O . GLN A 1 524 ? -11.720 20.874 35.454 1.00 94.00 524 GLN A O 1
ATOM 3960 N N . LEU A 1 525 ? -9.753 20.772 36.553 1.00 95.31 525 LEU A N 1
ATOM 3961 C CA . LEU A 1 525 ? -9.948 19.418 37.065 1.00 95.31 525 LEU A CA 1
ATOM 3962 C C . LEU A 1 525 ? -10.564 19.467 38.463 1.00 95.31 525 LEU A C 1
ATOM 3964 O O . LEU A 1 525 ? -9.977 19.984 39.416 1.00 95.31 525 LEU A O 1
ATOM 3968 N N . TYR A 1 526 ? -11.754 18.897 38.598 1.00 95.81 526 TYR A N 1
ATOM 3969 C CA . TYR A 1 526 ? -12.395 18.684 39.885 1.00 95.81 526 TYR A CA 1
ATOM 3970 C C . TYR A 1 526 ? -11.896 17.401 40.560 1.00 95.81 526 TYR A C 1
ATOM 3972 O O . TYR A 1 526 ? -11.197 16.581 39.964 1.00 95.81 526 TYR A O 1
ATOM 3980 N N . ASN A 1 527 ? -12.223 17.230 41.842 1.00 93.94 527 ASN A N 1
ATOM 3981 C CA . ASN A 1 527 ? -11.813 16.054 42.607 1.00 93.94 527 ASN A CA 1
ATOM 3982 C C . ASN A 1 527 ? -13.043 15.269 43.102 1.00 93.94 527 ASN A C 1
ATOM 3984 O O . ASN A 1 527 ? -13.844 15.849 43.842 1.00 93.94 527 ASN A O 1
ATOM 3988 N N . PRO A 1 528 ? -13.190 13.975 42.755 1.00 96.38 528 PRO A N 1
ATOM 3989 C CA . PRO A 1 528 ? -12.318 13.185 41.871 1.00 96.38 528 PRO A CA 1
ATOM 3990 C C . PRO A 1 528 ? -12.549 13.476 40.375 1.00 96.38 528 PRO A C 1
ATOM 3992 O O . PRO A 1 528 ? -13.622 13.940 39.997 1.00 96.38 528 PRO A O 1
ATOM 3995 N N . HIS A 1 529 ? -11.564 13.164 39.525 1.00 97.62 529 HIS A N 1
ATOM 3996 C CA . HIS A 1 529 ? -11.686 13.176 38.058 1.00 97.62 529 HIS A CA 1
ATOM 3997 C C . HIS A 1 529 ? -11.060 11.929 37.433 1.00 97.62 529 HIS A C 1
ATOM 3999 O O . HIS A 1 529 ? -10.152 11.342 38.014 1.00 97.62 529 HIS A O 1
ATOM 4005 N N . ILE A 1 530 ? -11.526 11.534 36.250 1.00 98.25 530 ILE A N 1
ATOM 4006 C CA . ILE A 1 530 ? -10.980 10.426 35.461 1.00 98.25 530 ILE A CA 1
ATOM 4007 C C . ILE A 1 530 ? -9.641 10.814 34.837 1.00 98.25 530 ILE A C 1
ATOM 4009 O O . ILE A 1 530 ? -9.501 11.907 34.294 1.00 98.25 530 ILE A O 1
ATOM 4013 N N . VAL A 1 531 ? -8.686 9.883 34.853 1.00 97.50 531 VAL A N 1
ATOM 4014 C CA . VAL A 1 531 ? -7.449 9.966 34.069 1.00 97.50 531 VAL A CA 1
ATOM 4015 C C . VAL A 1 531 ? -7.569 9.026 32.872 1.00 97.50 531 VAL A C 1
ATOM 4017 O O . VAL A 1 531 ? -7.347 7.820 32.975 1.00 97.50 531 VAL A O 1
ATOM 4020 N N . ALA A 1 532 ? -7.963 9.574 31.727 1.00 97.44 532 ALA A N 1
ATOM 4021 C CA . ALA A 1 532 ? -8.241 8.803 30.528 1.00 97.44 532 ALA A CA 1
ATOM 4022 C C . ALA A 1 532 ? -6.966 8.480 29.734 1.00 97.44 532 ALA A C 1
ATOM 4024 O O . ALA A 1 532 ? -6.072 9.309 29.562 1.00 97.44 532 ALA A O 1
ATOM 4025 N N . ALA A 1 533 ? -6.917 7.276 29.162 1.00 96.00 533 ALA A N 1
ATOM 4026 C CA . ALA A 1 533 ? -5.958 6.945 28.110 1.00 96.00 533 ALA A CA 1
ATOM 4027 C C . ALA A 1 533 ? -6.358 7.611 26.780 1.00 96.00 533 ALA A C 1
ATOM 4029 O O . ALA A 1 533 ? -5.500 8.018 25.990 1.00 96.00 533 ALA A O 1
ATOM 4030 N N . ALA A 1 534 ? -7.666 7.744 26.544 1.00 93.94 534 ALA A N 1
ATOM 4031 C CA . ALA A 1 534 ? -8.235 8.446 25.405 1.00 93.94 534 ALA A CA 1
ATOM 4032 C C . ALA A 1 534 ? -9.587 9.082 25.752 1.00 93.94 534 ALA A C 1
ATOM 4034 O O . ALA A 1 534 ? -10.355 8.537 26.539 1.00 93.94 534 ALA A O 1
ATOM 4035 N N . THR A 1 535 ? -9.910 10.194 25.099 1.00 96.56 535 THR A N 1
ATOM 4036 C CA . THR A 1 535 ? -11.209 10.870 25.190 1.00 96.56 535 THR A CA 1
ATOM 4037 C C . THR A 1 535 ? -11.792 11.024 23.794 1.00 96.56 535 THR A C 1
ATOM 4039 O O . THR A 1 535 ? -11.116 11.527 22.898 1.00 96.56 535 THR A O 1
ATOM 4042 N N . MET A 1 536 ? -13.055 10.650 23.596 1.00 94.50 536 MET A N 1
ATOM 4043 C CA . MET A 1 536 ? -13.791 10.930 22.365 1.00 94.50 536 MET A CA 1
ATOM 4044 C C . MET A 1 536 ? -14.795 12.053 22.587 1.00 94.50 536 MET A C 1
ATOM 4046 O O . MET A 1 536 ? -15.888 11.824 23.098 1.00 94.50 536 MET A O 1
ATOM 4050 N N . THR A 1 537 ? -14.442 13.262 22.164 1.00 91.38 537 THR A N 1
ATOM 4051 C CA . THR A 1 537 ? -15.329 14.419 22.257 1.00 91.38 537 THR A CA 1
ATOM 4052 C C . THR A 1 537 ? -16.325 14.466 21.103 1.00 91.38 537 THR A C 1
ATOM 4054 O O . THR A 1 537 ? -16.019 14.040 19.990 1.00 91.38 537 THR A O 1
ATOM 4057 N N . LEU A 1 538 ? -17.531 14.966 21.356 1.00 86.31 538 LEU A N 1
ATOM 4058 C CA . LEU A 1 538 ? -18.614 14.996 20.372 1.00 86.31 538 LEU A CA 1
ATOM 4059 C C . LEU A 1 538 ? -18.727 16.354 19.667 1.00 86.31 538 LEU A C 1
ATOM 4061 O O . LEU A 1 538 ? -18.536 17.394 20.297 1.00 86.31 538 LEU A O 1
ATOM 4065 N N . ALA A 1 539 ? -19.076 16.334 18.378 1.00 77.06 539 ALA A N 1
ATOM 4066 C CA . ALA A 1 539 ? -19.217 17.495 17.487 1.00 77.06 539 ALA A CA 1
ATOM 4067 C C . ALA A 1 539 ? -17.925 18.308 17.276 1.00 77.06 539 ALA A C 1
ATOM 4069 O O . ALA A 1 539 ? -17.347 18.278 16.191 1.00 77.06 539 ALA A O 1
ATOM 4070 N N . LEU A 1 540 ? -17.469 19.025 18.302 1.00 76.81 540 LEU A N 1
ATOM 4071 C CA . LEU A 1 540 ? -16.273 19.864 18.294 1.00 76.81 540 LEU A CA 1
ATOM 4072 C C . LEU A 1 540 ? -15.510 19.711 19.620 1.00 76.81 540 LEU A C 1
ATOM 4074 O O . LEU A 1 540 ? -16.137 19.486 20.664 1.00 76.81 540 LEU A O 1
ATOM 4078 N N . PRO A 1 541 ? -14.172 19.870 19.615 1.00 78.56 541 PRO A N 1
ATOM 4079 C CA . PRO A 1 541 ? -13.400 19.978 20.845 1.00 78.56 541 PRO A CA 1
ATOM 4080 C C . PRO A 1 541 ? -13.881 21.148 21.698 1.00 78.56 541 PRO A C 1
ATOM 4082 O O . PRO A 1 541 ? -13.984 22.280 21.225 1.00 78.56 541 PRO A O 1
ATOM 4085 N N . LYS A 1 542 ? -14.158 20.876 22.973 1.00 83.56 542 LYS A N 1
ATOM 4086 C CA . LYS A 1 542 ? -14.490 21.914 23.949 1.00 83.56 542 LYS A CA 1
ATOM 4087 C C . LYS A 1 542 ? -13.208 22.601 24.407 1.00 83.56 542 LYS A C 1
ATOM 4089 O O . LYS A 1 542 ? -12.193 21.932 24.594 1.00 83.56 542 LYS A O 1
ATOM 4094 N N . ALA A 1 543 ? -13.257 23.915 24.631 1.00 85.31 543 ALA A N 1
ATOM 4095 C CA . ALA A 1 543 ? -12.079 24.705 24.999 1.00 85.31 543 ALA A CA 1
ATOM 4096 C C . ALA A 1 543 ? -11.356 24.161 26.239 1.00 85.31 543 ALA A C 1
ATOM 4098 O O . ALA A 1 543 ? -10.129 24.082 26.246 1.00 85.31 543 ALA A O 1
ATOM 4099 N N . GLY A 1 544 ? -12.112 23.703 27.241 1.00 86.19 544 GLY A N 1
ATOM 4100 C CA . GLY A 1 544 ? -11.563 23.114 28.456 1.00 86.19 544 GLY A CA 1
ATOM 4101 C C . GLY A 1 544 ? -10.713 21.868 28.206 1.00 86.19 544 GLY A C 1
ATOM 4102 O O . GLY A 1 544 ? -9.740 21.663 28.915 1.00 86.19 544 GLY A O 1
ATOM 4103 N N . LEU A 1 545 ? -10.995 21.079 27.161 1.00 87.12 545 LEU A N 1
ATOM 4104 C CA . LEU A 1 545 ? -10.214 19.878 26.820 1.00 87.12 545 LEU A CA 1
ATOM 4105 C C . LEU A 1 545 ? -8.830 20.201 26.240 1.00 87.12 545 LEU A C 1
ATOM 4107 O O . LEU A 1 545 ? -7.973 19.322 26.173 1.00 87.12 545 LEU A O 1
ATOM 4111 N N . LEU A 1 546 ? -8.620 21.439 25.786 1.00 86.31 546 LEU A N 1
ATOM 4112 C CA . LEU A 1 546 ? -7.389 21.877 25.125 1.00 86.31 546 LEU A CA 1
ATOM 4113 C C . LEU A 1 546 ? -6.447 22.634 26.072 1.00 86.31 546 LEU A C 1
ATOM 4115 O O . LEU A 1 546 ? -5.356 23.038 25.665 1.00 86.31 546 LEU A O 1
ATOM 4119 N N . THR A 1 547 ? -6.843 22.843 27.330 1.00 86.50 547 THR A N 1
ATOM 4120 C CA . THR A 1 547 ? -6.010 23.551 28.304 1.00 86.50 547 THR A CA 1
ATOM 4121 C C . THR A 1 547 ? -4.849 22.681 28.777 1.00 86.50 547 THR A C 1
ATOM 4123 O O . THR A 1 547 ? -4.888 21.452 28.733 1.00 86.50 547 THR A O 1
ATOM 4126 N N . ARG A 1 548 ? -3.788 23.325 29.279 1.00 83.81 548 ARG A N 1
ATOM 4127 C CA . ARG A 1 548 ? -2.641 22.608 29.859 1.00 83.81 548 ARG A CA 1
ATOM 4128 C C . ARG A 1 548 ? -3.020 21.772 31.080 1.00 83.81 548 ARG A C 1
ATOM 4130 O O . ARG A 1 548 ? -2.402 20.740 31.302 1.00 83.81 548 ARG A O 1
ATOM 4137 N N . GLU A 1 549 ? -4.000 22.218 31.860 1.00 87.38 549 GLU A N 1
ATOM 4138 C CA . GLU A 1 549 ? -4.468 21.486 33.039 1.00 87.38 549 GLU A CA 1
ATOM 4139 C C . GLU A 1 549 ? -5.181 20.190 32.625 1.00 87.38 549 GLU A C 1
ATOM 4141 O O . GLU A 1 549 ? -4.842 19.113 33.111 1.00 87.38 549 GLU A O 1
ATOM 4146 N N . ALA A 1 550 ? -6.060 20.267 31.624 1.00 90.12 550 ALA A N 1
ATOM 4147 C CA . ALA A 1 550 ? -6.785 19.121 31.084 1.00 90.12 550 ALA A CA 1
ATOM 4148 C C . ALA A 1 550 ? -5.888 18.034 30.469 1.00 90.12 550 ALA A C 1
ATOM 4150 O O . ALA A 1 550 ? -6.257 16.858 30.477 1.00 90.12 550 ALA A O 1
ATOM 4151 N N . GLN A 1 551 ? -4.692 18.381 29.976 1.00 88.31 551 GLN A N 1
ATOM 4152 C CA . GLN A 1 551 ? -3.747 17.405 29.409 1.00 88.31 551 GLN A CA 1
ATOM 4153 C C . GLN A 1 551 ? -3.363 16.291 30.392 1.00 88.31 551 GLN A C 1
ATOM 4155 O O . GLN A 1 551 ? -3.013 15.198 29.952 1.00 88.31 551 GLN A O 1
ATOM 4160 N N . ALA A 1 552 ? -3.459 16.538 31.703 1.00 88.81 552 ALA A N 1
ATOM 4161 C CA . ALA A 1 552 ? -3.204 15.523 32.722 1.00 88.81 552 ALA A CA 1
ATOM 4162 C C . ALA A 1 552 ? -4.273 14.412 32.765 1.00 88.81 552 ALA A C 1
ATOM 4164 O O . ALA A 1 552 ? -4.002 13.340 33.298 1.00 88.81 552 ALA A O 1
ATOM 4165 N N . ALA A 1 553 ? -5.462 14.653 32.201 1.00 93.88 553 ALA A N 1
ATOM 4166 C CA . ALA A 1 553 ? -6.624 13.772 32.312 1.00 93.88 553 ALA A CA 1
ATOM 4167 C C . ALA A 1 553 ? -7.193 13.304 30.961 1.00 93.88 553 ALA A C 1
ATOM 4169 O O . ALA A 1 553 ? -7.813 12.250 30.897 1.00 93.88 553 ALA A O 1
ATOM 4170 N N . VAL A 1 554 ? -7.015 14.066 29.877 1.00 91.75 554 VAL A N 1
ATOM 4171 C CA . VAL A 1 554 ? -7.704 13.822 28.590 1.00 91.75 554 VAL A CA 1
ATOM 4172 C C . VAL A 1 554 ? -7.129 12.644 27.794 1.00 91.75 554 VAL A C 1
ATOM 4174 O O . VAL A 1 554 ? -7.858 11.990 27.041 1.00 91.75 554 VAL A O 1
ATOM 4177 N N . GLY A 1 555 ? -5.833 12.364 27.933 1.00 93.38 555 GLY A N 1
ATOM 4178 C CA . GLY A 1 555 ? -5.152 11.366 27.109 1.00 93.38 555 GLY A CA 1
ATOM 4179 C C . GLY A 1 555 ? -5.180 11.728 25.618 1.00 93.38 555 GLY A C 1
ATOM 4180 O O . GLY A 1 555 ? -5.078 12.895 25.236 1.00 93.38 555 GLY A O 1
ATOM 4181 N N . GLN A 1 556 ? -5.301 10.725 24.745 1.00 89.06 556 GLN A N 1
ATOM 4182 C CA . GLN A 1 556 ? -5.464 10.960 23.306 1.00 89.06 556 GLN A CA 1
ATOM 4183 C C . GLN A 1 556 ? -6.870 11.485 22.986 1.00 89.06 556 GLN A C 1
ATOM 4185 O O . GLN A 1 556 ? -7.857 10.801 23.244 1.00 89.06 556 GLN A O 1
ATOM 4190 N N . LEU A 1 557 ? -6.966 12.666 22.371 1.00 88.56 557 LEU A N 1
ATOM 4191 C CA . LEU A 1 557 ? -8.245 13.278 22.009 1.00 88.56 557 LEU A CA 1
ATOM 4192 C C . LEU A 1 557 ? -8.702 12.858 20.602 1.00 88.56 557 LEU A C 1
ATOM 4194 O O . LEU A 1 557 ? -7.990 13.044 19.616 1.00 88.56 557 LEU A O 1
ATOM 4198 N N . TYR A 1 558 ? -9.922 12.337 20.514 1.00 86.69 558 TYR A N 1
ATOM 4199 C CA . TYR A 1 558 ? -10.622 11.956 19.289 1.00 86.69 558 TYR A CA 1
ATOM 4200 C C . TYR A 1 558 ? -11.899 12.784 19.141 1.00 86.69 558 TYR A C 1
ATOM 4202 O O . TYR A 1 558 ? -12.493 13.188 20.137 1.00 86.69 558 TYR A O 1
ATOM 4210 N N . ILE A 1 559 ? -12.354 12.995 17.905 1.00 86.88 559 ILE A N 1
ATOM 4211 C CA . ILE A 1 559 ? -13.631 13.661 17.618 1.00 86.88 559 ILE A CA 1
ATOM 4212 C C . ILE A 1 559 ? -14.602 12.625 17.049 1.00 86.88 559 ILE A C 1
ATOM 4214 O O . ILE A 1 559 ? -14.356 12.050 15.987 1.00 86.88 559 ILE A O 1
ATOM 4218 N N . GLY A 1 560 ? -15.698 12.382 17.766 1.00 78.94 560 GLY A N 1
ATOM 4219 C CA . GLY A 1 560 ? -16.827 11.581 17.309 1.00 78.94 560 GLY A CA 1
ATOM 4220 C C . GLY A 1 560 ? -17.737 12.422 16.417 1.00 78.94 560 GLY A C 1
ATOM 4221 O O . GLY A 1 560 ? -18.272 13.443 16.851 1.00 78.94 560 GLY A O 1
ATOM 4222 N N . ASN A 1 561 ? -17.909 12.007 15.161 1.00 66.44 561 ASN A N 1
ATOM 4223 C CA . ASN A 1 561 ? -18.787 12.700 14.223 1.00 66.44 561 ASN A CA 1
ATOM 4224 C C . ASN A 1 561 ? -20.243 12.232 14.406 1.00 66.44 561 ASN A C 1
ATOM 4226 O O . ASN A 1 561 ? -20.511 11.030 14.402 1.00 66.44 561 ASN A O 1
ATOM 4230 N N . HIS A 1 562 ? -21.196 13.164 14.513 1.00 51.47 562 HIS A N 1
ATOM 4231 C CA . HIS A 1 562 ? -22.631 12.851 14.593 1.00 51.47 562 HIS A CA 1
ATOM 4232 C C . HIS A 1 562 ? -23.245 12.422 13.255 1.00 51.47 562 HIS A C 1
ATOM 4234 O O . HIS A 1 562 ? -24.432 12.111 13.207 1.00 51.47 562 HIS A O 1
ATOM 4240 N N . GLN A 1 563 ? -22.459 12.364 12.178 1.00 37.75 563 GLN A N 1
ATOM 4241 C CA . GLN A 1 563 ? -22.880 11.807 10.900 1.00 37.75 563 GLN A CA 1
ATOM 4242 C C . GLN A 1 563 ? -21.853 10.801 10.375 1.00 37.75 563 GLN A C 1
ATOM 4244 O O . GLN A 1 563 ? -20.712 11.160 10.080 1.00 37.75 563 GLN A O 1
ATOM 4249 N N . ASP A 1 564 ? -22.287 9.555 10.166 1.00 32.91 564 ASP A N 1
ATOM 4250 C CA . ASP A 1 564 ? -21.650 8.661 9.198 1.00 32.91 564 ASP A CA 1
ATOM 4251 C C . ASP A 1 564 ? -22.017 9.149 7.791 1.00 32.91 564 ASP A C 1
ATOM 4253 O O . ASP A 1 564 ? -22.920 8.646 7.123 1.00 32.91 564 ASP A O 1
ATOM 4257 N N . THR A 1 565 ? -21.354 10.215 7.350 1.00 28.14 565 THR A N 1
ATOM 4258 C CA . THR A 1 565 ? -21.291 10.538 5.930 1.00 28.14 565 THR A CA 1
ATOM 4259 C C . THR A 1 565 ? -19.895 10.210 5.441 1.00 28.14 565 THR A C 1
ATOM 4261 O O . THR A 1 565 ? -18.888 10.536 6.067 1.00 28.14 565 THR A O 1
ATOM 4264 N N . LYS A 1 566 ? -19.849 9.537 4.291 1.00 26.81 566 LYS A N 1
ATOM 4265 C CA . LYS A 1 566 ? -18.685 9.103 3.506 1.00 26.81 566 LYS A CA 1
ATOM 4266 C C . LYS A 1 566 ? -17.773 10.250 3.038 1.00 26.81 566 LYS A C 1
ATOM 4268 O O . LYS A 1 566 ? -17.284 10.247 1.909 1.00 26.81 566 LYS A O 1
ATOM 4273 N N . THR A 1 567 ? -17.490 11.219 3.889 1.00 28.36 567 THR A N 1
ATOM 4274 C CA . THR A 1 567 ? -16.693 12.392 3.580 1.00 28.36 567 THR A CA 1
ATOM 4275 C C . THR A 1 567 ? -15.436 12.328 4.426 1.00 28.36 567 THR A C 1
ATOM 4277 O O . THR A 1 567 ? -15.349 12.864 5.524 1.00 28.36 567 THR A O 1
ATOM 4280 N N . ARG A 1 568 ? -14.416 11.658 3.880 1.00 33.06 568 ARG A N 1
ATOM 4281 C CA . ARG A 1 568 ? -13.024 11.921 4.247 1.00 33.06 568 ARG A CA 1
ATOM 4282 C C . ARG A 1 568 ? -12.750 13.417 4.046 1.00 33.06 568 ARG A C 1
ATOM 4284 O O . ARG A 1 568 ? -12.414 13.832 2.940 1.00 33.06 568 ARG A O 1
ATOM 4291 N N . ARG A 1 569 ? -12.888 14.217 5.096 1.00 28.75 569 ARG A N 1
ATOM 4292 C CA . ARG A 1 569 ? -12.310 15.560 5.238 1.00 28.75 569 ARG A CA 1
ATOM 4293 C C . ARG A 1 569 ? -11.844 15.649 6.690 1.00 28.75 569 ARG A C 1
ATOM 4295 O O . ARG A 1 569 ? -12.642 15.452 7.591 1.00 28.75 569 ARG A O 1
ATOM 4302 N N . ARG A 1 570 ? -10.533 15.525 6.915 1.00 29.02 570 ARG A N 1
ATOM 4303 C CA . ARG A 1 570 ? -9.636 16.652 7.233 1.00 29.02 570 ARG A CA 1
ATOM 4304 C C . ARG A 1 570 ? -10.238 17.542 8.324 1.00 29.02 570 ARG A C 1
ATOM 4306 O O . ARG A 1 570 ? -10.956 18.482 8.004 1.00 29.02 570 ARG A O 1
ATOM 4313 N N . ILE A 1 571 ? -9.913 17.190 9.565 1.00 31.67 571 ILE A N 1
ATOM 4314 C CA . ILE A 1 571 ? -9.570 18.147 10.619 1.00 31.67 571 ILE A CA 1
ATOM 4315 C C . ILE A 1 571 ? -8.048 18.093 10.715 1.00 31.67 571 ILE A C 1
ATOM 4317 O O . ILE A 1 571 ? -7.526 16.950 10.635 1.00 31.67 571 ILE A O 1
#

Secondary structure (DSSP, 8-state):
---------PPPPHHHHHTTPPS-SHHHHHHHHHHHHHHHHHHHHHHHHHHTT---S-S--HHHHHHHHHHHHHHHHHHHHHHHHHHTT--HHHHSPTT-HHHHHHHHHHHHHHHHHHHHHHHH----THHHHH-HHHHHHHHHHHHHHTHHHHHHHT-S-----HHHHHHHHHHHHHHHHHHHHTTGGG-TTT--TTBSTTGGG-SHHHHHHHHHHHHHHHHHHHHHHHHHHTT--PPTTHHHHHHHHHHHHHHHTTTTSTTHHHHHHHHHHHHHHHHHHHHHH--BTTBHHHHHHHHHHHHHHHHHHHHHHHHHHT-BSS-HHHHHHHHHHHHHHHHHHHHHHSPPPPP--GGGGGS----GGGHHHHHHHTT---HHHHHHHHHHHHHHHHHHHTTT--TT-EEEEEE-SSHHHHHHHHHHHHHHHTT-EEEEEESS-GGG--HHHHHHHHHHHHTT--EEE--TT--PPP-SEEEEES--TT--SS--HHHHHHHHHHHHSSS-EEEESS-TTB-TTT-PBPSS----SEEEEESS--GGGGSTTTHHHH-EEEEE-S---S-----

Sequence (571 aa):
MSALHTRSFAPPSAAAEASRVRIGGLGFDWLMVLLSAVFVGGVYLDGWAHNHDKVDQSFFTPWHAFFYGSFVVTALVLAGAVLLNRSRGYTLADAIPSGYRTSLAGLFVFAAGGVGDLAWHTAFGIEEDIEALFSPTHLLLGLGLALIVTGPLRAGWNAKNQTVSWYTLAPALLSFSLFLSVLTFFLLFCHPVTQMVAGRFHRHYNNDIGIVAGMLGLVVIAGLLTGAALFLLRRWRLPFGTLTLVWGLNTLGMTIIDYEQPNQLWLGGALLGAAILCDLLLVWLRPSADRPDRLRLFAFLAPVLFTGSYFAALMATEGTSWSIHLWSGAVVLTGIVGLLLSYLIASPGIPIDDGMMHHPIIPSSAIDPLLSEEYQIDLLQTMENAGHNLALLAKRMLDGDVADRPVVVLAGRGNNGGGGLVAARYLLNWGAWVQLLLTHRPEEYAGVAAHQLSILQAMDAPLAWAEEGWELPPADLIIDALIGCGLQGNPTGAAANLIALANSSVAPILSLDAPSGLDTTTGQLYNPHIVAAATMTLALPKAGLLTREAQAAVGQLYIGNHQDTKTRRRI

pLDDT: mean 87.41, std 15.85, range [26.81, 98.75]